Protein AF-0000000067163750 (afdb_homodimer)

pLDDT: mean 75.4, std 29.54, range [18.38, 98.62]

Radius of gyration: 27.45 Å; Cα contacts (8 Å, |Δi|>4): 1007; chains: 2; bounding box: 54×79×73 Å

Foldseek 3Di:
DPQPDAAEAEPVNVCVVDVALLVCQVVVVLVVVLVLVPVNSQKDKDFWDWADPPVQQKIKIKTWMAGPVQRWTKIKIKMAGDDDDDDPDDRMWMKMWTANNVPGHTHYIYGCPVVLLSPLLSVVQNVCVVQFDPPFAEEEEEDQDSNSLNNVRVCVVVDHHNAYEYEYPDQVSRVVSCVPDDDHYHYDPALLVRAAPHQEYEYDDQDLDDRDDLVSHDPRHQYHYDPPHLNPPPCVVVVSNPRPPPDPDPDVDDPPPPDDPPPPCPDPPPDDPDDDDDPPDSDRDRDRPHRSDNDDD/DPQPDAAEAEPVNVCVVDVALLVCQVVVVLVVVLVLVPVNSQKDKDFWDWADPPVQAKIKIKTWMAGPVQRWTKIKIKMAGDDDDDDPDDRMWMKMWTANNVPGHTHYIYGCPVVLLSPLLSVVQNVCVVQFDPPFAEEEEEDQDSNSLNNVRVCVVVDHHNAYEYEYPDQVSRVVSCVPDDDHYHYDPALLVRAAPHQEYEYDDQDLDDRDDLVSHDPRHQYHYDPPHLNPPPCVVVVSNPRPPPDPDPDVPPPPPSDPPPPPCPDPPPDDPDDDDPPPDSDRDRDRPHRSDNDDD

InterPro domains:
  IPR003462 Ornithine cyclodeaminase/mu-crystallin [PF02423] (8-226)
  IPR003462 Ornithine cyclodeaminase/mu-crystallin [PTHR13812] (7-224)
  IPR023401 Ornithine cyclodeaminase, N-terminal [G3DSA:3.30.1780.10] (4-138)
  IPR036291 NAD(P)-binding domain superfamily [SSF51735] (5-225)

Nearest PDB structures (foldseek):
  2i99-assembly1_B  TM=9.722E-01  e=4.973E-34  Homo sapiens
  4bv9-assembly1_A  TM=9.900E-01  e=2.190E-33  Mus musculus
  4bva-assembly1_A  TM=9.581E-01  e=8.012E-33  Mus musculus
  4bv8-assembly1_A-2  TM=9.559E-01  e=1.091E-32  Mus musculus
  6t3e-assembly1_A  TM=9.147E-01  e=3.578E-22  Thermococcus litoralis DSM 5473

Structure (mmCIF, N/CA/C/O backbone):
data_AF-0000000067163750-model_v1
#
loop_
_entity.id
_entity.type
_entity.pdbx_description
1 polymer 'Ketimine reductase mu-crystallin'
#
loop_
_atom_site.group_PDB
_atom_site.id
_atom_site.type_symbol
_atom_site.label_atom_id
_atom_site.label_alt_id
_atom_site.label_comp_id
_atom_site.label_asym_id
_atom_site.label_entity_id
_atom_site.label_seq_id
_atom_site.pdbx_PDB_ins_code
_atom_site.Cartn_x
_atom_site.Cartn_y
_atom_site.Cartn_z
_atom_site.occupancy
_atom_site.B_iso_or_equiv
_atom_site.auth_seq_id
_atom_site.auth_comp_id
_atom_site.auth_asym_id
_atom_site.auth_atom_id
_atom_site.pdbx_PDB_model_num
ATOM 1 N N . MET A 1 1 ? 15.859 -19.281 6.066 1 36.25 1 MET A N 1
ATOM 2 C CA . MET A 1 1 ? 16.312 -18.219 6.965 1 36.25 1 MET A CA 1
ATOM 3 C C . MET A 1 1 ? 15.133 -17.422 7.5 1 36.25 1 MET A C 1
ATOM 5 O O . MET A 1 1 ? 14.281 -16.969 6.73 1 36.25 1 MET A O 1
ATOM 9 N N . SER A 1 2 ? 14.727 -17.734 8.57 1 46.72 2 SER A N 1
ATOM 10 C CA . SER A 1 2 ? 13.594 -17.25 9.352 1 46.72 2 SER A CA 1
ATOM 11 C C . SER A 1 2 ? 13.602 -15.727 9.438 1 46.72 2 SER A C 1
ATOM 13 O O . SER A 1 2 ? 14.547 -15.133 9.961 1 46.72 2 SER A O 1
ATOM 15 N N . SER A 1 3 ? 13.219 -15.016 8.43 1 61.12 3 SER A N 1
ATOM 16 C CA . SER A 1 3 ? 13.273 -13.555 8.477 1 61.12 3 SER A CA 1
ATOM 17 C C . SER A 1 3 ? 12.688 -13.023 9.781 1 61.12 3 SER A C 1
ATOM 19 O O . SER A 1 3 ? 11.688 -13.547 10.273 1 61.12 3 SER A O 1
ATOM 21 N N . GLU A 1 4 ? 13.594 -12.625 10.719 1 76.31 4 GLU A N 1
ATOM 22 C CA . GLU A 1 4 ? 13.211 -11.938 11.953 1 76.31 4 GLU A CA 1
ATOM 23 C C . GLU A 1 4 ? 11.945 -11.117 11.75 1 76.31 4 GLU A C 1
ATOM 25 O O . GLU A 1 4 ? 11.758 -10.492 10.703 1 76.31 4 GLU A O 1
ATOM 30 N N . PRO A 1 5 ? 11.023 -11.406 12.672 1 87.94 5 PRO A N 1
ATOM 31 C CA . PRO A 1 5 ? 9.805 -10.609 12.586 1 87.94 5 PRO A CA 1
ATOM 32 C C . PRO A 1 5 ? 10.078 -9.109 12.594 1 87.94 5 PRO A C 1
ATOM 34 O O . PRO A 1 5 ? 11.078 -8.664 13.164 1 87.94 5 PRO A O 1
ATOM 37 N N . PRO A 1 6 ? 9.312 -8.406 11.953 1 93.56 6 PRO A N 1
ATOM 38 C CA . PRO A 1 6 ? 9.5 -6.953 11.961 1 93.56 6 PRO A CA 1
ATOM 39 C C . PRO A 1 6 ? 9.289 -6.34 13.344 1 93.56 6 PRO A C 1
ATOM 41 O O . PRO A 1 6 ? 8.531 -6.883 14.156 1 93.56 6 PRO A O 1
ATOM 44 N N . VAL A 1 7 ? 9.945 -5.293 13.609 1 95.12 7 VAL A N 1
ATOM 45 C CA . VAL A 1 7 ? 9.742 -4.547 14.852 1 95.12 7 VAL A CA 1
ATOM 46 C C . VAL A 1 7 ? 8.469 -3.713 14.742 1 95.12 7 VAL A C 1
ATOM 48 O O . VAL A 1 7 ? 8.188 -3.125 13.695 1 95.12 7 VAL A O 1
ATOM 51 N N . PHE A 1 8 ? 7.715 -3.705 15.82 1 94.94 8 PHE A N 1
ATOM 52 C CA . PHE A 1 8 ? 6.547 -2.836 15.891 1 94.94 8 PHE A CA 1
ATOM 53 C C . PHE A 1 8 ? 6.816 -1.638 16.797 1 94.94 8 PHE A C 1
ATOM 55 O O . PHE A 1 8 ? 7.25 -1.798 17.938 1 94.94 8 PHE A O 1
ATOM 62 N N . ILE A 1 9 ? 6.645 -0.465 16.266 1 96.38 9 ILE A N 1
ATOM 63 C CA . ILE A 1 9 ? 6.797 0.764 17.047 1 96.38 9 ILE A CA 1
ATOM 64 C C . ILE A 1 9 ? 5.434 1.414 17.25 1 96.38 9 ILE A C 1
ATOM 66 O O . ILE A 1 9 ? 4.812 1.894 16.297 1 96.38 9 ILE A O 1
ATOM 70 N N . SER A 1 10 ? 5.012 1.489 18.438 1 95.62 10 SER A N 1
ATOM 71 C CA . SER A 1 10 ? 3.672 1.959 18.781 1 95.62 10 SER A CA 1
ATOM 72 C C . SER A 1 10 ? 3.578 3.479 18.688 1 95.62 10 SER A C 1
ATOM 74 O O . SER A 1 10 ? 4.598 4.16 18.562 1 95.62 10 SER A O 1
ATOM 76 N N . ALA A 1 11 ? 2.355 3.986 18.766 1 93.94 11 ALA A N 1
ATOM 77 C CA . ALA A 1 11 ? 2.127 5.43 18.766 1 93.94 11 ALA A CA 1
ATOM 78 C C . ALA A 1 11 ? 2.824 6.105 19.938 1 93.94 11 ALA A C 1
ATOM 80 O O . ALA A 1 11 ? 3.412 7.18 19.781 1 93.94 11 ALA A O 1
ATOM 81 N N . ALA A 1 12 ? 2.736 5.488 21.094 1 95.19 12 ALA A N 1
ATOM 82 C CA . ALA A 1 12 ? 3.361 6.039 22.297 1 95.19 12 ALA A CA 1
ATOM 83 C C . ALA A 1 12 ? 4.879 6.121 22.141 1 95.19 12 ALA A C 1
ATOM 85 O O . ALA A 1 12 ? 5.5 7.105 22.531 1 95.19 12 ALA A O 1
ATOM 86 N N . GLU A 1 13 ? 5.43 5.074 21.562 1 96 13 GLU A N 1
ATOM 87 C CA . GLU A 1 13 ? 6.871 5.07 21.344 1 96 13 GLU A CA 1
ATOM 88 C C . GLU A 1 13 ? 7.27 6.141 20.328 1 96 13 GLU A C 1
ATOM 90 O O . GLU A 1 13 ? 8.281 6.82 20.5 1 96 13 GLU A O 1
ATOM 95 N N . VAL A 1 14 ? 6.473 6.297 19.281 1 96.25 14 VAL A N 1
ATOM 96 C CA . VAL A 1 14 ? 6.75 7.328 18.297 1 96.25 14 VAL A CA 1
ATOM 97 C C . VAL A 1 14 ? 6.711 8.703 18.953 1 96.25 14 VAL A C 1
ATOM 99 O O . VAL A 1 14 ? 7.582 9.539 18.703 1 96.25 14 VAL A O 1
ATOM 102 N N . GLU A 1 15 ? 5.711 8.945 19.75 1 95.19 15 GLU A N 1
ATOM 103 C CA . GLU A 1 15 ? 5.566 10.219 20.453 1 95.19 15 GLU A CA 1
ATOM 104 C C . GLU A 1 15 ? 6.781 10.508 21.328 1 95.19 15 GLU A C 1
ATOM 106 O O . GLU A 1 15 ? 7.234 11.648 21.406 1 95.19 15 GLU A O 1
ATOM 111 N N . ARG A 1 16 ? 7.301 9.484 21.953 1 96.5 16 ARG A N 1
ATOM 112 C CA . ARG A 1 16 ? 8.477 9.633 22.812 1 96.5 16 ARG A CA 1
ATOM 113 C C . ARG A 1 16 ? 9.711 9.961 21.984 1 96.5 16 ARG A C 1
ATOM 115 O O . ARG A 1 16 ? 10.508 10.82 22.359 1 96.5 16 ARG A O 1
ATOM 122 N N . LEU A 1 17 ? 9.789 9.344 20.828 1 95.62 17 LEU A N 1
ATOM 123 C CA . LEU A 1 17 ? 10.969 9.492 19.984 1 95.62 17 LEU A CA 1
ATOM 124 C C . LEU A 1 17 ? 10.891 10.766 19.156 1 95.62 17 LEU A C 1
ATOM 126 O O . LEU A 1 17 ? 11.914 11.266 18.672 1 95.62 17 LEU A O 1
ATOM 130 N N . LEU A 1 18 ? 9.672 11.258 18.922 1 96.38 18 LEU A N 1
ATOM 131 C CA . LEU A 1 18 ? 9.422 12.469 18.141 1 96.38 18 LEU A CA 1
ATOM 132 C C . LEU A 1 18 ? 8.609 13.469 18.953 1 96.38 18 LEU A C 1
ATOM 134 O O . LEU A 1 18 ? 7.465 13.766 18.609 1 96.38 18 LEU A O 1
ATOM 138 N N . PRO A 1 19 ? 9.25 14.102 19.891 1 94.5 19 PRO A N 1
ATOM 139 C CA . PRO A 1 19 ? 8.508 14.961 20.812 1 94.5 19 PRO A CA 1
ATOM 140 C C . PRO A 1 19 ? 8.047 16.266 20.172 1 94.5 19 PRO A C 1
ATOM 142 O O . PRO A 1 19 ? 7.082 16.875 20.625 1 94.5 19 PRO A O 1
ATOM 145 N N . ARG A 1 20 ? 8.797 16.703 19.094 1 96.12 20 ARG A N 1
ATOM 146 C CA . ARG A 1 20 ? 8.43 17.938 18.406 1 96.12 20 ARG A CA 1
ATOM 147 C C . ARG A 1 20 ? 8.484 17.781 16.891 1 96.12 20 ARG A C 1
ATOM 149 O O . ARG A 1 20 ? 9.406 17.141 16.375 1 96.12 20 ARG A O 1
ATOM 156 N N . ALA A 1 21 ? 7.527 18.406 16.219 1 96.5 21 ALA A N 1
ATOM 157 C CA . ALA A 1 21 ? 7.449 18.328 14.758 1 96.5 21 ALA A CA 1
ATOM 158 C C . ALA A 1 21 ? 8.648 19.016 14.102 1 96.5 21 ALA A C 1
ATOM 160 O O . ALA A 1 21 ? 9.07 18.625 13.016 1 96.5 21 ALA A O 1
ATOM 161 N N . SER A 1 22 ? 9.211 20 14.758 1 97.19 22 SER A N 1
ATOM 162 C CA . SER A 1 22 ? 10.297 20.797 14.188 1 97.19 22 SER A CA 1
ATOM 163 C C . SER A 1 22 ? 11.539 19.938 13.969 1 97.19 22 SER A C 1
ATOM 165 O O . SER A 1 22 ? 12.414 20.312 13.18 1 97.19 22 SER A O 1
ATOM 167 N N . LEU A 1 23 ? 11.656 18.812 14.703 1 96.81 23 LEU A N 1
ATOM 168 C CA . LEU A 1 23 ? 12.789 17.906 14.531 1 96.81 23 LEU A CA 1
ATOM 169 C C . LEU A 1 23 ? 12.789 17.297 13.133 1 96.81 23 LEU A C 1
ATOM 171 O O . LEU A 1 23 ? 13.812 16.797 12.672 1 96.81 23 LEU A O 1
ATOM 175 N N . LEU A 1 24 ? 11.664 17.406 12.461 1 96.75 24 LEU A N 1
ATOM 176 C CA . LEU A 1 24 ? 11.523 16.797 11.141 1 96.75 24 LEU A CA 1
ATOM 177 C C . LEU A 1 24 ? 11.961 17.75 10.039 1 96.75 24 LEU A C 1
ATOM 179 O O . LEU A 1 24 ? 12.133 17.344 8.891 1 96.75 24 LEU A O 1
ATOM 183 N N . LEU A 1 25 ? 12.148 19.047 10.289 1 96.69 25 LEU A N 1
ATOM 184 C CA . LEU A 1 25 ? 12.273 20.094 9.281 1 96.69 25 LEU A CA 1
ATOM 185 C C . LEU A 1 25 ? 13.469 19.844 8.375 1 96.69 25 LEU A C 1
ATOM 187 O O . LEU A 1 25 ? 13.336 19.828 7.152 1 96.69 25 LEU A O 1
ATOM 191 N N . PRO A 1 26 ? 14.695 19.562 8.93 1 96.56 26 PRO A N 1
ATOM 192 C CA . PRO A 1 26 ? 15.828 19.375 8.023 1 96.56 26 PRO A CA 1
ATOM 193 C C . PRO A 1 26 ? 15.633 18.203 7.07 1 96.56 26 PRO A C 1
ATOM 195 O O . PRO A 1 26 ? 15.922 18.312 5.879 1 96.56 26 PRO A O 1
ATOM 198 N N . GLY A 1 27 ? 15.156 17.094 7.609 1 95.94 27 GLY A N 1
ATOM 199 C CA . GLY A 1 27 ? 14.906 15.938 6.773 1 95.94 27 GLY A CA 1
ATOM 200 C C . GLY A 1 27 ? 13.836 16.188 5.723 1 95.94 27 GLY A C 1
ATOM 201 O O . GLY A 1 27 ? 13.984 15.773 4.57 1 95.94 27 GLY A O 1
ATOM 202 N N . LEU A 1 28 ? 12.805 16.828 6.102 1 95.25 28 LEU A N 1
ATOM 203 C CA . LEU A 1 28 ? 11.703 17.109 5.188 1 95.25 28 LEU A CA 1
ATOM 204 C C . LEU A 1 28 ? 12.109 18.109 4.121 1 95.25 28 LEU A C 1
ATOM 206 O O . LEU A 1 28 ? 11.695 18 2.965 1 95.25 28 LEU A O 1
ATOM 210 N N . GLU A 1 29 ? 12.867 19.141 4.48 1 95.06 29 GLU A N 1
ATOM 211 C CA . GLU A 1 29 ? 13.375 20.094 3.496 1 95.06 29 GLU A CA 1
ATOM 212 C C . GLU A 1 29 ? 14.227 19.391 2.441 1 95.06 29 GLU A C 1
ATOM 214 O O . GLU A 1 29 ? 14.078 19.656 1.245 1 95.06 29 GLU A O 1
ATOM 219 N N . ALA A 1 30 ? 15.07 18.531 2.893 1 95.94 30 ALA A N 1
ATOM 220 C CA . ALA A 1 30 ? 15.891 17.766 1.963 1 95.94 30 ALA A CA 1
ATOM 221 C C . ALA A 1 30 ? 15.031 16.875 1.062 1 95.94 30 ALA A C 1
ATOM 223 O O . ALA A 1 30 ? 15.266 16.797 -0.147 1 95.94 30 ALA A O 1
ATOM 224 N N . ALA A 1 31 ? 14.07 16.234 1.665 1 93.62 31 ALA A N 1
ATOM 225 C CA . ALA A 1 31 ? 13.18 15.367 0.906 1 93.62 31 ALA A CA 1
ATOM 226 C C . ALA A 1 31 ? 12.422 16.156 -0.16 1 93.62 31 ALA A C 1
ATOM 228 O O . ALA A 1 31 ? 12.273 15.688 -1.293 1 93.62 31 ALA A O 1
ATOM 229 N N . LEU A 1 32 ? 11.93 17.312 0.216 1 91.31 32 LEU A N 1
ATOM 230 C CA . LEU A 1 32 ? 11.203 18.156 -0.728 1 91.31 32 LEU A CA 1
ATOM 231 C C . LEU A 1 32 ? 12.117 18.594 -1.868 1 91.31 32 LEU A C 1
ATOM 233 O O . LEU A 1 32 ? 11.688 18.641 -3.023 1 91.31 32 LEU A O 1
ATOM 237 N N . CYS A 1 33 ? 13.344 18.891 -1.587 1 94.38 33 CYS A N 1
ATOM 238 C CA . CYS A 1 33 ? 14.32 19.266 -2.609 1 94.38 33 CYS A CA 1
ATOM 239 C C . CYS A 1 33 ? 14.562 18.094 -3.57 1 94.38 33 CYS A C 1
ATOM 241 O O . CYS A 1 33 ? 14.531 18.281 -4.789 1 94.38 33 CYS A O 1
ATOM 243 N N . ASN A 1 34 ? 14.75 16.969 -3.008 1 94.12 34 ASN A N 1
ATOM 244 C CA . ASN A 1 34 ? 14.984 15.781 -3.83 1 94.12 34 ASN A CA 1
ATOM 245 C C . ASN A 1 34 ? 13.789 15.477 -4.723 1 94.12 34 ASN A C 1
ATOM 247 O O . ASN A 1 34 ? 13.953 15.148 -5.902 1 94.12 34 ASN A O 1
ATOM 251 N N . PHE A 1 35 ? 12.688 15.617 -4.207 1 91.38 35 PHE A N 1
ATOM 252 C CA . PHE A 1 35 ? 11.469 15.367 -4.977 1 91.38 35 PHE A CA 1
ATOM 253 C C . PHE A 1 35 ? 11.336 16.375 -6.113 1 91.38 35 PHE A C 1
ATOM 255 O O . PHE A 1 35 ? 11.008 16 -7.242 1 91.38 35 PHE A O 1
ATOM 262 N N . SER A 1 36 ? 11.602 17.562 -5.832 1 89.62 36 SER A N 1
ATOM 263 C CA . SER A 1 36 ? 11.453 18.641 -6.797 1 89.62 36 SER A CA 1
ATOM 264 C C . SER A 1 36 ? 12.477 18.531 -7.918 1 89.62 36 SER A C 1
ATOM 266 O O . SER A 1 36 ? 12.297 19.109 -8.992 1 89.62 36 SER A O 1
ATOM 268 N N . ALA A 1 37 ? 13.523 17.828 -7.691 1 93.19 37 ALA A N 1
ATOM 269 C CA . ALA A 1 37 ? 14.594 17.672 -8.672 1 93.19 37 ALA A CA 1
ATOM 270 C C . ALA A 1 37 ? 14.227 16.625 -9.727 1 93.19 37 ALA A C 1
ATOM 272 O O . ALA A 1 37 ? 15.008 16.359 -10.633 1 93.19 37 ALA A O 1
ATOM 273 N N . GLY A 1 38 ? 13.039 16 -9.602 1 88.25 38 GLY A N 1
ATOM 274 C CA . GLY A 1 38 ? 12.586 15.016 -10.57 1 88.25 38 GLY A CA 1
ATOM 275 C C . GLY A 1 38 ? 13.406 13.742 -10.539 1 88.25 38 GLY A C 1
ATOM 276 O O . GLY A 1 38 ? 13.695 13.203 -9.469 1 88.25 38 GLY A O 1
ATOM 277 N N . ALA A 1 39 ? 13.672 13.258 -11.688 1 86.5 39 ALA A N 1
ATOM 278 C CA . ALA A 1 39 ? 14.383 11.984 -11.805 1 86.5 39 ALA A CA 1
ATOM 279 C C . ALA A 1 39 ? 15.758 12.062 -11.133 1 86.5 39 ALA A C 1
ATOM 281 O O . ALA A 1 39 ? 16.203 11.094 -10.523 1 86.5 39 ALA A O 1
ATOM 282 N N . ALA A 1 40 ? 16.375 13.211 -11.172 1 91.75 40 ALA A N 1
ATOM 283 C CA . ALA A 1 40 ? 17.719 13.391 -10.617 1 91.75 40 ALA A CA 1
ATOM 284 C C . ALA A 1 40 ? 17.688 13.32 -9.094 1 91.75 40 ALA A C 1
ATOM 286 O O . ALA A 1 40 ? 18.703 13.039 -8.461 1 91.75 40 ALA A O 1
ATOM 287 N N . GLY A 1 41 ? 16.562 13.5 -8.523 1 93.62 41 GLY A N 1
ATOM 288 C CA . GLY A 1 41 ? 16.453 13.508 -7.074 1 93.62 41 GLY A CA 1
ATOM 289 C C . GLY A 1 41 ? 16.391 12.117 -6.473 1 93.62 41 GLY A C 1
ATOM 290 O O . GLY A 1 41 ? 16.594 11.953 -5.266 1 93.62 41 GLY A O 1
ATOM 291 N N . GLY A 1 42 ? 16.031 11.094 -7.391 1 94.69 42 GLY A N 1
ATOM 292 C CA . GLY A 1 42 ? 16.078 9.703 -6.953 1 94.69 42 GLY A CA 1
ATOM 293 C C . GLY A 1 42 ? 14.875 9.312 -6.113 1 94.69 42 GLY A C 1
ATOM 294 O O . GLY A 1 42 ? 14.953 8.383 -5.305 1 94.69 42 GLY A O 1
ATOM 295 N N . VAL A 1 43 ? 13.836 10.102 -6.207 1 95.19 43 VAL A N 1
ATOM 296 C CA . VAL A 1 43 ? 12.625 9.781 -5.457 1 95.19 43 VAL A CA 1
ATOM 297 C C . VAL A 1 43 ? 11.609 9.117 -6.375 1 95.19 43 VAL A C 1
ATOM 299 O O . VAL A 1 43 ? 11.297 9.641 -7.449 1 95.19 43 VAL A O 1
ATOM 302 N N . GLU A 1 44 ? 11.203 7.914 -6.059 1 95.31 44 GLU A N 1
ATOM 303 C CA . GLU A 1 44 ? 10.102 7.227 -6.711 1 95.31 44 GLU A CA 1
ATOM 304 C C . GLU A 1 44 ? 8.844 7.254 -5.844 1 95.31 44 GLU A C 1
ATOM 306 O O . GLU A 1 44 ? 8.805 6.641 -4.773 1 95.31 44 GLU A O 1
ATOM 311 N N . GLN A 1 45 ? 7.848 7.941 -6.234 1 94.12 45 GLN A N 1
ATOM 312 C CA . GLN A 1 45 ? 6.625 8.109 -5.461 1 94.12 45 GLN A CA 1
ATOM 313 C C . GLN A 1 45 ? 5.41 8.25 -6.371 1 94.12 45 GLN A C 1
ATOM 315 O O . GLN A 1 45 ? 5.039 9.359 -6.758 1 94.12 45 GLN A O 1
ATOM 320 N N . PRO A 1 46 ? 4.797 7.156 -6.695 1 91.19 46 PRO A N 1
ATOM 321 C CA . PRO A 1 46 ? 3.572 7.25 -7.492 1 91.19 46 PRO A CA 1
ATOM 322 C C . PRO A 1 46 ? 2.439 7.961 -6.754 1 91.19 46 PRO A C 1
ATOM 324 O O . PRO A 1 46 ? 2.535 8.195 -5.547 1 91.19 46 PRO A O 1
ATOM 327 N N . LEU A 1 47 ? 1.427 8.328 -7.562 1 86.62 47 LEU A N 1
ATOM 328 C CA . LEU A 1 47 ? 0.234 8.883 -6.938 1 86.62 47 LEU A CA 1
ATOM 329 C C . LEU A 1 47 ? -0.377 7.898 -5.949 1 86.62 47 LEU A C 1
ATOM 331 O O . LEU A 1 47 ? -0.299 6.684 -6.152 1 86.62 47 LEU A O 1
ATOM 335 N N . ARG A 1 48 ? -0.987 8.438 -5.023 1 90.12 48 ARG A N 1
ATOM 336 C CA . ARG A 1 48 ? -1.626 7.605 -4.012 1 90.12 48 ARG A CA 1
ATOM 337 C C . ARG A 1 48 ? -2.76 6.781 -4.613 1 90.12 48 ARG A C 1
ATOM 339 O O . ARG A 1 48 ? -3.465 7.246 -5.508 1 90.12 48 ARG A O 1
ATOM 346 N N . ALA A 1 49 ? -2.896 5.57 -4.148 1 91.56 49 ALA A N 1
ATOM 347 C CA . ALA A 1 49 ? -4.094 4.777 -4.426 1 91.56 49 ALA A CA 1
ATOM 348 C C . ALA A 1 49 ? -5.16 5.004 -3.355 1 91.56 49 ALA A C 1
ATOM 350 O O . ALA A 1 49 ? -4.844 5.137 -2.172 1 91.56 49 ALA A O 1
ATOM 351 N N . VAL A 1 50 ? -6.453 5.09 -3.787 1 92.69 50 VAL A N 1
ATOM 352 C CA . VAL A 1 50 ? -7.559 5.281 -2.855 1 92.69 50 VAL A CA 1
ATOM 353 C C . VAL A 1 50 ? -8.555 4.133 -2.996 1 92.69 50 VAL A C 1
ATOM 355 O O . VAL A 1 50 ? -8.984 3.803 -4.105 1 92.69 50 VAL A O 1
ATOM 358 N N . VAL A 1 51 ? -8.859 3.559 -1.87 1 96.31 51 VAL A N 1
ATOM 359 C CA . VAL A 1 51 ? -9.844 2.484 -1.826 1 96.31 51 VAL A CA 1
ATOM 360 C C . VAL A 1 51 ? -11.047 2.916 -0.981 1 96.31 51 VAL A C 1
ATOM 362 O O . VAL A 1 51 ? -10.977 2.918 0.25 1 96.31 51 VAL A O 1
ATOM 365 N N . PRO A 1 52 ? -12.133 3.24 -1.6 1 94.31 52 PRO A N 1
ATOM 366 C CA . PRO A 1 52 ? -13.328 3.576 -0.817 1 94.31 52 PRO A CA 1
ATOM 367 C C . PRO A 1 52 ? -13.867 2.389 -0.026 1 94.31 52 PRO A C 1
ATOM 369 O O . PRO A 1 52 ? -13.828 1.253 -0.507 1 94.31 52 PRO A O 1
ATOM 372 N N . VAL A 1 53 ? -14.203 2.627 1.148 1 95.19 53 VAL A N 1
ATOM 373 C CA . VAL A 1 53 ? -14.945 1.686 1.981 1 95.19 53 VAL A CA 1
ATOM 374 C C . VAL A 1 53 ? -16.375 2.189 2.189 1 95.19 53 VAL A C 1
ATOM 376 O O . VAL A 1 53 ? -16.75 2.576 3.301 1 95.19 53 VAL A O 1
ATOM 379 N N . ARG A 1 54 ? -17.156 2.062 1.21 1 91.62 54 ARG A N 1
ATOM 380 C CA . ARG A 1 54 ? -18.422 2.764 1.079 1 91.62 54 ARG A CA 1
ATOM 381 C C . ARG A 1 54 ? -19.391 2.361 2.191 1 91.62 54 ARG A C 1
ATOM 383 O O . ARG A 1 54 ? -20.031 3.217 2.803 1 91.62 54 ARG A O 1
ATOM 390 N N . PRO A 1 55 ? -19.516 1.066 2.52 1 92.38 55 PRO A N 1
ATOM 391 C CA . PRO A 1 55 ? -20.484 0.69 3.551 1 92.38 55 PRO A CA 1
ATOM 392 C C . PRO A 1 55 ? -20.188 1.352 4.898 1 92.38 55 PRO A C 1
ATOM 394 O O . PRO A 1 55 ? -21.094 1.493 5.723 1 92.38 55 PRO A O 1
ATOM 397 N N . HIS A 1 56 ? -18.969 1.798 5.121 1 92 56 HIS A N 1
ATOM 398 C CA . HIS A 1 56 ? -18.625 2.355 6.422 1 92 56 HIS A CA 1
ATOM 399 C C . HIS A 1 56 ? -18.297 3.842 6.316 1 92 56 HIS A C 1
ATOM 401 O O . HIS A 1 56 ? -17.859 4.461 7.293 1 92 56 HIS A O 1
ATOM 407 N N . GLY A 1 57 ? -18.391 4.41 5.105 1 88.25 57 GLY A N 1
ATOM 408 C CA . GLY A 1 57 ? -18.188 5.84 4.906 1 88.25 57 GLY A CA 1
ATOM 409 C C . GLY A 1 57 ? -16.75 6.277 5.066 1 88.25 57 GLY A C 1
ATOM 410 O O . GLY A 1 57 ? -16.484 7.348 5.613 1 88.25 57 GLY A O 1
ATOM 411 N N . GLY A 1 58 ? -15.859 5.434 4.66 1 90.06 58 GLY A N 1
ATOM 412 C CA . GLY A 1 58 ? -14.445 5.75 4.777 1 90.06 58 GLY A CA 1
ATOM 413 C C . GLY A 1 58 ? -13.641 5.379 3.541 1 90.06 58 GLY A C 1
ATOM 414 O O . GLY A 1 58 ? -14.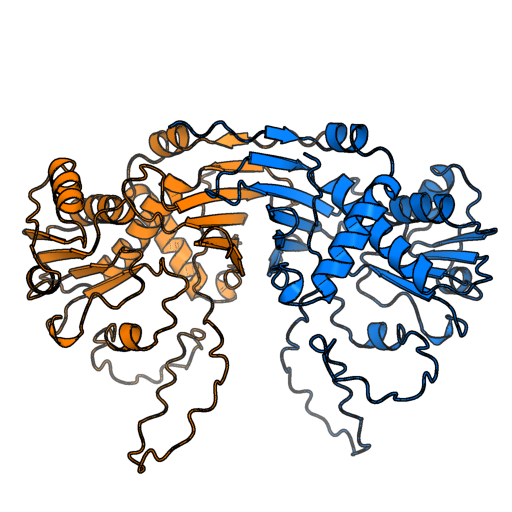219 5.047 2.502 1 90.06 58 GLY A O 1
ATOM 415 N N . PHE A 1 59 ? -12.375 5.559 3.662 1 92.19 59 PHE A N 1
ATOM 416 C CA . PHE A 1 59 ? -11.508 5.113 2.582 1 92.19 59 PHE A CA 1
ATOM 417 C C . PHE A 1 59 ? -10.102 4.832 3.105 1 92.19 59 PHE A C 1
ATOM 419 O O . PHE A 1 59 ? -9.75 5.25 4.211 1 92.19 59 PHE A O 1
ATOM 426 N N . LEU A 1 60 ? -9.367 4.078 2.354 1 96.06 60 LEU A N 1
ATOM 427 C CA . LEU A 1 60 ? -7.957 3.773 2.582 1 96.06 60 LEU A CA 1
ATOM 428 C C . LEU A 1 60 ? -7.078 4.449 1.536 1 96.06 60 LEU A C 1
ATOM 430 O O . LEU A 1 60 ? -7.336 4.34 0.335 1 96.06 60 LEU A O 1
ATOM 434 N N . GLY A 1 61 ? -6.129 5.273 1.987 1 94.75 61 GLY A N 1
ATOM 435 C CA . GLY A 1 61 ? -5.078 5.793 1.125 1 94.75 61 GLY A CA 1
ATOM 436 C C . GLY A 1 61 ? -3.771 5.035 1.253 1 94.75 61 GLY A C 1
ATOM 437 O O . GLY A 1 61 ? -3.363 4.672 2.359 1 94.75 61 GLY A O 1
ATOM 438 N N . VAL A 1 62 ? -3.164 4.707 0.127 1 96.94 62 VAL A N 1
ATOM 439 C CA . VAL A 1 62 ? -1.905 3.967 0.104 1 96.94 62 VAL A CA 1
ATOM 440 C C . VAL A 1 62 ? -0.842 4.777 -0.632 1 96.94 62 VAL A C 1
ATOM 442 O O . VAL A 1 62 ? -1.044 5.184 -1.78 1 96.94 62 VAL A O 1
ATOM 445 N N . MET A 1 63 ? 0.26 5 0.036 1 96.06 63 MET A N 1
ATOM 446 C CA . MET A 1 63 ? 1.292 5.898 -0.475 1 96.06 63 MET A CA 1
ATOM 447 C C . MET A 1 63 ? 2.674 5.266 -0.351 1 96.06 63 MET A C 1
ATOM 449 O O . MET A 1 63 ? 3.375 5.48 0.639 1 96.06 63 MET A O 1
ATOM 453 N N . PRO A 1 64 ? 3.115 4.508 -1.354 1 97.75 64 PRO A N 1
ATOM 454 C CA . PRO A 1 64 ? 4.477 3.963 -1.361 1 97.75 64 PRO A CA 1
ATOM 455 C C . PRO A 1 64 ? 5.508 4.965 -1.872 1 97.75 64 PRO A C 1
ATOM 457 O O . PRO A 1 64 ? 5.16 5.895 -2.604 1 97.75 64 PRO A O 1
ATOM 460 N N . ALA A 1 65 ? 6.797 4.77 -1.436 1 97.25 65 ALA A N 1
ATOM 461 C CA . ALA A 1 65 ? 7.871 5.633 -1.914 1 97.25 65 ALA A CA 1
ATOM 462 C C . ALA A 1 65 ? 9.234 4.977 -1.71 1 97.25 65 ALA A C 1
ATOM 464 O O . ALA A 1 65 ? 9.414 4.172 -0.794 1 97.25 65 ALA A O 1
ATOM 465 N N . TYR A 1 66 ? 10.148 5.312 -2.572 1 98.12 66 TYR A N 1
ATOM 466 C CA . TYR A 1 66 ? 11.562 4.984 -2.434 1 98.12 66 TYR A CA 1
ATOM 467 C C . TYR A 1 66 ? 12.43 6.227 -2.6 1 98.12 66 TYR A C 1
ATOM 469 O O . TYR A 1 66 ? 12.234 7.004 -3.535 1 98.12 66 TYR A O 1
ATOM 477 N N . SER A 1 67 ? 13.281 6.473 -1.641 1 97.19 67 SER A N 1
ATOM 478 C CA . SER A 1 67 ? 14.281 7.535 -1.712 1 97.19 67 SER A CA 1
ATOM 479 C C . SER A 1 67 ? 15.68 6.965 -1.887 1 97.19 67 SER A C 1
ATOM 481 O O . SER A 1 67 ? 16.203 6.293 -0.993 1 97.19 67 SER A O 1
ATOM 483 N N . ALA A 1 68 ? 16.297 7.297 -2.941 1 96.75 68 ALA A N 1
ATOM 484 C CA . ALA A 1 68 ? 17.656 6.805 -3.207 1 96.75 68 ALA A CA 1
ATOM 485 C C . ALA A 1 68 ? 18.672 7.449 -2.268 1 96.75 68 ALA A C 1
ATOM 487 O O . ALA A 1 68 ? 19.594 6.789 -1.801 1 96.75 68 ALA A O 1
ATOM 488 N N . ALA A 1 69 ? 18.516 8.742 -2.004 1 95.5 69 ALA A N 1
ATOM 489 C CA . ALA A 1 69 ? 19.438 9.461 -1.13 1 95.5 69 ALA A CA 1
ATOM 490 C C . ALA A 1 69 ? 19.469 8.844 0.265 1 95.5 69 ALA A C 1
ATOM 492 O O . ALA A 1 69 ? 20.516 8.766 0.898 1 95.5 69 ALA A O 1
ATOM 493 N N . ASP A 1 70 ? 18.344 8.328 0.688 1 94.88 70 ASP A N 1
ATOM 494 C CA . ASP A 1 70 ? 18.234 7.754 2.025 1 94.88 70 ASP A CA 1
ATOM 495 C C . ASP A 1 70 ? 18.281 6.227 1.976 1 94.88 70 ASP A C 1
ATOM 497 O O . ASP A 1 70 ? 18.359 5.57 3.014 1 94.88 70 ASP A O 1
ATOM 501 N N . ASP A 1 71 ? 18.156 5.684 0.758 1 96.88 71 ASP A N 1
ATOM 502 C CA . ASP A 1 71 ? 18 4.25 0.528 1 96.88 71 ASP A CA 1
ATOM 503 C C . ASP A 1 71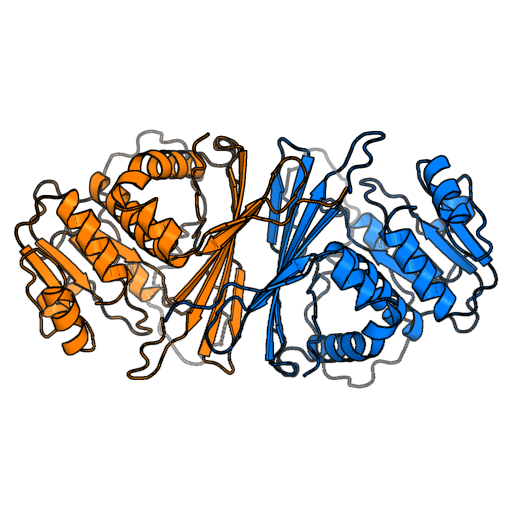 ? 16.906 3.666 1.419 1 96.88 71 ASP A C 1
ATOM 505 O O . ASP A 1 71 ? 17.141 2.693 2.141 1 96.88 71 ASP A O 1
ATOM 509 N N . ALA A 1 72 ? 15.789 4.32 1.326 1 96.75 72 ALA A N 1
ATOM 510 C CA . ALA A 1 72 ? 14.648 3.957 2.16 1 96.75 72 ALA A CA 1
ATOM 511 C C . ALA A 1 72 ? 13.438 3.596 1.305 1 96.75 72 ALA A C 1
ATOM 513 O O . ALA A 1 72 ? 13.062 4.344 0.397 1 96.75 72 ALA A O 1
ATOM 514 N N . LEU A 1 73 ? 12.898 2.428 1.527 1 97.94 73 LEU A N 1
ATOM 515 C CA . LEU A 1 73 ? 11.68 1.931 0.896 1 97.94 73 LEU A CA 1
ATOM 516 C C . LEU A 1 73 ? 10.547 1.822 1.911 1 97.94 73 LEU A C 1
ATOM 518 O O . LEU A 1 73 ? 10.664 1.102 2.904 1 97.94 73 LEU A O 1
ATOM 522 N N . THR A 1 74 ? 9.469 2.615 1.668 1 98 74 THR A N 1
ATOM 523 C CA . THR A 1 74 ? 8.414 2.713 2.666 1 98 74 THR A CA 1
ATOM 524 C C . THR A 1 74 ? 7.039 2.73 1.998 1 98 74 THR A C 1
ATOM 526 O O . THR A 1 74 ? 6.934 2.957 0.791 1 98 74 THR A O 1
ATOM 529 N N . THR A 1 75 ? 6.047 2.406 2.709 1 98.38 75 THR A N 1
ATOM 530 C CA . THR A 1 75 ? 4.648 2.58 2.336 1 98.38 75 THR A CA 1
ATOM 531 C C . THR A 1 75 ? 3.828 3.08 3.523 1 98.38 75 THR A C 1
ATOM 533 O O . THR A 1 75 ? 3.887 2.502 4.609 1 98.38 75 THR A O 1
ATOM 536 N N . LYS A 1 76 ? 3.172 4.129 3.318 1 97.31 76 LYS A N 1
ATOM 537 C CA . LYS A 1 76 ? 2.229 4.605 4.324 1 97.31 76 LYS A CA 1
ATOM 538 C C . LYS A 1 76 ? 0.791 4.281 3.928 1 97.31 76 LYS A C 1
ATOM 540 O O . LYS A 1 76 ? 0.393 4.504 2.783 1 97.31 76 LYS A O 1
ATOM 545 N N . LEU A 1 77 ? 0.091 3.729 4.836 1 97.56 77 LEU A N 1
ATOM 546 C CA . LEU A 1 77 ? -1.335 3.459 4.68 1 97.56 77 LEU A CA 1
ATOM 547 C C . LEU A 1 77 ? -2.152 4.258 5.688 1 97.56 77 LEU A C 1
ATOM 549 O O . LEU A 1 77 ? -1.871 4.223 6.887 1 97.56 77 LEU A O 1
ATOM 553 N N . VAL A 1 78 ? -3.145 5.016 5.168 1 93.81 78 VAL A N 1
ATOM 554 C CA . VAL A 1 78 ? -3.941 5.859 6.051 1 93.81 78 VAL A CA 1
ATOM 555 C C . VAL A 1 78 ? -5.426 5.645 5.773 1 93.81 78 VAL A C 1
ATOM 557 O O . VAL A 1 78 ? -5.844 5.555 4.617 1 93.81 78 VAL A O 1
ATOM 560 N N . THR A 1 79 ? -6.133 5.457 6.801 1 92.31 79 THR A N 1
ATOM 561 C CA . THR A 1 79 ? -7.586 5.352 6.684 1 92.31 79 THR A CA 1
ATOM 562 C C . THR A 1 79 ? -8.266 6.605 7.234 1 92.31 79 THR A C 1
ATOM 564 O O . THR A 1 79 ? -7.797 7.191 8.211 1 92.31 79 THR A O 1
ATOM 567 N N . PHE A 1 80 ? -9.336 6.969 6.582 1 87.06 80 PHE A N 1
ATOM 568 C CA . PHE A 1 80 ? -10.156 8.109 6.98 1 87.06 80 PHE A CA 1
ATOM 569 C C . PHE A 1 80 ? -11.617 7.703 7.121 1 87.06 80 PHE A C 1
ATOM 571 O O . PHE A 1 80 ? -12.172 7.055 6.234 1 87.06 80 PHE A O 1
ATOM 578 N N . TYR A 1 81 ? -12.125 7.949 8.258 1 84.12 81 TYR A N 1
ATOM 579 C CA . TYR A 1 81 ? -13.547 7.727 8.492 1 84.12 81 TYR A CA 1
ATOM 580 C C . TYR A 1 81 ? -14.227 8.992 8.992 1 84.12 81 TYR A C 1
ATOM 582 O O . TYR A 1 81 ? -13.68 9.695 9.852 1 84.12 81 TYR A O 1
ATOM 590 N N . GLU A 1 82 ? -15.32 9.344 8.312 1 71.62 82 GLU A N 1
ATOM 591 C CA . GLU A 1 82 ? -16.109 10.484 8.766 1 71.62 82 GLU A CA 1
ATOM 592 C C . GLU A 1 82 ? -16.969 10.117 9.977 1 71.62 82 GLU A C 1
ATOM 594 O O . GLU A 1 82 ? -17.719 9.141 9.938 1 71.62 82 GLU A O 1
ATOM 599 N N . HIS A 1 83 ? -16.5 10.219 11.062 1 61.41 83 HIS A N 1
ATOM 600 C CA . HIS A 1 83 ? -17.359 9.906 12.195 1 61.41 83 HIS A CA 1
ATOM 601 C C . HIS A 1 83 ? -18.406 11 12.414 1 61.41 83 HIS A C 1
ATOM 603 O O . HIS A 1 83 ? -18.078 12.188 12.367 1 61.41 83 HIS A O 1
ATOM 609 N N . ARG A 1 84 ? -19.688 10.469 12.07 1 51.72 84 ARG A N 1
ATOM 610 C CA . ARG A 1 84 ? -20.844 11.281 12.406 1 51.72 84 ARG A CA 1
ATOM 611 C C . ARG A 1 84 ? -21.125 11.25 13.906 1 51.72 84 ARG A C 1
ATOM 613 O O . ARG A 1 84 ? -21.125 10.18 14.523 1 51.72 84 ARG A O 1
ATOM 620 N N . GLY A 1 85 ? -20.844 12.273 14.602 1 52.91 85 GLY A N 1
ATOM 621 C CA . GLY A 1 85 ? -21.203 12.484 15.992 1 52.91 85 GLY A CA 1
ATOM 622 C C . GLY A 1 85 ? -20 12.5 16.922 1 52.91 85 GLY A C 1
ATOM 623 O O . GLY A 1 85 ? -18.891 12.836 16.516 1 52.91 85 GLY A O 1
ATOM 624 N N . ASP A 1 86 ? -20.281 12.148 18.266 1 50.47 86 ASP A N 1
ATOM 625 C CA . ASP A 1 86 ? -19.406 12.312 19.422 1 50.47 86 ASP A CA 1
ATOM 626 C C . ASP A 1 86 ? -18.406 11.156 19.516 1 50.47 86 ASP A C 1
ATOM 628 O O . ASP A 1 86 ? -17.891 10.875 20.609 1 50.47 86 ASP A O 1
ATOM 632 N N . SER A 1 87 ? -18.266 10.461 18.391 1 54.62 87 SER A N 1
ATOM 633 C CA . SER A 1 87 ? -17.391 9.312 18.625 1 54.62 87 SER A CA 1
ATOM 634 C C . SER A 1 87 ? -15.945 9.75 18.812 1 54.62 87 SER A C 1
ATOM 636 O O . SER A 1 87 ? -15.469 10.641 18.109 1 54.62 87 SER A O 1
ATOM 638 N N . ALA A 1 88 ? -15.461 9.422 19.969 1 56.06 88 ALA A N 1
ATOM 639 C CA . ALA A 1 88 ? -14.078 9.656 20.359 1 56.06 88 ALA A CA 1
ATOM 640 C C . ALA A 1 88 ? -13.109 8.898 19.469 1 56.06 88 ALA A C 1
ATOM 642 O O . ALA A 1 88 ? -11.891 9.062 19.578 1 56.06 88 ALA A O 1
ATOM 643 N N . ALA A 1 89 ? -13.688 8.258 18.484 1 62.78 89 ALA A N 1
ATOM 644 C CA . ALA A 1 89 ? -12.766 7.473 17.672 1 62.78 89 ALA A CA 1
ATOM 645 C C . ALA A 1 89 ? -12.031 8.359 16.672 1 62.78 89 ALA A C 1
ATOM 647 O O . ALA A 1 89 ? -12.609 9.297 16.109 1 62.78 89 ALA A O 1
ATOM 648 N N . PRO A 1 90 ? -10.758 8.055 16.641 1 69.75 90 PRO A N 1
ATOM 649 C CA . PRO A 1 90 ? -9.992 8.883 15.711 1 69.75 90 PRO A CA 1
ATOM 650 C C . PRO A 1 90 ? -10.484 8.773 14.273 1 69.75 90 PRO A C 1
ATOM 652 O O . PRO A 1 90 ? -10.906 7.691 13.844 1 69.75 90 PRO A O 1
ATOM 655 N N . SER A 1 91 ? -10.547 9.875 13.664 1 75.5 91 SER A N 1
ATOM 656 C CA . SER A 1 91 ? -11.016 9.945 12.289 1 75.5 91 SER A CA 1
ATOM 657 C C . SER A 1 91 ? -9.984 9.367 11.32 1 75.5 91 SER A C 1
ATOM 659 O O . SER A 1 91 ? -10.328 8.969 10.211 1 75.5 91 SER A O 1
ATOM 661 N N . HIS A 1 92 ? -8.773 9.367 11.742 1 83.94 92 HIS A N 1
ATOM 662 C CA . HIS A 1 92 ? -7.754 8.852 10.836 1 83.94 92 HIS A CA 1
ATOM 663 C C . HIS A 1 92 ? -6.77 7.949 11.57 1 83.94 92 HIS A C 1
ATOM 665 O O . HIS A 1 92 ? -6.484 8.164 12.75 1 83.94 92 HIS A O 1
ATOM 671 N N . ARG A 1 93 ? -6.348 6.922 10.977 1 90.19 93 ARG A N 1
ATOM 672 C CA . ARG A 1 93 ? -5.297 6.012 11.414 1 90.19 93 ARG A CA 1
ATOM 673 C C . ARG A 1 93 ? -4.273 5.777 10.312 1 90.19 93 ARG A C 1
ATOM 675 O O . ARG A 1 93 ? -4.629 5.738 9.133 1 90.19 93 ARG A O 1
ATOM 682 N N . ALA A 1 94 ? -3.09 5.707 10.773 1 94.81 94 ALA A N 1
ATOM 683 C CA . ALA A 1 94 ? -2.043 5.512 9.773 1 94.81 94 ALA A CA 1
ATOM 684 C C . ALA A 1 94 ? -1.08 4.406 10.195 1 94.81 94 ALA A C 1
ATOM 686 O O . ALA A 1 94 ? -0.845 4.199 11.391 1 94.81 94 ALA A O 1
ATOM 687 N N . THR A 1 95 ? -0.593 3.719 9.234 1 97 95 THR A N 1
ATOM 688 C CA . THR A 1 95 ? 0.451 2.711 9.375 1 97 95 THR A CA 1
ATOM 689 C C . THR A 1 95 ? 1.587 2.967 8.391 1 97 95 THR A C 1
ATOM 691 O O . THR A 1 95 ? 1.344 3.268 7.219 1 97 95 THR A O 1
ATOM 694 N N . VAL A 1 96 ? 2.803 2.883 8.898 1 97.81 96 VAL A N 1
ATOM 695 C CA . VAL A 1 96 ? 3.967 3.045 8.031 1 97.81 96 VAL A CA 1
ATOM 696 C C . VAL A 1 96 ? 4.789 1.758 8.031 1 97.81 96 VAL A C 1
ATOM 698 O O . VAL A 1 96 ? 5.129 1.227 9.086 1 97.81 96 VAL A O 1
ATOM 701 N N . LEU A 1 97 ? 5.047 1.287 6.852 1 98.19 97 LEU A N 1
ATOM 702 C CA . LEU A 1 97 ? 5.906 0.121 6.68 1 98.19 97 LEU A CA 1
ATOM 703 C C . LEU A 1 97 ? 7.289 0.533 6.191 1 98.19 97 LEU A C 1
ATOM 705 O O . LEU A 1 97 ? 7.414 1.367 5.293 1 98.19 97 LEU A O 1
ATOM 709 N N . LEU A 1 98 ? 8.273 -0.053 6.867 1 98.12 98 LEU A N 1
ATOM 710 C CA . LEU A 1 98 ? 9.648 0.136 6.43 1 98.12 98 LEU A CA 1
ATOM 711 C C . LEU A 1 98 ? 10.242 -1.175 5.926 1 98.12 98 LEU A C 1
ATOM 713 O O . LEU A 1 98 ? 10.25 -2.176 6.645 1 98.12 98 LEU A O 1
ATOM 717 N N . PHE A 1 99 ? 10.797 -1.118 4.711 1 97.12 99 PHE A N 1
ATOM 718 C CA . PHE A 1 99 ? 11.398 -2.295 4.098 1 97.12 99 PHE A CA 1
ATOM 719 C C . PHE A 1 99 ? 12.906 -2.117 3.94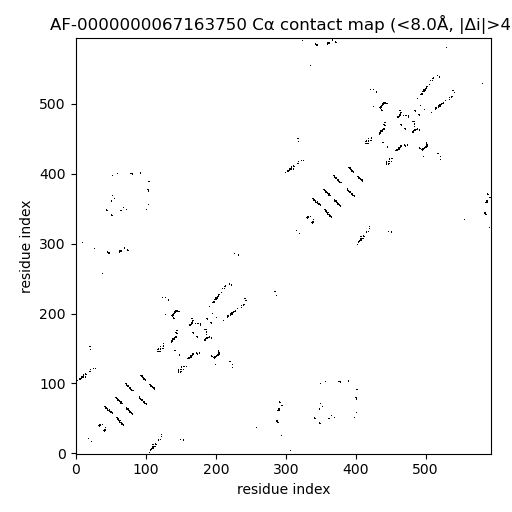9 1 97.12 99 PHE A C 1
ATOM 721 O O . PHE A 1 99 ? 13.398 -0.993 3.834 1 97.12 99 PHE A O 1
ATOM 728 N N . ASP A 1 100 ? 13.578 -3.258 4.004 1 95.25 100 ASP A N 1
ATOM 729 C CA . ASP A 1 100 ? 14.945 -3.27 3.486 1 95.25 100 ASP A CA 1
ATOM 730 C C . ASP A 1 100 ? 14.953 -3.219 1.96 1 95.25 100 ASP A C 1
ATOM 732 O O . ASP A 1 100 ? 14.508 -4.16 1.3 1 95.25 100 ASP A O 1
ATOM 736 N N . PRO A 1 101 ? 15.422 -2.102 1.384 1 95.06 101 PRO A N 1
ATOM 737 C CA . PRO A 1 101 ? 15.312 -1.959 -0.069 1 95.06 101 PRO A CA 1
ATOM 738 C C . PRO A 1 101 ? 16.188 -2.951 -0.829 1 95.06 101 PRO A C 1
ATOM 740 O O . PRO A 1 101 ? 16.016 -3.133 -2.037 1 95.06 101 PRO A O 1
ATOM 743 N N . ARG A 1 102 ? 17.141 -3.631 -0.217 1 91.81 102 ARG A N 1
ATOM 744 C CA . ARG A 1 102 ? 18.094 -4.523 -0.872 1 91.81 102 ARG A CA 1
ATOM 745 C C . ARG A 1 102 ? 17.484 -5.902 -1.104 1 91.81 102 ARG A C 1
ATOM 747 O O . ARG A 1 102 ? 17.844 -6.59 -2.059 1 91.81 102 ARG A O 1
ATOM 754 N N . CYS A 1 103 ? 16.5 -6.191 -0.224 1 89.94 103 CYS A N 1
ATOM 755 C CA . CYS A 1 103 ? 16 -7.555 -0.341 1 89.94 103 CYS A CA 1
ATOM 756 C C . CYS A 1 103 ? 14.484 -7.59 -0.178 1 89.94 103 CYS A C 1
ATOM 758 O O . CYS A 1 103 ? 13.867 -8.641 -0.344 1 89.94 103 CYS A O 1
ATOM 760 N N . GLY A 1 104 ? 13.953 -6.516 0.243 1 91.81 104 GLY A N 1
ATOM 761 C CA . GLY A 1 104 ? 12.5 -6.426 0.292 1 91.81 104 GLY A CA 1
ATOM 762 C C . GLY A 1 104 ? 11.922 -6.898 1.61 1 91.81 104 GLY A C 1
ATOM 763 O O . GLY A 1 104 ? 10.695 -6.938 1.775 1 91.81 104 GLY A O 1
ATOM 764 N N . SER A 1 105 ? 12.742 -7.207 2.58 1 92.06 105 SER A N 1
ATOM 765 C CA . SER A 1 105 ? 12.242 -7.672 3.869 1 92.06 105 SER A CA 1
ATOM 766 C C . SER A 1 105 ? 11.562 -6.543 4.641 1 92.06 105 SER A C 1
ATOM 768 O O . SER A 1 105 ? 12.031 -5.402 4.613 1 92.06 105 SER A O 1
ATOM 770 N N . LEU A 1 106 ? 10.461 -6.883 5.324 1 95.81 106 LEU A N 1
ATOM 771 C CA . LEU A 1 106 ? 9.797 -5.934 6.203 1 95.81 106 LEU A CA 1
ATOM 772 C C . LEU A 1 106 ? 10.57 -5.758 7.504 1 95.81 106 LEU A C 1
ATOM 774 O O . LEU A 1 106 ? 10.68 -6.695 8.297 1 95.81 106 LEU A O 1
ATOM 778 N N . ARG A 1 107 ? 11.039 -4.578 7.746 1 96.25 107 ARG A N 1
ATOM 779 C CA . ARG A 1 107 ? 11.898 -4.348 8.906 1 96.25 107 ARG A CA 1
ATOM 780 C C . ARG A 1 107 ? 11.086 -3.852 10.094 1 96.25 107 ARG A C 1
ATOM 782 O O . ARG A 1 107 ? 11.367 -4.223 11.242 1 96.25 107 ARG A O 1
ATOM 789 N N . ALA A 1 108 ? 10.094 -3.01 9.758 1 97.06 108 ALA A N 1
ATOM 790 C CA . ALA A 1 108 ? 9.359 -2.389 10.859 1 97.06 108 ALA A CA 1
ATOM 791 C C . ALA A 1 108 ? 7.957 -1.987 10.422 1 97.06 108 ALA A C 1
ATOM 793 O O . ALA A 1 108 ? 7.723 -1.702 9.242 1 97.06 108 ALA A O 1
ATOM 794 N N . VAL A 1 109 ? 7.078 -2.057 11.344 1 97.38 109 VAL A N 1
ATOM 795 C CA . VAL A 1 109 ? 5.73 -1.504 11.258 1 97.38 109 VAL A CA 1
ATOM 796 C C . VAL A 1 109 ? 5.551 -0.417 12.32 1 97.38 109 VAL A C 1
ATOM 798 O O . VAL A 1 109 ? 5.68 -0.682 13.516 1 97.38 109 VAL A O 1
ATOM 801 N N . LEU A 1 110 ? 5.262 0.782 11.875 1 96.88 110 LEU A N 1
ATOM 802 C CA . LEU A 1 110 ? 5.098 1.898 12.797 1 96.88 110 LEU A CA 1
ATOM 803 C C . LEU A 1 110 ? 3.656 2.395 12.805 1 96.88 110 LEU A C 1
ATOM 805 O O . LEU A 1 110 ? 3.027 2.494 11.75 1 96.88 110 LEU A O 1
ATOM 809 N N . ASP A 1 111 ? 3.236 2.65 13.977 1 95.88 111 ASP A N 1
ATOM 810 C CA . ASP A 1 111 ? 2.037 3.48 14 1 95.88 111 ASP A CA 1
ATOM 811 C C . ASP A 1 111 ? 2.316 4.863 13.414 1 95.88 111 ASP A C 1
ATOM 813 O O . ASP A 1 111 ? 3.201 5.578 13.891 1 95.88 111 ASP A O 1
ATOM 817 N N . GLY A 1 112 ? 1.583 5.219 12.398 1 95.38 112 GLY A N 1
ATOM 818 C CA . GLY A 1 112 ? 1.902 6.414 11.633 1 95.38 112 GLY A CA 1
ATOM 819 C C . GLY A 1 112 ? 1.067 7.617 12.031 1 95.38 112 GLY A C 1
ATOM 820 O O . GLY A 1 112 ? 1.168 8.68 11.406 1 95.38 112 GLY A O 1
ATOM 821 N N . THR A 1 113 ? 0.242 7.5 13.031 1 92.12 113 THR A N 1
ATOM 822 C CA . THR A 1 113 ? -0.707 8.562 13.352 1 92.12 113 THR A CA 1
ATOM 823 C C . THR A 1 113 ? 0.024 9.828 13.781 1 92.12 113 THR A C 1
ATOM 825 O O . THR A 1 113 ? -0.225 10.914 13.242 1 92.12 113 THR A O 1
ATOM 828 N N . VAL A 1 114 ? 0.95 9.68 14.727 1 94.12 114 VAL A N 1
ATOM 829 C CA . VAL A 1 114 ? 1.723 10.82 15.211 1 94.12 114 VAL A CA 1
ATOM 830 C C . VAL A 1 114 ? 2.637 11.344 14.109 1 94.12 114 VAL A C 1
ATOM 832 O O . VAL A 1 114 ? 2.744 12.555 13.898 1 94.12 114 VAL A O 1
ATOM 835 N N . ILE A 1 115 ? 3.229 10.43 13.383 1 95.31 115 ILE A N 1
ATOM 836 C CA . ILE A 1 115 ? 4.113 10.781 12.281 1 95.31 115 ILE A CA 1
ATOM 837 C C . ILE A 1 115 ? 3.354 11.617 11.258 1 95.31 115 ILE A C 1
ATOM 839 O O . ILE A 1 115 ? 3.85 12.648 10.797 1 95.31 115 ILE A O 1
ATOM 843 N N . THR A 1 116 ? 2.188 11.164 10.945 1 92.31 116 THR A N 1
ATOM 844 C CA . THR A 1 116 ? 1.374 11.836 9.938 1 92.31 116 THR A CA 1
ATOM 845 C C . THR A 1 116 ? 1 13.242 10.391 1 92.31 116 THR A C 1
ATOM 847 O O . THR A 1 116 ? 1.123 14.203 9.625 1 92.31 116 THR A O 1
ATOM 850 N N . ALA A 1 117 ? 0.575 13.352 11.602 1 92.38 117 ALA A N 1
ATOM 851 C CA . ALA A 1 117 ? 0.174 14.656 12.133 1 92.38 117 ALA A CA 1
ATOM 852 C C . ALA A 1 117 ? 1.341 15.633 12.117 1 92.38 117 ALA A C 1
ATOM 854 O O . ALA A 1 117 ? 1.216 16.75 11.602 1 92.38 117 ALA A O 1
ATOM 855 N N . LYS A 1 118 ? 2.463 15.242 12.602 1 96 118 LYS A N 1
ATOM 856 C CA . LYS A 1 118 ? 3.617 16.125 12.75 1 96 118 LYS A CA 1
ATOM 857 C C . LYS A 1 118 ? 4.258 16.422 11.398 1 96 118 LYS A C 1
ATOM 859 O O . LYS A 1 118 ? 4.648 17.562 11.133 1 96 118 LYS A O 1
ATOM 864 N N . ARG A 1 119 ? 4.316 15.406 10.562 1 94.75 119 ARG A N 1
ATOM 865 C CA . ARG A 1 119 ? 4.918 15.609 9.25 1 94.75 119 ARG A CA 1
ATOM 866 C C . ARG A 1 119 ? 4.078 16.562 8.406 1 94.75 119 ARG A C 1
ATOM 868 O O . ARG A 1 119 ? 4.621 17.406 7.691 1 94.75 119 ARG A O 1
ATOM 875 N N . THR A 1 120 ? 2.77 16.375 8.445 1 91.94 120 THR A N 1
ATOM 876 C CA . THR A 1 120 ? 1.873 17.234 7.684 1 91.94 120 THR A CA 1
ATOM 877 C C . THR A 1 120 ? 2.029 18.688 8.102 1 91.94 120 THR A C 1
ATOM 879 O O . THR A 1 120 ? 2.186 19.578 7.258 1 91.94 120 THR A O 1
ATOM 882 N N . ALA A 1 121 ? 2.064 18.922 9.336 1 95.06 121 ALA A N 1
ATOM 883 C CA . ALA A 1 121 ? 2.225 20.266 9.859 1 95.06 121 ALA A CA 1
ATOM 884 C C . ALA A 1 121 ? 3.602 20.828 9.516 1 95.06 121 ALA A C 1
ATOM 886 O O . ALA A 1 121 ? 3.734 22.016 9.172 1 95.06 121 ALA A O 1
ATOM 887 N N . ALA A 1 122 ? 4.586 20 9.609 1 96.62 122 ALA A N 1
ATOM 888 C CA . ALA A 1 122 ? 5.957 20.422 9.328 1 96.62 122 ALA A CA 1
ATOM 889 C C . ALA A 1 122 ? 6.113 20.859 7.875 1 96.62 122 ALA A C 1
ATOM 891 O O . ALA A 1 122 ? 6.781 21.844 7.582 1 96.62 122 ALA A O 1
ATOM 892 N N . VAL A 1 123 ? 5.512 20.141 6.988 1 93.88 123 VAL A N 1
ATOM 893 C CA . VAL A 1 123 ? 5.594 20.484 5.574 1 93.88 123 VAL A CA 1
ATOM 894 C C . VAL A 1 123 ? 4.898 21.828 5.332 1 93.88 123 VAL A C 1
ATOM 896 O O . VAL A 1 123 ? 5.41 22.672 4.602 1 93.88 123 VAL A O 1
ATOM 899 N N . SER A 1 124 ? 3.768 22.016 5.949 1 93.25 124 SER A N 1
ATOM 900 C CA . SER A 1 124 ? 3.088 23.312 5.871 1 93.25 124 SER A CA 1
ATOM 901 C C . SER A 1 124 ? 3.969 24.438 6.41 1 93.25 124 SER A C 1
ATOM 903 O O . SER A 1 124 ? 3.998 25.531 5.848 1 93.25 124 SER A O 1
ATOM 905 N N . ALA A 1 125 ? 4.652 24.156 7.449 1 96.12 125 ALA A N 1
ATOM 906 C CA . ALA A 1 125 ? 5.523 25.156 8.062 1 96.12 125 ALA A CA 1
ATOM 907 C C . ALA A 1 125 ? 6.676 25.516 7.129 1 96.12 125 ALA A C 1
ATOM 909 O O . ALA A 1 125 ? 7.062 26.688 7.035 1 96.12 125 ALA A O 1
ATOM 910 N N . ILE A 1 126 ? 7.211 24.516 6.477 1 94 126 ILE A N 1
ATOM 911 C CA . ILE A 1 126 ? 8.281 24.766 5.516 1 94 126 ILE A CA 1
ATOM 912 C C . ILE A 1 126 ? 7.773 25.672 4.406 1 94 126 ILE A C 1
ATOM 914 O O . ILE A 1 126 ? 8.438 26.656 4.051 1 94 126 ILE A O 1
ATOM 918 N N . ALA A 1 127 ? 6.594 25.359 3.871 1 92.19 127 ALA A N 1
ATOM 919 C CA . ALA A 1 127 ? 6 26.203 2.838 1 92.19 127 ALA A CA 1
ATOM 920 C C . ALA A 1 127 ? 5.762 27.625 3.359 1 92.19 127 ALA A C 1
ATOM 922 O O . ALA A 1 127 ? 6.031 28.594 2.66 1 92.19 127 ALA A O 1
ATOM 923 N N . THR A 1 128 ? 5.305 27.75 4.52 1 93.31 128 THR A N 1
ATOM 924 C CA . THR A 1 128 ? 5 29.031 5.125 1 93.31 128 THR A CA 1
ATOM 925 C C . THR A 1 128 ? 6.273 29.859 5.324 1 93.31 128 THR A C 1
ATOM 927 O O . THR A 1 128 ? 6.297 31.062 5.043 1 93.31 128 THR A O 1
ATOM 930 N N . LYS A 1 129 ? 7.285 29.203 5.781 1 94.19 129 LYS A N 1
ATOM 931 C CA . LYS A 1 129 ? 8.57 29.859 5.98 1 94.19 129 LYS A CA 1
ATOM 932 C C . LYS A 1 129 ? 9.055 30.531 4.695 1 94.19 129 LYS A C 1
ATOM 934 O O . LYS A 1 129 ? 9.625 31.609 4.727 1 94.19 129 LYS A O 1
ATOM 939 N N . LEU A 1 130 ? 8.766 29.922 3.607 1 90.06 130 LEU A N 1
ATOM 940 C CA . LEU A 1 130 ? 9.289 30.375 2.322 1 90.06 130 LEU A CA 1
ATOM 941 C C . LEU A 1 130 ? 8.344 31.391 1.685 1 90.06 130 LEU A C 1
ATOM 943 O O . LEU A 1 130 ? 8.781 32.25 0.92 1 90.06 130 LEU A O 1
ATOM 947 N N . LEU A 1 131 ? 6.996 31.297 2.092 1 89.88 131 LEU A N 1
ATOM 948 C CA . LEU A 1 131 ? 6.043 31.984 1.226 1 89.88 131 LEU A CA 1
ATOM 949 C C . LEU A 1 131 ? 5.242 33.031 2.014 1 89.88 131 LEU A C 1
ATOM 951 O O . LEU A 1 131 ? 4.598 33.875 1.425 1 89.88 131 LEU A O 1
ATOM 955 N N . MET A 1 132 ? 5.344 32.969 3.258 1 88.38 132 MET A N 1
ATOM 956 C CA . MET A 1 132 ? 4.504 33.906 4.023 1 88.38 132 MET A CA 1
ATOM 957 C C . MET A 1 132 ? 5.027 35.312 3.93 1 88.38 132 MET A C 1
ATOM 959 O O . MET A 1 132 ? 6.215 35.531 3.676 1 88.38 132 MET A O 1
ATOM 963 N N . PRO A 1 133 ? 4.055 36.25 4.137 1 89.25 133 PRO A N 1
ATOM 964 C CA . PRO A 1 133 ? 4.527 37.625 4.172 1 89.25 133 PRO A CA 1
ATOM 965 C C . PRO A 1 133 ? 5.48 37.906 5.332 1 89.25 133 PRO A C 1
ATOM 967 O O . PRO A 1 133 ? 5.371 37.25 6.387 1 89.25 133 PRO A O 1
ATOM 970 N N . ARG A 1 134 ? 6.445 38.781 5.16 1 86.88 134 ARG A N 1
ATOM 971 C CA . ARG A 1 134 ? 7.477 39.094 6.145 1 86.88 134 ARG A CA 1
ATOM 972 C C . ARG A 1 134 ? 6.855 39.594 7.441 1 86.88 134 ARG A C 1
ATOM 974 O O . ARG A 1 134 ? 7.371 39.312 8.531 1 86.88 134 ARG A O 1
ATOM 981 N N . SER A 1 135 ? 5.703 40.25 7.32 1 89.25 135 SER A N 1
ATOM 982 C CA . SER A 1 135 ? 5.109 40.844 8.5 1 89.25 135 SER A CA 1
ATOM 983 C C . SER A 1 135 ? 3.893 40.094 8.984 1 89.25 135 SER A C 1
ATOM 985 O O . SER A 1 135 ? 2.947 40.656 9.516 1 89.25 135 SER A O 1
ATOM 987 N N . ALA A 1 136 ? 4.008 38.781 8.844 1 93.25 136 ALA A N 1
ATOM 988 C CA . ALA A 1 136 ? 2.842 38 9.242 1 93.25 136 ALA A CA 1
ATOM 989 C C . ALA A 1 136 ? 2.672 38 10.758 1 93.25 136 ALA A C 1
ATOM 991 O O . ALA A 1 136 ? 3.604 37.688 11.492 1 93.25 136 ALA A O 1
ATOM 992 N N . GLU A 1 137 ? 1.458 38.375 11.227 1 96.5 137 GLU A N 1
ATOM 993 C CA . GLU A 1 137 ? 1.196 38.5 12.656 1 96.5 137 GLU A CA 1
ATOM 994 C C . GLU A 1 137 ? 0.027 37.625 13.086 1 96.5 137 GLU A C 1
ATOM 996 O O . GLU A 1 137 ? -0.057 37.188 14.242 1 96.5 137 GLU A O 1
ATOM 1001 N N . VAL A 1 138 ? -0.84 37.375 12.156 1 97.94 138 VAL A N 1
ATOM 1002 C CA . VAL A 1 138 ? -2.086 36.688 12.516 1 97.94 138 VAL A CA 1
ATOM 1003 C C . VAL A 1 138 ? -2.156 35.344 11.828 1 97.94 138 VAL A C 1
ATOM 1005 O O . VAL A 1 138 ? -2.098 35.25 10.594 1 97.94 138 VAL A O 1
ATOM 1008 N N . LEU A 1 139 ? -2.271 34.281 12.648 1 98.12 139 LEU A N 1
ATOM 1009 C CA . LEU A 1 139 ? -2.48 32.906 12.188 1 98.12 139 LEU A CA 1
ATOM 1010 C C . LEU A 1 139 ? -3.934 32.469 12.375 1 98.12 139 LEU A C 1
ATOM 1012 O O . LEU A 1 139 ? -4.496 32.656 13.461 1 98.12 139 LEU A O 1
ATOM 1016 N N . CYS A 1 140 ? -4.488 32 11.305 1 97.94 140 CYS A N 1
ATOM 1017 C CA . CYS A 1 140 ? -5.836 31.438 11.352 1 97.94 140 CYS A CA 1
ATOM 1018 C C . CYS A 1 140 ? -5.816 29.938 11.086 1 97.94 140 CYS A C 1
ATOM 1020 O O . CYS A 1 140 ? -5.211 29.484 10.109 1 97.94 140 CYS A O 1
ATOM 1022 N N . ILE A 1 141 ? -6.449 29.156 11.961 1 96.88 141 ILE A N 1
ATOM 1023 C CA . ILE A 1 141 ? -6.582 27.719 11.766 1 96.88 141 ILE A CA 1
ATOM 1024 C C . ILE A 1 141 ? -8.062 27.344 11.695 1 96.88 141 ILE A C 1
ATOM 1026 O O . ILE A 1 141 ? -8.805 27.562 12.656 1 96.88 141 ILE A O 1
ATOM 1030 N N . LEU A 1 142 ? -8.438 26.859 10.523 1 94.62 142 LEU A N 1
ATOM 1031 C CA . LEU A 1 142 ? -9.789 26.328 10.344 1 94.62 142 LEU A CA 1
ATOM 1032 C C . LEU A 1 142 ? -9.812 24.828 10.578 1 94.62 142 LEU A C 1
ATOM 1034 O O . LEU A 1 142 ? -9.422 24.047 9.695 1 94.62 142 LEU A O 1
ATOM 1038 N N . GLY A 1 143 ? -10.297 24.422 11.742 1 92.38 143 GLY A N 1
ATOM 1039 C CA . GLY A 1 143 ? -10.281 23.062 12.234 1 92.38 143 GLY A CA 1
ATOM 1040 C C . GLY A 1 143 ? -9.852 22.953 13.688 1 92.38 143 GLY A C 1
ATOM 1041 O O . GLY A 1 143 ? -9.195 23.859 14.211 1 92.38 143 GLY A O 1
ATOM 1042 N N . ALA A 1 144 ? -10.203 21.812 14.297 1 92.12 144 ALA A N 1
ATOM 1043 C CA . ALA A 1 144 ? -9.875 21.672 15.711 1 92.12 144 ALA A CA 1
ATOM 1044 C C . ALA A 1 144 ? -9.445 20.25 16.031 1 92.12 144 ALA A C 1
ATOM 1046 O O . ALA A 1 144 ? -9.438 19.844 17.203 1 92.12 144 ALA A O 1
ATOM 1047 N N . GLY A 1 145 ? -9.086 19.516 15.055 1 88.06 145 GLY A N 1
ATOM 1048 C CA . GLY A 1 145 ? -8.672 18.141 15.258 1 88.06 145 GLY A CA 1
ATOM 1049 C C . GLY A 1 145 ? -7.176 17.984 15.469 1 88.06 145 GLY A C 1
ATOM 1050 O O . GLY A 1 145 ? -6.5 18.938 15.867 1 88.06 145 GLY A O 1
ATOM 1051 N N . VAL A 1 146 ? -6.715 16.812 15.211 1 89 146 VAL A N 1
ATOM 1052 C CA . VAL A 1 146 ? -5.32 16.438 15.438 1 89 146 VAL A CA 1
ATOM 1053 C C . VAL A 1 146 ? -4.406 17.312 14.586 1 89 146 VAL A C 1
ATOM 1055 O O . VAL A 1 146 ? -3.385 17.812 15.07 1 89 146 VAL A O 1
ATOM 1058 N N . GLN A 1 147 ? -4.82 17.516 13.383 1 90.88 147 GLN A N 1
ATOM 1059 C CA . GLN A 1 147 ? -3.996 18.328 12.492 1 90.88 147 GLN A CA 1
ATOM 1060 C C . GLN A 1 147 ? -3.98 19.781 12.938 1 90.88 147 GLN A C 1
ATOM 1062 O O . GLN A 1 147 ? -2.961 20.469 12.812 1 90.88 147 GLN A O 1
ATOM 1067 N N . ALA A 1 148 ? -5.059 20.266 13.43 1 93.38 148 ALA A N 1
ATOM 1068 C CA . ALA A 1 148 ? -5.094 21.641 13.945 1 93.38 148 ALA A CA 1
ATOM 1069 C C . ALA A 1 148 ? -4.102 21.812 15.086 1 93.38 148 ALA A C 1
ATOM 1071 O O . ALA A 1 148 ? -3.346 22.797 15.117 1 93.38 148 ALA A O 1
ATOM 1072 N N . ARG A 1 149 ? -4.109 20.891 15.961 1 94.62 149 ARG A N 1
ATOM 1073 C CA . ARG A 1 149 ? -3.197 20.938 17.094 1 94.62 149 ARG A CA 1
ATOM 1074 C C . ARG A 1 149 ? -1.744 20.891 16.641 1 94.62 149 ARG A C 1
ATOM 1076 O O . ARG A 1 149 ? -0.922 21.703 17.078 1 94.62 149 ARG A O 1
ATOM 1083 N N . SER A 1 150 ? -1.43 19.969 15.75 1 94.88 150 SER A N 1
ATOM 1084 C CA . SER A 1 150 ? -0.064 19.828 15.258 1 94.88 150 SER A CA 1
ATOM 1085 C C . SER A 1 150 ? 0.41 21.078 14.539 1 94.88 150 SER A C 1
ATOM 1087 O O . SER A 1 150 ? 1.554 21.516 14.719 1 94.88 150 SER A O 1
ATOM 1089 N N . HIS A 1 151 ? -0.461 21.688 13.781 1 95.88 151 HIS A N 1
ATOM 1090 C CA . HIS A 1 151 ? -0.121 22.922 13.102 1 95.88 151 HIS A CA 1
ATOM 1091 C C . HIS A 1 151 ? 0.074 24.062 14.094 1 95.88 151 HIS A C 1
ATOM 1093 O O . HIS A 1 151 ? 1.029 24.844 13.984 1 95.88 151 HIS A O 1
ATOM 1099 N N . TYR A 1 152 ? -0.849 24.141 15.07 1 97.19 152 TYR A N 1
ATOM 1100 C CA . TYR A 1 152 ? -0.69 25.172 16.094 1 97.19 152 TYR A CA 1
ATOM 1101 C C . TYR A 1 152 ? 0.682 25.078 16.75 1 97.19 152 TYR A C 1
ATOM 1103 O O . TYR A 1 152 ? 1.393 26.078 16.875 1 97.19 152 TYR A O 1
ATOM 1111 N N . GLU A 1 153 ? 1.071 23.906 17.094 1 97.19 153 GLU A N 1
ATOM 1112 C CA . GLU A 1 153 ? 2.295 23.688 17.859 1 97.19 153 GLU A CA 1
ATOM 1113 C C . GLU A 1 153 ? 3.529 24.078 17.062 1 97.19 153 GLU A C 1
ATOM 1115 O O . GLU A 1 153 ? 4.367 24.844 17.531 1 97.19 153 GLU A O 1
ATOM 1120 N N . ILE A 1 154 ? 3.598 23.656 15.844 1 97.5 154 ILE A N 1
ATOM 1121 C CA . ILE A 1 154 ? 4.824 23.938 15.102 1 97.5 154 ILE A CA 1
ATOM 1122 C C . ILE A 1 154 ? 4.812 25.375 14.609 1 97.5 154 ILE A C 1
ATOM 1124 O O . ILE A 1 154 ? 5.859 26.031 14.547 1 97.5 154 ILE A O 1
ATOM 1128 N N . PHE A 1 155 ? 3.676 25.906 14.258 1 97.31 155 PHE A N 1
ATOM 1129 C CA . PHE A 1 155 ? 3.615 27.266 13.75 1 97.31 155 PHE A CA 1
ATOM 1130 C C . PHE A 1 155 ? 3.957 28.281 14.844 1 97.31 155 PHE A C 1
ATOM 1132 O O . PHE A 1 155 ? 4.664 29.25 14.602 1 97.31 155 PHE A O 1
ATOM 1139 N N . THR A 1 156 ? 3.48 28.031 16.047 1 96.81 156 THR A N 1
ATOM 1140 C CA . THR A 1 156 ? 3.77 28.953 17.125 1 96.81 156 THR A CA 1
ATOM 1141 C C . THR A 1 156 ? 5.191 28.766 17.641 1 96.81 156 THR A C 1
ATOM 1143 O O . THR A 1 156 ? 5.754 29.656 18.281 1 96.81 156 THR A O 1
ATOM 1146 N N . GLU A 1 157 ? 5.727 27.625 17.406 1 96.25 157 GLU A N 1
ATOM 1147 C CA . GLU A 1 157 ? 7.129 27.391 17.734 1 96.25 157 GLU A CA 1
ATOM 1148 C C . GLU A 1 157 ? 8.055 28.156 16.781 1 96.25 157 GLU A C 1
ATOM 1150 O O . GLU A 1 157 ? 9.047 28.734 17.219 1 96.25 157 GLU A O 1
ATOM 1155 N N . LEU A 1 158 ? 7.699 28.203 15.555 1 96.31 158 LEU A N 1
ATOM 1156 C CA . LEU A 1 158 ? 8.641 28.656 14.539 1 96.31 158 LEU A CA 1
ATOM 1157 C C . LEU A 1 158 ? 8.422 30.141 14.227 1 96.31 158 LEU A C 1
ATOM 1159 O O . LEU A 1 158 ? 9.336 30.828 13.773 1 96.31 158 LEU A O 1
ATOM 1163 N N . PHE A 1 159 ? 7.145 30.594 14.375 1 96 159 PHE A N 1
ATOM 1164 C CA . PHE A 1 159 ? 6.812 31.938 13.906 1 96 159 PHE A CA 1
ATOM 1165 C C . PHE A 1 159 ? 6.258 32.781 15.047 1 96 159 PHE A C 1
ATOM 1167 O O . PHE A 1 159 ? 5.504 32.281 15.891 1 96 159 PHE A O 1
ATOM 1174 N N . PRO A 1 160 ? 6.562 34.031 15.008 1 94.19 160 PRO A N 1
ATOM 1175 C CA . PRO A 1 160 ? 6.141 34.906 16.094 1 94.19 160 PRO A CA 1
ATOM 1176 C C . PRO A 1 160 ? 4.766 35.531 15.844 1 94.19 160 PRO A C 1
ATOM 1178 O O . PRO A 1 160 ? 4.633 36.75 15.828 1 94.19 160 PRO A O 1
ATOM 1181 N N . PHE A 1 161 ? 3.766 34.75 15.781 1 96.56 161 PHE A N 1
ATOM 1182 C CA . PHE A 1 161 ? 2.418 35.281 15.625 1 96.56 161 PHE A CA 1
ATOM 1183 C C . PHE A 1 161 ? 1.965 36 16.906 1 96.56 161 PHE A C 1
ATOM 1185 O O . PHE A 1 161 ? 2.217 35.5 18 1 96.56 161 PHE A O 1
ATOM 1192 N N . THR A 1 162 ? 1.334 37.094 16.766 1 96.69 162 THR A N 1
ATOM 1193 C CA . THR A 1 162 ? 0.814 37.812 17.906 1 96.69 162 THR A CA 1
ATOM 1194 C C . THR A 1 162 ? -0.624 37.406 18.203 1 96.69 162 THR A C 1
ATOM 1196 O O . THR A 1 162 ? -1.125 37.656 19.312 1 96.69 162 THR A O 1
ATOM 1199 N N . GLU A 1 163 ? -1.237 36.844 17.172 1 97.94 163 GLU A N 1
ATOM 1200 C CA . GLU A 1 163 ? -2.615 36.375 17.328 1 97.94 163 GLU A CA 1
ATOM 1201 C C . GLU A 1 163 ? -2.848 35.062 16.594 1 97.94 163 GLU A C 1
ATOM 1203 O O . GLU A 1 163 ? -2.398 34.906 15.461 1 97.94 163 GLU A O 1
ATOM 1208 N N . VAL A 1 164 ? -3.525 34.188 17.281 1 98.38 164 VAL A N 1
ATOM 1209 C CA . VAL A 1 164 ? -3.959 32.938 16.688 1 98.38 164 VAL A CA 1
ATOM 1210 C C . VAL A 1 164 ? -5.477 32.812 16.797 1 98.38 164 VAL A C 1
ATOM 1212 O O . VAL A 1 164 ? -6.043 32.938 17.875 1 98.38 164 VAL A O 1
ATOM 1215 N N . ARG A 1 165 ? -6.098 32.594 15.641 1 98.62 165 ARG A N 1
ATOM 1216 C CA . ARG A 1 165 ? -7.547 32.406 15.562 1 98.62 165 ARG A CA 1
ATOM 1217 C C . ARG A 1 165 ? -7.898 30.969 15.188 1 98.62 165 ARG A C 1
ATOM 1219 O O . ARG A 1 165 ? -7.238 30.359 14.352 1 98.62 165 ARG A O 1
ATOM 1226 N N . LEU A 1 166 ? -8.883 30.5 15.867 1 97.94 166 LEU A N 1
ATOM 1227 C CA . LEU A 1 166 ? -9.32 29.125 15.648 1 97.94 166 LEU A CA 1
ATOM 1228 C C . LEU A 1 166 ? -10.82 29.062 15.383 1 97.94 166 LEU A C 1
ATOM 1230 O O . LEU A 1 166 ? -11.602 29.766 16.031 1 97.94 166 LEU A O 1
ATOM 1234 N N . TRP A 1 167 ? -11.148 28.25 14.398 1 96.62 167 TRP A N 1
ATOM 1235 C CA . TRP A 1 167 ? -12.562 27.984 14.133 1 96.62 167 TRP A CA 1
ATOM 1236 C C . TRP A 1 167 ? -12.789 26.516 13.812 1 96.62 167 TRP A C 1
ATOM 1238 O O . TRP A 1 167 ? -11.961 25.875 13.148 1 96.62 167 TRP A O 1
ATOM 1248 N N . SER A 1 168 ? -13.883 26.016 14.336 1 93.69 168 SER A N 1
ATOM 1249 C CA . SER A 1 168 ? -14.383 24.719 13.93 1 93.69 168 SER A CA 1
ATOM 1250 C C . SER A 1 168 ? -15.906 24.734 13.773 1 93.69 168 SER A C 1
ATOM 1252 O O . SER A 1 168 ? -16.578 25.594 14.328 1 93.69 168 SER A O 1
ATOM 1254 N N . ARG A 1 169 ? -16.375 23.828 12.977 1 88.69 169 ARG A N 1
ATOM 1255 C CA . ARG A 1 169 ? -17.828 23.719 12.805 1 88.69 169 ARG A CA 1
ATOM 1256 C C . ARG A 1 169 ? -18.531 23.562 14.148 1 88.69 169 ARG A C 1
ATOM 1258 O O . ARG A 1 169 ? -19.578 24.156 14.391 1 88.69 169 ARG A O 1
ATOM 1265 N N . THR A 1 170 ? -17.906 22.719 14.93 1 88.75 170 THR A N 1
ATOM 1266 C CA . THR A 1 170 ? -18.375 22.562 16.297 1 88.75 170 THR A CA 1
ATOM 1267 C C . THR A 1 170 ? -17.547 23.406 17.266 1 88.75 170 THR A C 1
ATOM 1269 O O . THR A 1 170 ? -16.375 23.109 17.531 1 88.75 170 THR A O 1
ATOM 1272 N N . GLU A 1 171 ? -18.188 24.344 17.812 1 93.19 171 GLU A N 1
ATOM 1273 C CA . GLU A 1 171 ? -17.5 25.312 18.656 1 93.19 171 GLU A CA 1
ATOM 1274 C C . GLU A 1 171 ? -16.812 24.641 19.844 1 93.19 171 GLU A C 1
ATOM 1276 O O . GLU A 1 171 ? -15.711 25.016 20.234 1 93.19 171 GLU A O 1
ATOM 1281 N N . GLN A 1 172 ? -17.469 23.672 20.391 1 93.38 172 GLN A N 1
ATOM 1282 C CA . GLN A 1 172 ? -16.938 22.969 21.562 1 93.38 172 GLN A CA 1
ATOM 1283 C C . GLN A 1 172 ? -15.57 22.344 21.266 1 93.38 172 GLN A C 1
ATOM 1285 O O . GLN A 1 172 ? -14.703 22.297 22.125 1 93.38 172 GLN A O 1
ATOM 1290 N N . HIS A 1 173 ? -15.406 21.938 20.062 1 91.56 173 HIS A N 1
ATOM 1291 C CA . HIS A 1 173 ? -14.125 21.359 19.672 1 91.56 173 HIS A CA 1
ATOM 1292 C C . HIS A 1 173 ? -13.031 22.406 19.641 1 91.56 173 HIS A C 1
ATOM 1294 O O . HIS A 1 173 ? -11.898 22.156 20.078 1 91.56 173 HIS A O 1
ATOM 1300 N N . ALA A 1 174 ? -13.391 23.547 19.109 1 95.12 174 ALA A N 1
ATOM 1301 C CA . ALA A 1 174 ? -12.438 24.641 19.062 1 95.12 174 ALA A CA 1
ATOM 1302 C C . ALA A 1 174 ? -12.039 25.094 20.469 1 95.12 174 ALA A C 1
ATOM 1304 O O . ALA A 1 174 ? -10.867 25.328 20.75 1 95.12 174 ALA A O 1
ATOM 1305 N N . LEU A 1 175 ? -12.992 25.141 21.359 1 96.31 175 LEU A N 1
ATOM 1306 C CA . LEU A 1 175 ? -12.742 25.547 22.734 1 96.31 175 LEU A CA 1
ATOM 1307 C C . LEU A 1 175 ? -11.852 24.531 23.453 1 96.31 175 LEU A C 1
ATOM 1309 O O . LEU A 1 175 ? -10.945 24.906 24.188 1 96.31 175 LEU A O 1
ATOM 1313 N N . ARG A 1 176 ? -12.133 23.344 23.188 1 95.06 176 ARG A N 1
ATOM 1314 C CA . ARG A 1 176 ? -11.328 22.281 23.797 1 95.06 176 ARG A CA 1
ATOM 1315 C C . ARG A 1 176 ? -9.875 22.391 23.344 1 95.06 176 ARG A C 1
ATOM 1317 O O . ARG A 1 176 ? -8.961 22.281 24.156 1 95.06 176 ARG A O 1
ATOM 1324 N N . LEU A 1 177 ? -9.703 22.562 22.047 1 95.19 177 LEU A N 1
ATOM 1325 C CA . LEU A 1 177 ? -8.344 22.703 21.531 1 95.19 177 LEU A CA 1
ATOM 1326 C C . LEU A 1 177 ? -7.68 23.953 22.109 1 95.19 177 LEU A C 1
ATOM 1328 O O . LEU A 1 177 ? -6.527 23.891 22.547 1 95.19 177 LEU A O 1
ATOM 1332 N N . ALA A 1 178 ? -8.367 25.016 22.141 1 96.94 178 ALA A N 1
ATOM 1333 C CA . ALA A 1 178 ? -7.824 26.266 22.656 1 96.94 178 ALA A CA 1
ATOM 1334 C C . ALA A 1 178 ? -7.375 26.109 24.109 1 96.94 178 ALA A C 1
ATOM 1336 O O . ALA A 1 178 ? -6.359 26.688 24.516 1 96.94 178 ALA A O 1
ATOM 1337 N N . SER A 1 179 ? -8.117 25.344 24.859 1 95.94 179 SER A N 1
ATOM 1338 C CA . SER A 1 179 ? -7.809 25.156 26.281 1 95.94 179 SER A CA 1
ATOM 1339 C C . SER A 1 179 ? -6.641 24.188 26.469 1 95.94 179 SER A C 1
ATOM 1341 O O . SER A 1 179 ? -6.008 24.172 27.531 1 95.94 179 SER A O 1
ATOM 1343 N N . SER A 1 180 ? -6.414 23.422 25.453 1 95.06 180 SER A N 1
ATOM 1344 C CA . SER A 1 180 ? -5.418 22.359 25.594 1 95.06 180 SER A CA 1
ATOM 1345 C C . SER A 1 180 ? -4.035 22.844 25.172 1 95.06 180 SER A C 1
ATOM 1347 O O . SER A 1 180 ? -3.031 22.188 25.422 1 95.06 180 SER A O 1
ATOM 1349 N N . VAL A 1 181 ? -4.012 23.953 24.547 1 93.94 181 VAL A N 1
ATOM 1350 C CA . VAL A 1 181 ? -2.721 24.438 24.062 1 93.94 181 VAL A CA 1
ATOM 1351 C C . VAL A 1 181 ? -2.211 25.547 24.984 1 93.94 181 VAL A C 1
ATOM 1353 O O . VAL A 1 181 ? -2.982 26.141 25.75 1 93.94 181 VAL A O 1
ATOM 1356 N N . GLY A 1 182 ? -0.958 25.812 25.062 1 87.25 182 GLY A N 1
ATOM 1357 C CA . GLY A 1 182 ? -0.329 26.703 26.031 1 87.25 182 GLY A CA 1
ATOM 1358 C C . GLY A 1 182 ? -0.464 28.172 25.672 1 87.25 182 GLY A C 1
ATOM 1359 O O . GLY A 1 182 ? -0.443 29.031 26.547 1 87.25 182 GLY A O 1
ATOM 1360 N N . GLY A 1 183 ? -0.67 28.547 24.453 1 89.81 183 GLY A N 1
ATOM 1361 C CA . GLY A 1 183 ? -0.713 29.938 24.047 1 89.81 183 GLY A CA 1
ATOM 1362 C C . GLY A 1 183 ? -2.125 30.469 23.875 1 89.81 183 GLY A C 1
ATOM 1363 O O . GLY A 1 183 ? -3.09 29.703 23.922 1 89.81 183 GLY A O 1
ATOM 1364 N N . ALA A 1 184 ? -2.232 31.812 23.828 1 91.25 184 ALA A N 1
ATOM 1365 C CA . ALA A 1 184 ? -3.527 32.469 23.641 1 91.25 184 ALA A CA 1
ATOM 1366 C C . ALA A 1 184 ? -4.105 32.156 22.266 1 91.25 184 ALA A C 1
ATOM 1368 O O . ALA A 1 184 ? -3.4 32.219 21.266 1 91.25 184 ALA A O 1
ATOM 1369 N N . VAL A 1 185 ? -5.324 31.672 22.281 1 97.5 185 VAL A N 1
ATOM 1370 C CA . VAL A 1 185 ? -6.055 31.375 21.062 1 97.5 185 VAL A CA 1
ATOM 1371 C C . VAL A 1 185 ? -7.438 32.031 21.109 1 97.5 185 VAL A C 1
ATOM 1373 O O . VAL A 1 185 ? -8.148 31.906 22.109 1 97.5 185 VAL A O 1
ATOM 1376 N N . ARG A 1 186 ? -7.785 32.75 20.156 1 98 186 ARG A N 1
ATOM 1377 C CA . ARG A 1 186 ? -9.133 33.312 20.031 1 98 186 ARG A CA 1
ATOM 1378 C C . ARG A 1 186 ? -10.039 32.375 19.234 1 98 186 ARG A C 1
ATOM 1380 O O . ARG A 1 186 ? -9.812 32.156 18.047 1 98 186 ARG A O 1
ATOM 1387 N N . VAL A 1 187 ? -11.023 31.891 19.875 1 98.31 187 VAL A N 1
ATOM 1388 C CA . VAL A 1 187 ? -12.008 31.062 19.188 1 98.31 187 VAL A CA 1
ATOM 1389 C C . VAL A 1 187 ? -13.047 31.938 18.5 1 98.31 187 VAL A C 1
ATOM 1391 O O . VAL A 1 187 ? -13.664 32.812 19.141 1 98.31 187 VAL A O 1
ATOM 1394 N N . CYS A 1 188 ? -13.219 31.734 17.219 1 97.94 188 CYS A N 1
ATOM 1395 C CA . CYS A 1 188 ? -14.141 32.562 16.453 1 97.94 188 CYS A CA 1
ATOM 1396 C C . CYS A 1 188 ? -15.461 31.828 16.219 1 97.94 188 CYS A C 1
ATOM 1398 O O . CYS A 1 188 ? -15.477 30.609 16.078 1 97.94 188 CYS A O 1
ATOM 1400 N N . GLY A 1 189 ? -16.469 32.562 16.094 1 96.25 189 GLY A N 1
ATOM 1401 C CA . GLY A 1 189 ? -17.797 31.984 15.898 1 96.25 189 GLY A CA 1
ATOM 1402 C C . GLY A 1 189 ? -18.062 31.547 14.469 1 96.25 189 GLY A C 1
ATOM 1403 O O . GLY A 1 189 ? -18.891 30.672 14.227 1 96.25 189 GLY A O 1
ATOM 1404 N N . THR A 1 190 ? -17.438 32.25 13.539 1 96.12 190 THR A N 1
ATOM 1405 C CA . THR A 1 190 ? -17.578 31.891 12.141 1 96.12 190 THR A CA 1
ATOM 1406 C C . THR A 1 190 ? -16.219 31.75 11.469 1 96.12 190 THR A C 1
ATOM 1408 O O . THR A 1 190 ? -15.234 32.312 11.938 1 96.12 190 THR A O 1
ATOM 1411 N N . ALA A 1 191 ? -16.25 31 10.391 1 94.94 191 ALA A N 1
ATOM 1412 C CA . ALA A 1 191 ? -15.023 30.875 9.609 1 94.94 191 ALA A CA 1
ATOM 1413 C C . ALA A 1 191 ? -14.578 32.219 9.055 1 94.94 191 ALA A C 1
ATOM 1415 O O . ALA A 1 191 ? -13.391 32.531 9.062 1 94.94 191 ALA A O 1
ATOM 1416 N N . ARG A 1 192 ? -15.523 32.969 8.617 1 95.5 192 ARG A N 1
ATOM 1417 C CA . ARG A 1 192 ? -15.227 34.281 8.062 1 95.5 192 ARG A CA 1
ATOM 1418 C C . ARG A 1 192 ? -14.531 35.156 9.094 1 95.5 192 ARG A C 1
ATOM 1420 O O . ARG A 1 192 ? -13.523 35.812 8.781 1 95.5 192 ARG A O 1
ATOM 1427 N N . GLU A 1 193 ? -15.062 35.219 10.266 1 97.75 193 GLU A N 1
ATOM 1428 C CA . GLU A 1 193 ? -14.484 36 11.344 1 97.75 193 GLU A CA 1
ATOM 1429 C C . GLU A 1 193 ? -13.023 35.625 11.586 1 97.75 193 GLU A C 1
ATOM 1431 O O . GLU A 1 193 ? -12.18 36.469 11.82 1 97.75 193 GLU A O 1
ATOM 1436 N N . ALA A 1 194 ? -12.727 34.375 11.508 1 98 194 ALA A N 1
ATOM 1437 C CA . ALA A 1 194 ? -11.383 33.875 11.758 1 98 194 ALA A CA 1
ATOM 1438 C C . ALA A 1 194 ? -10.438 34.25 10.617 1 98 194 ALA A C 1
ATOM 1440 O O . ALA A 1 194 ? -9.258 34.531 10.852 1 98 194 ALA A O 1
ATOM 1441 N N . VAL A 1 195 ? -10.906 34.312 9.406 1 96.88 195 VAL A N 1
ATOM 1442 C CA . VAL A 1 195 ? -10.086 34.375 8.203 1 96.88 195 VAL A CA 1
ATOM 1443 C C . VAL A 1 195 ? -9.789 35.844 7.883 1 96.88 195 VAL A C 1
ATOM 1445 O O . VAL A 1 195 ? -8.672 36.188 7.488 1 96.88 195 VAL A O 1
ATOM 1448 N N . VAL A 1 196 ? -10.766 36.688 8.062 1 97.56 196 VAL A N 1
ATOM 1449 C CA . VAL A 1 196 ? -10.641 38.094 7.637 1 97.56 196 VAL A CA 1
ATOM 1450 C C . VAL A 1 196 ? -9.469 38.75 8.352 1 97.56 196 VAL A C 1
ATOM 1452 O O . VAL A 1 196 ? -9.414 38.75 9.586 1 97.56 196 VAL A O 1
ATOM 1455 N N . GLY A 1 197 ? -8.531 39.219 7.551 1 96.69 197 GLY A N 1
ATOM 1456 C CA . GLY A 1 197 ? -7.391 39.938 8.094 1 96.69 197 GLY A CA 1
ATOM 1457 C C . GLY A 1 197 ? -6.238 39.031 8.484 1 96.69 197 GLY A C 1
ATOM 1458 O O . GLY A 1 197 ? -5.176 39.5 8.891 1 96.69 197 GLY A O 1
ATOM 1459 N N . ALA A 1 198 ? -6.391 37.75 8.43 1 97.5 198 ALA A N 1
ATOM 1460 C CA . ALA A 1 198 ? -5.328 36.812 8.781 1 97.5 198 ALA A CA 1
ATOM 1461 C C . ALA A 1 198 ? -4.207 36.844 7.746 1 97.5 198 ALA A C 1
ATOM 1463 O O . ALA A 1 198 ? -4.461 37.031 6.555 1 97.5 198 ALA A O 1
ATOM 1464 N N . ASP A 1 199 ? -2.951 36.656 8.172 1 97.06 199 ASP A N 1
ATOM 1465 C CA . ASP A 1 199 ? -1.786 36.656 7.293 1 97.06 199 ASP A CA 1
ATOM 1466 C C . ASP A 1 199 ? -1.505 35.25 6.781 1 97.06 199 ASP A C 1
ATOM 1468 O O . ASP A 1 199 ? -1.045 35.062 5.652 1 97.06 199 ASP A O 1
ATOM 1472 N N . VAL A 1 200 ? -1.687 34.281 7.637 1 96.56 200 VAL A N 1
ATOM 1473 C CA . VAL A 1 200 ? -1.497 32.844 7.328 1 96.56 200 VAL A CA 1
ATOM 1474 C C . VAL A 1 200 ? -2.75 32.062 7.711 1 96.56 200 VAL A C 1
ATOM 1476 O O . VAL A 1 200 ? -3.256 32.219 8.828 1 96.56 200 VAL A O 1
ATOM 1479 N N . ILE A 1 201 ? -3.268 31.312 6.746 1 95 201 ILE A N 1
ATOM 1480 C CA . ILE A 1 201 ? -4.488 30.547 6.941 1 95 201 ILE A CA 1
ATOM 1481 C C . ILE A 1 201 ? -4.199 29.047 6.734 1 95 201 ILE A C 1
ATOM 1483 O O . ILE A 1 201 ? -3.625 28.672 5.715 1 95 201 ILE A O 1
ATOM 1487 N N . VAL A 1 202 ? -4.574 28.25 7.738 1 94.5 202 VAL A N 1
ATOM 1488 C CA . VAL A 1 202 ? -4.438 26.797 7.656 1 94.5 202 VAL A CA 1
ATOM 1489 C C . VAL A 1 202 ? -5.82 26.156 7.664 1 94.5 202 VAL A C 1
ATOM 1491 O O . VAL A 1 202 ? -6.629 26.406 8.555 1 94.5 202 VAL A O 1
ATOM 1494 N N . THR A 1 203 ? -6.07 25.344 6.652 1 91.06 203 THR A N 1
ATOM 1495 C CA . THR A 1 203 ? -7.324 24.609 6.617 1 91.06 203 THR A CA 1
ATOM 1496 C C . THR A 1 203 ? -7.074 23.109 6.852 1 91.06 203 THR A C 1
ATOM 1498 O O . THR A 1 203 ? -6.453 22.453 6.02 1 91.06 203 THR A O 1
ATOM 1501 N N . VAL A 1 204 ? -7.539 22.578 7.941 1 87.94 204 VAL A N 1
ATOM 1502 C CA . VAL A 1 204 ? -7.32 21.188 8.305 1 87.94 204 VAL A CA 1
ATOM 1503 C C . VAL A 1 204 ? -8.633 20.547 8.758 1 87.94 204 VAL A C 1
ATOM 1505 O O . VAL A 1 204 ? -8.766 20.141 9.914 1 87.94 204 VAL A O 1
ATOM 1508 N N . THR A 1 205 ? -9.586 20.484 7.973 1 76.12 205 THR A N 1
ATOM 1509 C CA . THR A 1 205 ? -10.906 19.938 8.25 1 76.12 205 THR A CA 1
ATOM 1510 C C . THR A 1 205 ? -11.242 18.797 7.277 1 76.12 205 THR A C 1
ATOM 1512 O O . THR A 1 205 ? -10.641 18.703 6.203 1 76.12 205 THR A O 1
ATOM 1515 N N . MET A 1 206 ? -12.156 17.969 7.73 1 68.88 206 MET A N 1
ATOM 1516 C CA . MET A 1 206 ? -12.688 16.922 6.859 1 68.88 206 MET A CA 1
ATOM 1517 C C . MET A 1 206 ? -13.938 17.391 6.137 1 68.88 206 MET A C 1
ATOM 1519 O O . MET A 1 206 ? -14.688 16.578 5.59 1 68.88 206 MET A O 1
ATOM 1523 N N . ALA A 1 207 ? -14.148 18.688 6.172 1 66.81 207 ALA A N 1
ATOM 1524 C CA . ALA A 1 207 ? -15.367 19.219 5.574 1 66.81 207 ALA A CA 1
ATOM 1525 C C . ALA A 1 207 ? -15.461 18.859 4.098 1 66.81 207 ALA A C 1
ATOM 1527 O O . ALA A 1 207 ? -14.461 18.891 3.381 1 66.81 207 ALA A O 1
ATOM 1528 N N . THR A 1 208 ? -16.594 18.484 3.686 1 66.31 208 THR A N 1
ATOM 1529 C CA . THR A 1 208 ? -16.844 18.125 2.291 1 66.31 208 THR A CA 1
ATOM 1530 C C . THR A 1 208 ? -17.422 19.312 1.528 1 66.31 208 THR A C 1
ATOM 1532 O O . THR A 1 208 ? -17.562 19.266 0.305 1 66.31 208 THR A O 1
ATOM 1535 N N . THR A 1 209 ? -17.75 20.297 2.23 1 71.25 209 THR A N 1
ATOM 1536 C CA . THR A 1 209 ? -18.219 21.547 1.637 1 71.25 209 THR A CA 1
ATOM 1537 C C . THR A 1 209 ? -17.203 22.656 1.85 1 71.25 209 THR A C 1
ATOM 1539 O O . THR A 1 209 ? -16.453 22.641 2.826 1 71.25 209 THR A O 1
ATOM 1542 N N . PRO A 1 210 ? -17.234 23.609 0.963 1 77.81 210 PRO A N 1
ATOM 1543 C CA . PRO A 1 210 ? -16.266 24.688 1.112 1 77.81 210 PRO A CA 1
ATOM 1544 C C . PRO A 1 210 ? -16.422 25.453 2.422 1 77.81 210 PRO A C 1
ATOM 1546 O O . PRO A 1 210 ? -17.562 25.766 2.824 1 77.81 210 PRO A O 1
ATOM 1549 N N . ILE A 1 211 ? -15.312 25.734 3.021 1 80.75 211 ILE A N 1
ATOM 1550 C CA . ILE A 1 211 ? -15.375 26.438 4.297 1 80.75 211 ILE A CA 1
ATOM 1551 C C . ILE A 1 211 ? -14.586 27.75 4.195 1 80.75 211 ILE A C 1
ATOM 1553 O O . ILE A 1 211 ? -14.633 28.578 5.105 1 80.75 211 ILE A O 1
ATOM 1557 N N . LEU A 1 212 ? -13.836 27.891 3.211 1 86 212 LEU A N 1
ATOM 1558 C CA . LEU A 1 212 ? -13.023 29.078 2.969 1 86 212 LEU A CA 1
ATOM 1559 C C . LEU A 1 212 ? -13.359 29.703 1.616 1 86 212 LEU A C 1
ATOM 1561 O O . LEU A 1 212 ? -13.383 29.016 0.598 1 86 212 LEU A O 1
ATOM 1565 N N . PHE A 1 213 ? -13.633 31 1.613 1 85.88 213 PHE A N 1
ATOM 1566 C CA . PHE A 1 213 ? -13.961 31.719 0.386 1 85.88 213 PHE A CA 1
ATOM 1567 C C . PHE A 1 213 ? -12.906 32.75 0.07 1 85.88 213 PHE A C 1
ATOM 1569 O O . PHE A 1 213 ? -12.414 33.438 0.971 1 85.88 213 PHE A O 1
ATOM 1576 N N . GLY A 1 214 ? -12.609 32.844 -1.157 1 86.31 214 GLY A N 1
ATOM 1577 C CA . GLY A 1 214 ? -11.57 33.719 -1.632 1 86.31 214 GLY A CA 1
ATOM 1578 C C . GLY A 1 214 ? -11.797 35.188 -1.224 1 86.31 214 GLY A C 1
ATOM 1579 O O . GLY A 1 214 ? -10.844 35.875 -0.9 1 86.31 214 GLY A O 1
ATOM 1580 N N . GLU A 1 215 ? -13.031 35.531 -1.16 1 89.44 215 GLU A N 1
ATOM 1581 C CA . GLU A 1 215 ? -13.375 36.906 -0.864 1 89.44 215 GLU A CA 1
ATOM 1582 C C . GLU A 1 215 ? -13.016 37.281 0.575 1 89.44 215 GLU A C 1
ATOM 1584 O O . GLU A 1 215 ? -12.922 38.469 0.92 1 89.44 215 GLU A O 1
ATOM 1589 N N . TRP A 1 216 ? -12.852 36.281 1.453 1 93.25 216 TRP A N 1
ATOM 1590 C CA . TRP A 1 216 ? -12.523 36.531 2.85 1 93.25 216 TRP A CA 1
ATOM 1591 C C . TRP A 1 216 ? -11.023 36.75 3.018 1 93.25 216 TRP A C 1
ATOM 1593 O O . TRP A 1 216 ? -10.578 37.281 4.043 1 93.25 216 TRP A O 1
ATOM 1603 N N . VAL A 1 217 ? -10.211 36.281 2.041 1 92.12 217 VAL A N 1
ATOM 1604 C CA . VAL A 1 217 ? -8.766 36.219 2.172 1 92.12 217 VAL A CA 1
ATOM 1605 C C . VAL A 1 217 ? -8.141 37.531 1.704 1 92.12 217 VAL A C 1
ATOM 1607 O O . VAL A 1 217 ? -8.336 37.938 0.558 1 92.12 217 VAL A O 1
ATOM 1610 N N . LYS A 1 218 ? -7.402 38.219 2.506 1 92.62 218 LYS A N 1
ATOM 1611 C CA . LYS A 1 218 ? -6.789 39.469 2.092 1 92.62 218 LYS A CA 1
ATOM 1612 C C . LYS A 1 218 ? -5.656 39.219 1.099 1 92.62 218 LYS A C 1
ATOM 1614 O O . LYS A 1 218 ? -5.004 38.188 1.134 1 92.62 218 LYS A O 1
ATOM 1619 N N . PRO A 1 219 ? -5.441 40.188 0.29 1 90.19 219 PRO A N 1
ATOM 1620 C CA . PRO A 1 219 ? -4.316 40.062 -0.642 1 90.19 219 PRO A CA 1
ATOM 1621 C C . PRO A 1 219 ? -2.982 39.844 0.069 1 90.19 219 PRO A C 1
ATOM 1623 O O . PRO A 1 219 ? -2.703 40.531 1.071 1 90.19 219 PRO A O 1
ATOM 1626 N N . GLY A 1 220 ? -2.211 38.844 -0.42 1 89.19 220 GLY A N 1
ATOM 1627 C CA . GLY A 1 220 ? -0.885 38.594 0.119 1 89.19 220 GLY A CA 1
ATOM 1628 C C . GLY A 1 220 ? -0.876 37.562 1.215 1 89.19 220 GLY A C 1
ATOM 1629 O O . GLY A 1 220 ? 0.19 37.125 1.658 1 89.19 220 GLY A O 1
ATOM 1630 N N . ALA A 1 221 ? -2.055 37.188 1.688 1 92.88 221 ALA A N 1
ATOM 1631 C CA . ALA A 1 221 ? -2.125 36.125 2.703 1 92.88 221 ALA A CA 1
ATOM 1632 C C . ALA A 1 221 ? -1.623 34.812 2.15 1 92.88 221 ALA A C 1
ATOM 1634 O O . ALA A 1 221 ? -1.7 34.562 0.945 1 92.88 221 ALA A O 1
ATOM 1635 N N . HIS A 1 222 ? -1.043 34.031 3.043 1 94.44 222 HIS A N 1
ATOM 1636 C CA . HIS A 1 222 ? -0.597 32.688 2.691 1 94.44 222 HIS A CA 1
ATOM 1637 C C . HIS A 1 222 ? -1.566 31.625 3.211 1 94.44 222 HIS A C 1
ATOM 1639 O O . HIS A 1 222 ? -1.918 31.625 4.395 1 94.44 222 HIS A O 1
ATOM 1645 N N . VAL A 1 223 ? -1.947 30.688 2.219 1 92.75 223 VAL A N 1
ATOM 1646 C CA . VAL A 1 223 ? -2.932 29.688 2.602 1 92.75 223 VAL A CA 1
ATOM 1647 C C . VAL A 1 223 ? -2.316 28.297 2.492 1 92.75 223 VAL A C 1
ATOM 1649 O O . VAL A 1 223 ? -1.763 27.922 1.452 1 92.75 223 VAL A O 1
ATOM 1652 N N . ASN A 1 224 ? -2.371 27.547 3.646 1 91.5 224 ASN A N 1
ATOM 1653 C CA . ASN A 1 224 ? -2.043 26.125 3.668 1 91.5 224 ASN A CA 1
ATOM 1654 C C . ASN A 1 224 ? -3.301 25.266 3.656 1 91.5 224 ASN A C 1
ATOM 1656 O O . ASN A 1 224 ? -4.117 25.328 4.578 1 91.5 224 ASN A O 1
ATOM 1660 N N . GLY A 1 225 ? -3.393 24.453 2.553 1 84.31 225 GLY A N 1
ATOM 1661 C CA . GLY A 1 225 ? -4.5 23.516 2.488 1 84.31 225 GLY A CA 1
ATOM 1662 C C . GLY A 1 225 ? -4.074 22.062 2.666 1 84.31 225 GLY A C 1
ATOM 1663 O O . GLY A 1 225 ? -3.104 21.625 2.047 1 84.31 225 GLY A O 1
ATOM 1664 N N . THR A 1 226 ? -4.555 21.438 3.697 1 67.81 226 THR A N 1
ATOM 1665 C CA . THR A 1 226 ? -4.273 20.016 3.869 1 67.81 226 THR A CA 1
ATOM 1666 C C . THR A 1 226 ? -5.422 19.172 3.33 1 67.81 226 THR A C 1
ATOM 1668 O O . THR A 1 226 ? -6.582 19.406 3.662 1 67.81 226 THR A O 1
ATOM 1671 N N . PRO A 1 227 ? -5.211 18.469 2.148 1 51.31 227 PRO A N 1
ATOM 1672 C CA . PRO A 1 227 ? -6.27 17.719 1.469 1 51.31 227 PRO A CA 1
ATOM 1673 C C . PRO A 1 227 ? -6.797 16.562 2.307 1 51.31 227 PRO A C 1
ATOM 1675 O O . PRO A 1 227 ? -6.055 15.617 2.607 1 51.31 227 PRO A O 1
ATOM 1678 N N . CYS A 1 228 ? -7.172 16.594 3.381 1 47.31 228 CYS A N 1
ATOM 1679 C CA . CYS A 1 228 ? -7.668 15.312 3.859 1 47.31 228 CYS A CA 1
ATOM 1680 C C . CYS A 1 228 ? -8.727 14.75 2.914 1 47.31 228 CYS A C 1
ATOM 1682 O O . CYS A 1 228 ? -8.984 13.547 2.914 1 47.31 228 CYS A O 1
ATOM 1684 N N . SER A 1 229 ? -9.812 15.508 2.408 1 38.62 229 SER A N 1
ATOM 1685 C CA . SER A 1 229 ? -11.062 14.93 1.939 1 38.62 229 SER A CA 1
ATOM 1686 C C . SER A 1 229 ? -10.945 14.438 0.502 1 38.62 229 SER A C 1
ATOM 1688 O O . SER A 1 229 ? -10.492 15.172 -0.377 1 38.62 229 SER A O 1
ATOM 1690 N N . ALA A 1 230 ? -10.867 13.172 0.337 1 40.19 230 ALA A N 1
ATOM 1691 C CA . ALA A 1 230 ? -11.07 12.508 -0.947 1 40.19 230 ALA A CA 1
ATOM 1692 C C . ALA A 1 230 ? -11.953 13.344 -1.863 1 40.19 230 ALA A C 1
ATOM 1694 O O . ALA A 1 230 ? -11.875 13.234 -3.088 1 40.19 230 ALA A O 1
ATOM 1695 N N . ARG A 1 231 ? -12.938 14 -1.324 1 35.38 231 ARG A N 1
ATOM 1696 C CA . ARG A 1 231 ? -13.984 14.656 -2.098 1 35.38 231 ARG A CA 1
ATOM 1697 C C . ARG A 1 231 ? -13.531 16.031 -2.58 1 35.38 231 ARG A C 1
ATOM 1699 O O . ARG A 1 231 ? -14.32 16.781 -3.154 1 35.38 231 ARG A O 1
ATOM 1706 N N . LEU A 1 232 ? -12.508 16.422 -2.213 1 35.12 232 LEU A N 1
ATOM 1707 C CA . LEU A 1 232 ? -12.242 17.766 -2.713 1 35.12 232 LEU A CA 1
ATOM 1708 C C . LEU A 1 232 ? -11.984 17.75 -4.215 1 35.12 232 LEU A C 1
ATOM 1710 O O . LEU A 1 232 ? -10.867 18 -4.66 1 35.12 232 LEU A O 1
ATOM 1714 N N . ARG A 1 233 ? -12.602 16.953 -4.859 1 34.44 233 ARG A N 1
ATOM 1715 C CA . ARG A 1 233 ? -12.648 17.125 -6.305 1 34.44 233 ARG A CA 1
ATOM 1716 C C . ARG A 1 233 ? -13.164 18.516 -6.684 1 34.44 233 ARG A C 1
ATOM 1718 O O . ARG A 1 233 ? -13.391 18.797 -7.859 1 34.44 233 ARG A O 1
ATOM 1725 N N . ALA A 1 234 ? -13.742 19.312 -5.801 1 30.45 234 ALA A N 1
ATOM 1726 C CA . ALA A 1 234 ? -14.266 20.531 -6.398 1 30.45 234 ALA A CA 1
ATOM 1727 C C . ALA A 1 234 ? -13.141 21.5 -6.746 1 30.45 234 ALA A C 1
ATOM 1729 O O . ALA A 1 234 ? -12.383 21.922 -5.867 1 30.45 234 ALA A O 1
ATOM 1730 N N . PRO A 1 235 ? -12.703 21.547 -7.977 1 33.5 235 PRO A N 1
ATOM 1731 C CA . PRO A 1 235 ? -11.812 22.609 -8.461 1 33.5 235 PRO A CA 1
ATOM 1732 C C . PRO A 1 235 ? -12.078 23.953 -7.793 1 33.5 235 PRO A C 1
ATOM 1734 O O . PRO A 1 235 ? -11.211 24.844 -7.809 1 33.5 235 PRO A O 1
ATOM 1737 N N . SER A 1 236 ? -13.297 24.188 -7.406 1 31.75 236 SER A N 1
ATOM 1738 C CA . SER A 1 236 ? -13.641 25.562 -7.012 1 31.75 236 SER A CA 1
ATOM 1739 C C . SER A 1 236 ? -12.805 26.016 -5.832 1 31.75 236 SER A C 1
ATOM 1741 O O . SER A 1 236 ? -12.523 27.219 -5.695 1 31.75 236 SER A O 1
ATOM 1743 N N . LEU A 1 237 ? -12.609 25.109 -4.949 1 33.81 237 LEU A N 1
ATOM 1744 C CA . LEU A 1 237 ? -11.875 25.656 -3.816 1 33.81 237 LEU A CA 1
ATOM 1745 C C . LEU A 1 237 ? -10.406 25.859 -4.16 1 33.81 237 LEU A C 1
ATOM 1747 O O . LEU A 1 237 ? -9.727 26.703 -3.562 1 33.81 237 LEU A O 1
ATOM 1751 N N . TRP A 1 238 ? -9.938 25.078 -5.074 1 33.94 238 TRP A N 1
ATOM 1752 C CA . TRP A 1 238 ? -8.562 25.312 -5.516 1 33.94 238 TRP A CA 1
ATOM 1753 C C . TRP A 1 238 ? -8.461 26.656 -6.246 1 33.94 238 TRP A C 1
ATOM 1755 O O . TRP A 1 238 ? -7.359 27.188 -6.422 1 33.94 238 TRP A O 1
ATOM 1765 N N . GLY A 1 239 ? -9.492 27.125 -6.891 1 30.27 239 GLY A N 1
ATOM 1766 C CA . GLY A 1 239 ? -9.391 28.438 -7.484 1 30.27 239 GLY A CA 1
ATOM 1767 C C . GLY A 1 239 ? -8.883 29.5 -6.516 1 30.27 239 GLY A C 1
ATOM 1768 O O . GLY A 1 239 ? -8.148 30.406 -6.91 1 30.27 239 GLY A O 1
ATOM 1769 N N . ALA A 1 240 ? -9.398 29.516 -5.297 1 30.16 240 ALA A N 1
ATOM 1770 C CA . ALA A 1 240 ? -8.977 30.625 -4.449 1 30.16 240 ALA A CA 1
ATOM 1771 C C . ALA A 1 240 ? -7.559 30.406 -3.924 1 30.16 240 ALA A C 1
ATOM 1773 O O . ALA A 1 240 ? -6.953 31.312 -3.354 1 30.16 240 ALA A O 1
ATOM 1774 N N . ILE A 1 241 ? -7.113 29.234 -3.932 1 31.34 241 ILE A N 1
ATOM 1775 C CA . ILE A 1 241 ? -5.746 29.188 -3.424 1 31.34 241 ILE A CA 1
ATOM 1776 C C . ILE A 1 241 ? -4.777 29.656 -4.508 1 31.34 241 ILE A C 1
ATOM 1778 O O . ILE A 1 241 ? -4.277 28.859 -5.293 1 31.34 241 ILE A O 1
ATOM 1782 N N . ALA A 1 242 ? -5.168 30.438 -5.586 1 29.44 242 ALA A N 1
ATOM 1783 C CA . ALA A 1 242 ? -4.176 31.172 -6.363 1 29.44 242 ALA A CA 1
ATOM 1784 C C . ALA A 1 242 ? -3.223 31.938 -5.449 1 29.44 242 ALA A C 1
ATOM 1786 O O . ALA A 1 242 ? -3.629 32.875 -4.766 1 29.44 242 ALA A O 1
ATOM 1787 N N . CYS A 1 243 ? -2.203 31.344 -4.922 1 28.48 243 CYS A N 1
ATOM 1788 C CA . CYS A 1 243 ? -1.118 32.188 -4.422 1 28.48 243 CYS A CA 1
ATOM 1789 C C . CYS A 1 243 ? -0.808 33.312 -5.391 1 28.48 243 CYS A C 1
ATOM 1791 O O . CYS A 1 243 ? -0.876 33.125 -6.609 1 28.48 243 CYS A O 1
ATOM 1793 N N . SER A 1 244 ? -0.805 34.5 -5.031 1 26.94 244 SER A N 1
ATOM 1794 C CA . SER A 1 244 ? -0.178 35.719 -5.555 1 26.94 244 SER A CA 1
ATOM 1795 C C . SER A 1 244 ? 1.266 35.438 -5.973 1 26.94 244 SER A C 1
ATOM 1797 O O . SER A 1 244 ? 2.162 35.375 -5.125 1 26.94 244 SER A O 1
ATOM 1799 N N . LEU A 1 245 ? 1.729 34.531 -6.91 1 29.75 245 LEU A N 1
ATOM 1800 C CA . LEU A 1 245 ? 2.982 34.688 -7.641 1 29.75 245 LEU A CA 1
ATOM 1801 C C . LEU A 1 245 ? 3.082 36.094 -8.25 1 29.75 245 LEU A C 1
ATOM 1803 O O . LEU A 1 245 ? 2.254 36.469 -9.086 1 29.75 245 LEU A O 1
ATOM 1807 N N . GLY A 1 246 ? 3.59 37.094 -7.613 1 25.03 246 GLY A N 1
ATOM 1808 C CA . GLY A 1 246 ? 4.082 38.312 -8.273 1 25.03 246 GLY A CA 1
ATOM 1809 C C . GLY A 1 246 ? 4.844 38 -9.547 1 25.03 246 GLY A C 1
ATOM 1810 O O . GLY A 1 246 ? 5.258 36.875 -9.789 1 25.03 246 GLY A O 1
ATOM 1811 N N . SER A 1 247 ? 5.125 39.125 -10.555 1 25.27 247 SER A N 1
ATOM 1812 C CA . SER A 1 247 ? 5.746 39.406 -11.852 1 25.27 247 SER A CA 1
ATOM 1813 C C . SER A 1 247 ? 7.219 39 -11.852 1 25.27 247 SER A C 1
ATOM 1815 O O . SER A 1 247 ? 8.094 39.844 -11.664 1 25.27 247 SER A O 1
ATOM 1817 N N . VAL A 1 248 ? 7.969 38.094 -11.297 1 26.45 248 VAL A N 1
ATOM 1818 C CA . VAL A 1 248 ? 9.359 37.969 -11.742 1 26.45 248 VAL A CA 1
ATOM 1819 C C . VAL A 1 248 ? 9.398 37.781 -13.258 1 26.45 248 VAL A C 1
ATOM 1821 O O . VAL A 1 248 ? 8.539 37.094 -13.82 1 26.45 248 VAL A O 1
ATOM 1824 N N . GLN A 1 249 ? 10 38.688 -14.023 1 22.86 249 GLN A N 1
ATOM 1825 C CA . GLN A 1 249 ? 10.414 38.719 -15.422 1 22.86 249 GLN A CA 1
ATOM 1826 C C . GLN A 1 249 ? 10.906 37.344 -15.867 1 22.86 249 GLN A C 1
ATOM 1828 O O . GLN A 1 249 ? 11.445 36.562 -15.055 1 22.86 249 GLN A O 1
ATOM 1833 N N . PRO A 1 250 ? 10.523 36.844 -17.141 1 25.58 250 PRO A N 1
ATOM 1834 C CA . PRO A 1 250 ? 10.82 35.656 -17.938 1 25.58 250 PRO A CA 1
ATOM 1835 C C . PRO A 1 250 ? 12.312 35.406 -18.078 1 25.58 250 PRO A C 1
ATOM 1837 O O . PRO A 1 250 ? 12.992 36.062 -18.859 1 25.58 250 PRO A O 1
ATOM 1840 N N . LEU A 1 251 ? 13.234 35.594 -17.125 1 23.88 251 LEU A N 1
ATOM 1841 C CA . LEU A 1 251 ? 14.531 35.25 -17.703 1 23.88 251 LEU A CA 1
ATOM 1842 C C . LEU A 1 251 ? 14.461 33.938 -18.484 1 23.88 251 LEU A C 1
ATOM 1844 O O . LEU A 1 251 ? 13.594 33.125 -18.219 1 23.88 251 LEU A O 1
ATOM 1848 N N . ALA A 1 252 ? 15.25 33.656 -19.609 1 22.66 252 ALA A N 1
ATOM 1849 C CA . ALA A 1 252 ? 15.375 32.531 -20.562 1 22.66 252 ALA A CA 1
ATOM 1850 C C . ALA A 1 252 ? 15.297 31.188 -19.859 1 22.66 252 ALA A C 1
ATOM 1852 O O . ALA A 1 252 ? 16.312 30.641 -19.453 1 22.66 252 ALA A O 1
ATOM 1853 N N . ALA A 1 253 ? 14.547 31.125 -18.844 1 22.02 253 ALA A N 1
ATOM 1854 C CA . ALA A 1 253 ? 14.578 30.047 -17.859 1 22.02 253 ALA A CA 1
ATOM 1855 C C . ALA A 1 253 ? 14.078 28.734 -18.453 1 22.02 253 ALA A C 1
ATOM 1857 O O . ALA A 1 253 ? 13.039 28.719 -19.125 1 22.02 253 ALA A O 1
ATOM 1858 N N . ARG A 1 254 ? 14.938 27.844 -18.797 1 21.39 254 ARG A N 1
ATOM 1859 C CA . ARG A 1 254 ? 14.734 26.531 -19.406 1 21.39 254 ARG A CA 1
ATOM 1860 C C . ARG A 1 254 ? 13.609 25.781 -18.719 1 21.39 254 ARG A C 1
ATOM 1862 O O . ARG A 1 254 ? 13.539 25.734 -17.5 1 21.39 254 ARG A O 1
ATOM 1869 N N . PRO A 1 255 ? 12.438 25.406 -19.391 1 23.42 255 PRO A N 1
ATOM 1870 C CA . PRO A 1 255 ? 11.141 24.797 -19.062 1 23.42 255 PRO A CA 1
ATOM 1871 C C . PRO A 1 255 ? 11.281 23.547 -18.203 1 23.42 255 PRO A C 1
ATOM 1873 O O . PRO A 1 255 ? 10.336 22.75 -18.094 1 23.42 255 PRO A O 1
ATOM 1876 N N . ALA A 1 256 ? 12.344 23.422 -17.484 1 21.39 256 ALA A N 1
ATOM 1877 C CA . ALA A 1 256 ? 12.281 22.125 -16.828 1 21.39 256 ALA A CA 1
ATOM 1878 C C . ALA A 1 256 ? 11.016 21.984 -15.984 1 21.39 256 ALA A C 1
ATOM 1880 O O . ALA A 1 256 ? 10.914 22.594 -14.906 1 21.39 256 ALA A O 1
ATOM 1881 N N . PHE A 1 257 ? 9.836 22.125 -16.703 1 22.5 257 PHE A N 1
ATOM 1882 C CA . PHE A 1 257 ? 8.461 22.062 -16.234 1 22.5 257 PHE A CA 1
ATOM 1883 C C . PHE A 1 257 ? 8.234 20.812 -15.398 1 22.5 257 PHE A C 1
ATOM 1885 O O . PHE A 1 257 ? 8.555 19.703 -15.828 1 22.5 257 PHE A O 1
ATOM 1892 N N . LEU A 1 258 ? 8.57 20.859 -14.273 1 22.86 258 LEU A N 1
ATOM 1893 C CA . LEU A 1 258 ? 8.086 19.812 -13.391 1 22.86 258 LEU A CA 1
ATOM 1894 C C . LEU A 1 258 ? 6.629 19.484 -13.68 1 22.86 258 LEU A C 1
ATOM 1896 O O . LEU A 1 258 ? 5.832 20.375 -13.961 1 22.86 258 LEU A O 1
ATOM 1900 N N . PRO A 1 259 ? 6.207 18.422 -14.18 1 22.69 259 PRO A N 1
ATOM 1901 C CA . PRO A 1 259 ? 4.832 18.078 -14.555 1 22.69 259 PRO A CA 1
ATOM 1902 C C . PRO A 1 259 ? 3.793 18.766 -13.672 1 22.69 259 PRO A C 1
ATOM 1904 O O . PRO A 1 259 ? 4.078 19.094 -12.516 1 22.69 259 PRO A O 1
ATOM 1907 N N . ALA A 1 260 ? 2.658 19.375 -14.391 1 21.41 260 ALA A N 1
ATOM 1908 C CA . ALA A 1 260 ? 1.495 20.266 -14.383 1 21.41 260 ALA A CA 1
ATOM 1909 C C . ALA A 1 260 ? 0.504 19.844 -13.297 1 21.41 260 ALA A C 1
ATOM 1911 O O . ALA A 1 260 ? 0.215 18.656 -13.125 1 21.41 260 ALA A O 1
ATOM 1912 N N . ALA A 1 261 ? 0.491 20.531 -12.25 1 23.95 261 ALA A N 1
ATOM 1913 C CA . ALA A 1 261 ? -0.697 20.859 -11.469 1 23.95 261 ALA A CA 1
ATOM 1914 C C . ALA A 1 261 ? -1.853 21.266 -12.375 1 23.95 261 ALA A C 1
ATOM 1916 O O . ALA A 1 261 ? -1.814 22.328 -13.008 1 23.95 261 ALA A O 1
ATOM 1917 N N . CYS A 1 262 ? -2.328 20.375 -13.383 1 22.75 262 CYS A N 1
ATOM 1918 C CA . CYS A 1 262 ? -3.213 20.688 -14.5 1 22.75 262 CYS A CA 1
ATOM 1919 C C . CYS A 1 262 ? -4.367 21.578 -14.055 1 22.75 262 CYS A C 1
ATOM 1921 O O . CYS A 1 262 ? -5.121 21.203 -13.148 1 22.75 262 CYS A O 1
ATOM 1923 N N . THR A 1 263 ? -4.086 22.844 -14.203 1 22.06 263 THR A N 1
ATOM 1924 C CA . THR A 1 263 ? -4.973 24 -14.305 1 22.06 263 THR A CA 1
ATOM 1925 C C . THR A 1 263 ? -5.871 23.875 -15.531 1 22.06 263 THR A C 1
ATOM 1927 O O . THR A 1 263 ? -5.398 23.984 -16.672 1 22.06 263 THR A O 1
ATOM 1930 N N . ASP A 1 264 ? -6.832 22.875 -15.805 1 22.8 264 ASP A N 1
ATOM 1931 C CA . ASP A 1 264 ? -7.773 22.906 -16.922 1 22.8 264 ASP A CA 1
ATOM 1932 C C . ASP A 1 264 ? -8.648 24.172 -16.844 1 22.8 264 ASP A C 1
ATOM 1934 O O . ASP A 1 264 ? -9.406 24.344 -15.891 1 22.8 264 ASP A O 1
ATOM 1938 N N . THR A 1 265 ? -8.102 25.281 -17.234 1 21.02 265 THR A N 1
ATOM 1939 C CA . THR A 1 265 ? -8.891 26.5 -17.422 1 21.02 265 THR A CA 1
ATOM 1940 C C . THR A 1 265 ? -9.695 26.422 -18.719 1 21.02 265 THR A C 1
ATOM 1942 O O . THR A 1 265 ? -9.172 26.703 -19.797 1 21.02 265 THR A O 1
ATOM 1945 N N . ARG A 1 266 ? -10.414 25.344 -19.172 1 23.91 266 ARG A N 1
ATOM 1946 C CA . ARG A 1 266 ? -11.25 25.641 -20.328 1 23.91 266 ARG A CA 1
ATOM 1947 C C . ARG A 1 266 ? -12.211 26.797 -20.031 1 23.91 266 ARG A C 1
ATOM 1949 O O . ARG A 1 266 ? -12.938 26.75 -19.031 1 23.91 266 ARG A O 1
ATOM 1956 N N . CYS A 1 267 ? -11.781 27.984 -20.391 1 18.38 267 CYS A N 1
ATOM 1957 C CA . CYS A 1 267 ? -12.484 29.266 -20.406 1 18.38 267 CYS A CA 1
ATOM 1958 C C . CYS A 1 267 ? -13.867 29.125 -21.031 1 18.38 267 CYS A C 1
ATOM 1960 O O . CYS A 1 267 ? -14.047 28.391 -22 1 18.38 267 CYS A O 1
ATOM 1962 N N . ALA A 1 268 ? -14.875 29.453 -20.219 1 21.34 268 ALA A N 1
ATOM 1963 C CA . ALA A 1 268 ? -16.297 29.641 -20.453 1 21.34 268 ALA A CA 1
ATOM 1964 C C . ALA A 1 268 ? -16.562 30.531 -21.672 1 21.34 268 ALA A C 1
ATOM 1966 O O . ALA A 1 268 ? -16.281 31.734 -21.625 1 21.34 268 ALA A O 1
ATOM 1967 N N . HIS A 1 269 ? -16.141 30 -22.844 1 19.88 269 HIS A N 1
ATOM 1968 C CA . HIS A 1 269 ? -16.828 30.844 -23.812 1 19.88 269 HIS A CA 1
ATOM 1969 C C . HIS A 1 269 ? -18.344 30.859 -23.562 1 19.88 269 HIS A C 1
ATOM 1971 O O . HIS A 1 269 ? -18.891 29.922 -22.984 1 19.88 269 HIS A O 1
ATOM 1977 N N . GLY A 1 270 ? -18.984 31.953 -23.562 1 19.44 270 GLY A N 1
ATOM 1978 C CA . GLY A 1 270 ? -20.312 32.531 -23.328 1 19.44 270 GLY A CA 1
ATOM 1979 C C . GLY A 1 270 ? -21.406 31.766 -24.047 1 19.44 270 GLY A C 1
ATOM 1980 O O . GLY A 1 270 ? -22.547 32.219 -24.109 1 19.44 270 GLY A O 1
ATOM 1981 N N . GLY A 1 271 ? -21.094 30.594 -24.797 1 20.66 271 GLY A N 1
ATOM 1982 C CA . GLY A 1 271 ? -22.312 30.453 -25.562 1 20.66 271 GLY A CA 1
ATOM 1983 C C . GLY A 1 271 ? -23.516 30.047 -24.719 1 20.66 271 GLY A C 1
ATOM 1984 O O . GLY A 1 271 ? -23.344 29.641 -23.562 1 20.66 271 GLY A O 1
ATOM 1985 N N . SER A 1 272 ? -24.75 30.141 -25.125 1 20.11 272 SER A N 1
ATOM 1986 C CA . SER A 1 272 ? -26.109 29.891 -24.656 1 20.11 272 SER A CA 1
ATOM 1987 C C . SER A 1 272 ? -26.281 28.453 -24.188 1 20.11 272 SER A C 1
ATOM 1989 O O . SER A 1 272 ? -25.953 27.516 -24.906 1 20.11 272 SER A O 1
ATOM 1991 N N . TRP A 1 273 ? -26 28.094 -22.797 1 19.75 273 TRP A N 1
ATOM 1992 C CA . TRP A 1 273 ? -26.125 26.875 -22.016 1 19.75 273 TRP A CA 1
ATOM 1993 C C . TRP A 1 273 ? -27.469 26.203 -22.25 1 19.75 273 TRP A C 1
ATOM 1995 O O . TRP A 1 273 ? -28.516 26.688 -21.797 1 19.75 273 TRP A O 1
ATOM 2005 N N . SER A 1 274 ? -27.781 25.781 -23.438 1 19.58 274 SER A N 1
ATOM 2006 C CA . SER A 1 274 ? -28.984 24.969 -23.391 1 19.58 274 SER A CA 1
ATOM 2007 C C . SER A 1 274 ? -28.828 23.781 -22.453 1 19.58 274 SER A C 1
ATOM 2009 O O . SER A 1 274 ? -27.703 23.422 -22.094 1 19.58 274 SER A O 1
ATOM 2011 N N . ARG A 1 275 ? -29.719 22.641 -22.328 1 20.88 275 ARG A N 1
ATOM 2012 C CA . ARG A 1 275 ? -30.328 21.766 -21.328 1 20.88 275 ARG A CA 1
ATOM 2013 C C . ARG A 1 275 ? -29.344 20.688 -20.875 1 20.88 275 ARG A C 1
ATOM 2015 O O . ARG A 1 275 ? -29.234 20.406 -19.688 1 20.88 275 ARG A O 1
ATOM 2022 N N . ARG A 1 276 ? -28.844 19.594 -21.656 1 20.23 276 ARG A N 1
ATOM 2023 C CA . ARG A 1 276 ? -28.906 18.219 -21.172 1 20.23 276 ARG A CA 1
ATOM 2024 C C . ARG A 1 276 ? -27.594 17.812 -20.5 1 20.23 276 ARG A C 1
ATOM 2026 O O . ARG A 1 276 ? -26.531 17.891 -21.094 1 20.23 276 ARG A O 1
ATOM 2033 N N . PRO A 1 277 ? -27.406 17.828 -19.094 1 22.38 277 PRO A N 1
ATOM 2034 C CA . PRO A 1 277 ? -26.188 17.75 -18.281 1 22.38 277 PRO A CA 1
ATOM 2035 C C . PRO A 1 277 ? -25.484 16.406 -18.375 1 22.38 277 PRO A C 1
ATOM 2037 O O . PRO A 1 277 ? -26.078 15.367 -18.062 1 22.38 277 PRO A O 1
ATOM 2040 N N . SER A 1 278 ? -24.688 16.094 -19.484 1 18.72 278 SER A N 1
ATOM 2041 C CA . SER A 1 278 ? -24.078 14.773 -19.609 1 18.72 278 SER A CA 1
ATOM 2042 C C . SER A 1 278 ? -23.047 14.539 -18.5 1 18.72 278 SER A C 1
ATOM 2044 O O . SER A 1 278 ? -22.359 15.469 -18.094 1 18.72 278 SER A O 1
ATOM 2046 N N . SER A 1 279 ? -23.031 13.383 -17.656 1 19.61 279 SER A N 1
ATOM 2047 C CA . SER A 1 279 ? -22.453 12.766 -16.469 1 19.61 279 SER A CA 1
ATOM 2048 C C . SER A 1 279 ? -20.953 12.5 -16.656 1 19.61 279 SER A C 1
ATOM 2050 O O . SER A 1 279 ? -20.406 11.578 -16.047 1 19.61 279 SER A O 1
ATOM 2052 N N . ALA A 1 280 ? -20.156 13.367 -17.312 1 20.58 280 ALA A N 1
ATOM 2053 C CA . ALA A 1 280 ? -18.766 12.953 -17.547 1 20.58 280 ALA A CA 1
ATOM 2054 C C . ALA A 1 280 ? -18 12.812 -16.234 1 20.58 280 ALA A C 1
ATOM 2056 O O . ALA A 1 280 ? -18.109 13.656 -15.352 1 20.58 280 ALA A O 1
ATOM 2057 N N . SER A 1 281 ? -17.438 11.555 -15.898 1 19.69 281 SER A N 1
ATOM 2058 C CA . SER A 1 281 ? -16.703 10.953 -14.789 1 19.69 281 SER A CA 1
ATOM 2059 C C . SER A 1 281 ? -15.391 11.695 -14.539 1 19.69 281 SER A C 1
ATOM 2061 O O . SER A 1 281 ? -14.602 11.898 -15.461 1 19.69 281 SER A O 1
ATOM 2063 N N . PHE A 1 282 ? -15.352 12.719 -13.766 1 20.66 282 PHE A N 1
ATOM 2064 C CA . PHE A 1 282 ? -14.25 13.586 -13.359 1 20.66 282 PHE A CA 1
ATOM 2065 C C . PHE A 1 282 ? -13.125 12.766 -12.75 1 20.66 282 PHE A C 1
ATOM 2067 O O . PHE A 1 282 ? -13.328 12.047 -11.766 1 20.66 282 PHE A O 1
ATOM 2074 N N . ALA A 1 283 ? -12.078 12.391 -13.484 1 19.64 283 ALA A N 1
ATOM 2075 C CA . ALA A 1 283 ? -10.859 11.656 -13.141 1 19.64 283 ALA A CA 1
ATOM 2076 C C . ALA A 1 283 ? -10.062 12.383 -12.062 1 19.64 283 ALA A C 1
ATOM 2078 O O . ALA A 1 283 ? -9.805 13.586 -12.172 1 19.64 283 ALA A O 1
ATOM 2079 N N . ALA A 1 284 ? -9.984 11.914 -10.75 1 22 284 ALA A N 1
ATOM 2080 C CA . ALA A 1 284 ? -9.445 12.203 -9.43 1 22 284 ALA A CA 1
ATOM 2081 C C . ALA A 1 284 ? -7.938 12.445 -9.492 1 22 284 ALA A C 1
ATOM 2083 O O . ALA A 1 284 ? -7.207 11.695 -10.141 1 22 284 ALA A O 1
ATOM 2084 N N . SER A 1 285 ? -7.469 13.734 -9.32 1 21.91 285 SER A N 1
ATOM 2085 C CA . SER A 1 285 ? -6.07 14.156 -9.359 1 21.91 285 SER A CA 1
ATOM 2086 C C . SER A 1 285 ? -5.27 13.516 -8.227 1 21.91 285 SER A C 1
ATOM 2088 O O . SER A 1 285 ? -5.773 13.352 -7.117 1 21.91 285 SER A O 1
ATOM 2090 N N . PRO A 1 286 ? -4.031 12.867 -8.328 1 23.41 286 PRO A N 1
ATOM 2091 C CA . PRO A 1 286 ? -3.168 12.078 -7.449 1 23.41 286 PRO A CA 1
ATOM 2092 C C . PRO A 1 286 ? -2.434 12.938 -6.422 1 23.41 286 PRO A C 1
ATOM 2094 O O . PRO A 1 286 ? -1.813 13.945 -6.785 1 23.41 286 PRO A O 1
ATOM 2097 N N . PHE A 1 287 ? -2.998 13.352 -5.254 1 23.66 287 PHE A N 1
ATOM 2098 C CA . PHE A 1 287 ? -2.338 14.055 -4.16 1 23.66 287 PHE A CA 1
ATOM 2099 C C . PHE A 1 287 ? -1.137 13.266 -3.656 1 23.66 287 PHE A C 1
ATOM 2101 O O . PHE A 1 287 ? -1.175 12.031 -3.607 1 23.66 287 PHE A O 1
ATOM 2108 N N . LEU A 1 288 ? 0.087 13.836 -3.588 1 24.05 288 LEU A N 1
ATOM 2109 C CA . LEU A 1 288 ? 1.417 13.32 -3.273 1 24.05 288 LEU A CA 1
ATOM 2110 C C . LEU A 1 288 ? 1.595 13.156 -1.769 1 24.05 288 LEU A C 1
ATOM 2112 O O . LEU A 1 288 ? 1.646 14.141 -1.032 1 24.05 288 LEU A O 1
ATOM 2116 N N . SER A 1 289 ? 0.866 12.586 -0.976 1 24.33 289 SER A N 1
ATOM 2117 C CA . SER A 1 289 ? 1.233 12.422 0.426 1 24.33 289 SER A CA 1
ATOM 2118 C C . SER A 1 289 ? 2.344 11.383 0.588 1 24.33 289 SER A C 1
ATOM 2120 O O . SER A 1 289 ? 2.088 10.18 0.551 1 24.33 289 SER A O 1
ATOM 2122 N N . VAL A 1 290 ? 3.521 11.57 0.126 1 25.48 290 VAL A N 1
ATOM 2123 C CA . VAL A 1 290 ? 4.535 10.547 0.329 1 25.48 290 VAL A CA 1
ATOM 2124 C C . VAL A 1 290 ? 5.172 10.711 1.709 1 25.48 290 VAL A C 1
ATOM 2126 O O . VAL A 1 290 ? 5.539 11.82 2.1 1 25.48 290 VAL A O 1
ATOM 2129 N N . PRO A 1 291 ? 5.137 9.742 2.615 1 24.16 291 PRO A N 1
ATOM 2130 C CA . PRO A 1 291 ? 5.816 9.766 3.912 1 24.16 291 PRO A CA 1
ATOM 2131 C C . PRO A 1 291 ? 7.336 9.656 3.785 1 24.16 291 PRO A C 1
ATOM 2133 O O . PRO A 1 291 ? 7.84 8.805 3.049 1 24.16 291 PRO A O 1
ATOM 2136 N N . PHE A 1 292 ? 8.062 10.68 3.85 1 22.97 292 PHE A N 1
ATOM 2137 C CA . PHE A 1 292 ? 9.516 10.617 3.852 1 22.97 292 PHE A CA 1
ATOM 2138 C C . PHE A 1 292 ? 10.047 10.281 5.238 1 22.97 292 PHE A C 1
ATOM 2140 O O . PHE A 1 292 ? 9.672 10.922 6.227 1 22.97 292 PHE A O 1
ATOM 2147 N N . VAL A 1 293 ? 10.273 9.055 5.57 1 23.52 293 VAL A N 1
ATOM 2148 C CA . VAL A 1 293 ? 10.844 8.68 6.859 1 23.52 293 VAL A CA 1
ATOM 2149 C C . VAL A 1 293 ? 12.367 8.805 6.812 1 23.52 293 VAL A C 1
ATOM 2151 O O . VAL A 1 293 ? 13.016 8.258 5.918 1 23.52 293 VAL A O 1
ATOM 2154 N N . SER A 1 294 ? 12.867 9.75 7.402 1 21.48 294 SER A N 1
ATOM 2155 C CA . SER A 1 294 ? 14.312 9.891 7.566 1 21.48 294 SER A CA 1
ATOM 2156 C C . SER A 1 294 ? 14.852 8.914 8.609 1 21.48 294 SER A C 1
ATOM 2158 O O . SER A 1 294 ? 14.398 8.914 9.758 1 21.48 294 SER A O 1
ATOM 2160 N N . VAL A 1 295 ? 15.266 7.785 8.25 1 22.92 295 VAL A N 1
ATOM 2161 C CA . VAL A 1 295 ? 15.922 6.871 9.172 1 22.92 295 VAL A CA 1
ATOM 2162 C C . VAL A 1 295 ? 17.359 7.32 9.398 1 22.92 295 VAL A C 1
ATOM 2164 O O . VAL A 1 295 ? 18.125 7.496 8.445 1 22.92 295 VAL A O 1
ATOM 2167 N N . SER A 1 296 ? 17.562 8.055 10.398 1 20.69 296 SER A N 1
ATOM 2168 C CA . SER A 1 296 ? 18.953 8.305 10.789 1 20.69 296 SER A CA 1
ATOM 2169 C C . SER A 1 296 ? 19.703 6.996 10.992 1 20.69 296 SER A C 1
ATOM 2171 O O . SER A 1 296 ? 19.188 6.062 11.609 1 20.69 296 SER A O 1
ATOM 2173 N N . PRO A 1 297 ? 20.859 6.969 10.344 1 24.02 297 PRO A N 1
ATOM 2174 C CA . PRO A 1 297 ? 21.734 5.848 10.688 1 24.02 297 PRO A CA 1
ATOM 2175 C C . PRO A 1 297 ? 22.047 5.773 12.18 1 24.02 297 PRO A C 1
ATOM 2177 O O . PRO A 1 297 ? 22.031 6.797 12.867 1 24.02 297 PRO A O 1
ATOM 2180 N N . MET B 1 1 ? -7.281 5.297 23.828 1 36.31 1 MET B N 1
ATOM 2181 C CA . MET B 1 1 ? -7.547 3.865 23.719 1 36.31 1 MET B CA 1
ATOM 2182 C C . MET B 1 1 ? -6.43 3.154 22.969 1 36.31 1 MET B C 1
ATOM 2184 O O . MET B 1 1 ? -6.051 3.572 21.875 1 36.31 1 MET B O 1
ATOM 2188 N N . SER B 1 2 ? -5.586 2.629 23.641 1 46.88 2 SER B N 1
ATOM 2189 C CA . SER B 1 2 ? -4.352 1.939 23.266 1 46.88 2 SER B CA 1
ATOM 2190 C C . SER B 1 2 ? -4.609 0.881 22.203 1 46.88 2 SER B C 1
ATOM 2192 O O . SER B 1 2 ? -5.363 -0.066 22.422 1 46.88 2 SER B O 1
ATOM 2194 N N . SER B 1 3 ? -4.809 1.231 20.969 1 61.03 3 SER B N 1
ATOM 2195 C CA . SER B 1 3 ? -5.113 0.228 19.953 1 61.03 3 SER B CA 1
ATOM 2196 C C . SER B 1 3 ? -4.148 -0.95 20.031 1 61.03 3 SER B C 1
ATOM 2198 O O . SER B 1 3 ? -2.949 -0.764 20.25 1 61.03 3 SER B O 1
ATOM 2200 N N . GLU B 1 4 ? -4.633 -2.072 20.641 1 76.5 4 GLU B N 1
ATOM 2201 C CA . GLU B 1 4 ? -3.916 -3.346 20.656 1 76.5 4 GLU B CA 1
ATOM 2202 C C . GLU B 1 4 ? -3.047 -3.5 19.422 1 76.5 4 GLU B C 1
ATOM 2204 O O . GLU B 1 4 ? -3.453 -3.117 18.312 1 76.5 4 GLU B O 1
ATOM 2209 N N . PRO B 1 5 ? -1.793 -3.797 19.734 1 87.94 5 PRO B N 1
ATOM 2210 C CA . PRO B 1 5 ? -0.909 -4.027 18.594 1 87.94 5 PRO B CA 1
ATOM 2211 C C . PRO B 1 5 ? -1.45 -5.086 17.625 1 87.94 5 PRO B C 1
ATOM 2213 O O . PRO B 1 5 ? -2.182 -5.988 18.047 1 87.94 5 PRO B O 1
ATOM 2216 N N . PRO B 1 6 ? -1.189 -4.93 16.453 1 93.5 6 PRO B N 1
ATOM 2217 C CA . PRO B 1 6 ? -1.641 -5.938 15.492 1 93.5 6 PRO B CA 1
ATOM 2218 C C . PRO B 1 6 ? -0.988 -7.301 15.719 1 93.5 6 PRO B C 1
ATOM 2220 O O . PRO B 1 6 ? 0.128 -7.375 16.234 1 93.5 6 PRO B O 1
ATOM 2223 N N . VAL B 1 7 ? -1.66 -8.312 15.383 1 95.06 7 VAL B N 1
ATOM 2224 C CA . VAL B 1 7 ? -1.104 -9.664 15.43 1 95.06 7 VAL B CA 1
ATOM 2225 C C . VAL B 1 7 ? -0.186 -9.891 14.234 1 95.06 7 VAL B C 1
ATOM 2227 O O . VAL B 1 7 ? -0.497 -9.469 13.117 1 95.06 7 VAL B O 1
ATOM 2230 N N . PHE B 1 8 ? 0.929 -10.531 14.492 1 94.94 8 PHE B N 1
ATOM 2231 C CA . PHE B 1 8 ? 1.82 -10.93 13.406 1 94.94 8 PHE B CA 1
ATOM 2232 C C . PHE B 1 8 ? 1.724 -12.43 13.148 1 94.94 8 PHE B C 1
ATOM 2234 O O . PHE B 1 8 ? 1.854 -13.234 14.078 1 94.94 8 PHE B O 1
ATOM 2241 N N . ILE B 1 9 ? 1.431 -12.797 11.953 1 96.38 9 ILE B N 1
ATOM 2242 C CA . ILE B 1 9 ? 1.377 -14.195 11.555 1 96.38 9 ILE B CA 1
ATOM 2243 C C . ILE B 1 9 ? 2.545 -14.516 10.617 1 96.38 9 ILE B C 1
ATOM 2245 O O . ILE B 1 9 ? 2.594 -14.023 9.492 1 96.38 9 ILE B O 1
ATOM 2249 N N . SER B 1 10 ? 3.396 -15.336 11.039 1 95.56 10 SER B N 1
ATOM 2250 C CA . SER B 1 10 ? 4.633 -15.633 10.312 1 95.56 10 SER B CA 1
ATOM 2251 C C . SER B 1 10 ? 4.371 -16.547 9.133 1 95.56 10 SER B C 1
ATOM 2253 O O . SER B 1 10 ? 3.285 -17.125 9.008 1 95.56 10 SER B O 1
ATOM 2255 N N . ALA B 1 11 ? 5.395 -16.719 8.305 1 93.94 11 ALA B N 1
ATOM 2256 C CA . ALA B 1 11 ? 5.301 -17.609 7.156 1 93.94 11 ALA B CA 1
ATOM 2257 C C . ALA B 1 11 ? 5.047 -19.047 7.609 1 93.94 11 ALA B C 1
ATOM 2259 O O . ALA B 1 11 ? 4.25 -19.766 7 1 93.94 11 ALA B O 1
ATOM 2260 N N . ALA B 1 12 ? 5.734 -19.453 8.656 1 95.19 12 ALA B N 1
ATOM 2261 C CA . ALA B 1 12 ? 5.578 -20.812 9.18 1 95.19 12 ALA B CA 1
ATOM 2262 C C . ALA B 1 12 ? 4.152 -21.047 9.68 1 95.19 12 ALA B C 1
ATOM 2264 O O . ALA B 1 12 ? 3.578 -22.109 9.445 1 95.19 12 ALA B O 1
ATOM 2265 N N . GLU B 1 13 ? 3.631 -20.062 10.359 1 96 13 GLU B N 1
ATOM 2266 C CA . GLU B 1 13 ? 2.258 -20.172 10.836 1 96 13 GLU B CA 1
ATOM 2267 C C . GLU B 1 13 ? 1.268 -20.234 9.68 1 96 13 GLU B C 1
ATOM 2269 O O . GLU B 1 13 ? 0.308 -21 9.719 1 96 13 GLU B O 1
ATOM 2274 N N . VAL B 1 14 ? 1.5 -19.422 8.656 1 96.25 14 VAL B N 1
ATOM 2275 C CA . VAL B 1 14 ? 0.63 -19.438 7.484 1 96.25 14 VAL B CA 1
ATOM 2276 C C . VAL B 1 14 ? 0.67 -20.812 6.836 1 96.25 14 VAL B C 1
ATOM 2278 O O . VAL B 1 14 ? -0.37 -21.375 6.469 1 96.25 14 VAL B O 1
ATOM 2281 N N . GLU B 1 15 ? 1.852 -21.359 6.688 1 95.19 15 GLU B N 1
ATOM 2282 C CA . GLU B 1 15 ? 2.016 -22.688 6.086 1 95.19 15 GLU B CA 1
ATOM 2283 C C . GLU B 1 15 ? 1.256 -23.75 6.875 1 95.19 15 GLU B C 1
ATOM 2285 O O . GLU B 1 15 ? 0.664 -24.656 6.293 1 95.19 15 GLU B O 1
ATOM 2290 N N . ARG B 1 16 ? 1.265 -23.625 8.18 1 96.5 16 ARG B N 1
ATOM 2291 C CA . ARG B 1 16 ? 0.553 -24.578 9.039 1 96.5 16 ARG B CA 1
ATOM 2292 C C . ARG B 1 16 ? -0.957 -24.438 8.867 1 96.5 16 ARG B C 1
ATOM 2294 O O . ARG B 1 16 ? -1.673 -25.438 8.797 1 96.5 16 ARG B O 1
ATOM 2301 N N . LEU B 1 17 ? -1.385 -23.203 8.711 1 95.62 17 LEU B N 1
ATOM 2302 C CA . LEU B 1 17 ? -2.814 -22.922 8.641 1 95.62 17 LEU B CA 1
ATOM 2303 C C . LEU B 1 17 ? -3.344 -23.156 7.23 1 95.62 17 LEU B C 1
ATOM 2305 O O . LEU B 1 17 ? -4.547 -23.328 7.039 1 95.62 17 LEU B O 1
ATOM 2309 N N . LEU B 1 18 ? -2.461 -23.078 6.238 1 96.38 18 LEU B N 1
ATOM 2310 C CA . LEU B 1 18 ? -2.803 -23.281 4.836 1 96.38 18 LEU B CA 1
ATOM 2311 C C . LEU B 1 18 ? -1.938 -24.375 4.215 1 96.38 18 LEU B C 1
ATOM 2313 O O . LEU B 1 18 ? -1.124 -24.094 3.33 1 96.38 18 LEU B O 1
ATOM 2317 N N . PRO B 1 19 ? -2.234 -25.578 4.543 1 94.44 19 PRO B N 1
ATOM 2318 C CA . PRO B 1 19 ? -1.355 -26.672 4.121 1 94.44 19 PRO B CA 1
ATOM 2319 C C . PRO B 1 19 ? -1.478 -26.984 2.631 1 94.44 19 PRO B C 1
ATOM 2321 O O . PRO B 1 19 ? -0.552 -27.547 2.035 1 94.44 19 PRO B O 1
ATOM 2324 N N . ARG B 1 20 ? -2.682 -26.641 2.033 1 96.06 20 ARG B N 1
ATOM 2325 C CA . ARG B 1 20 ? -2.885 -26.906 0.613 1 96.06 20 ARG B CA 1
ATOM 2326 C C . ARG B 1 20 ? -3.547 -25.719 -0.074 1 96.06 20 ARG B C 1
ATOM 2328 O O . ARG B 1 20 ? -4.453 -25.094 0.484 1 96.06 20 ARG B O 1
ATOM 2335 N N . ALA B 1 21 ? -3.105 -25.453 -1.307 1 96.44 21 ALA B N 1
ATOM 2336 C CA . ALA B 1 21 ? -3.635 -24.328 -2.076 1 96.44 21 ALA B CA 1
ATOM 2337 C C . ALA B 1 21 ? -5.105 -24.547 -2.422 1 96.44 21 ALA B C 1
ATOM 2339 O O . ALA B 1 21 ? -5.863 -23.578 -2.561 1 96.44 21 ALA B O 1
ATOM 2340 N N . SER B 1 22 ? -5.52 -25.781 -2.533 1 97.19 22 SER B N 1
ATOM 2341 C CA . SER B 1 22 ? -6.879 -26.109 -2.959 1 97.19 22 SER B CA 1
ATOM 2342 C C . SER B 1 22 ? -7.906 -25.641 -1.94 1 97.19 22 SER B C 1
ATOM 2344 O O . SER B 1 22 ? -9.086 -25.484 -2.268 1 97.19 22 SER B O 1
ATOM 2346 N N . LEU B 1 23 ? -7.477 -25.453 -0.675 1 96.75 23 LEU B N 1
ATOM 2347 C CA . LEU B 1 23 ? -8.367 -24.938 0.364 1 96.75 23 LEU B CA 1
ATOM 2348 C C . LEU B 1 23 ? -8.836 -23.531 0.032 1 96.75 23 LEU B C 1
ATOM 2350 O O . LEU B 1 23 ? -9.844 -23.062 0.577 1 96.75 23 LEU B O 1
ATOM 2354 N N . LEU B 1 24 ? -8.156 -22.891 -0.882 1 96.75 24 LEU B N 1
ATOM 2355 C CA . LEU B 1 24 ? -8.461 -21.5 -1.223 1 96.75 24 LEU B CA 1
ATOM 2356 C C . LEU B 1 24 ? -9.508 -21.438 -2.336 1 96.75 24 LEU B C 1
ATOM 2358 O O . LEU B 1 24 ? -10.062 -20.375 -2.602 1 96.75 24 LEU B O 1
ATOM 2362 N N . LEU 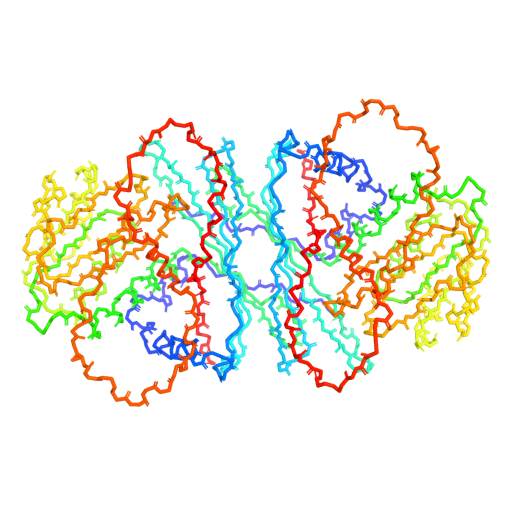B 1 25 ? -9.828 -22.5 -3.051 1 96.69 25 LEU B N 1
ATOM 2363 C CA . LEU B 1 25 ? -10.57 -22.5 -4.309 1 96.69 25 LEU B CA 1
ATOM 2364 C C . LEU B 1 25 ? -11.969 -21.922 -4.113 1 96.69 25 LEU B C 1
ATOM 2366 O O . LEU B 1 25 ? -12.367 -21 -4.836 1 96.69 25 LEU B O 1
ATOM 2370 N N . PRO B 1 26 ? -12.766 -22.375 -3.098 1 96.5 26 PRO B N 1
ATOM 2371 C CA . PRO B 1 26 ? -14.117 -21.828 -2.98 1 96.5 26 PRO B CA 1
ATOM 2372 C C . PRO B 1 26 ? -14.117 -20.312 -2.74 1 96.5 26 PRO B C 1
ATOM 2374 O O . PRO B 1 26 ? -14.898 -19.578 -3.355 1 96.5 26 PRO B O 1
ATOM 2377 N N . GLY B 1 27 ? -13.242 -19.875 -1.853 1 95.81 27 GLY B N 1
ATOM 2378 C CA . GLY B 1 27 ? -13.148 -18.453 -1.585 1 95.81 27 GLY B CA 1
ATOM 2379 C C . GLY B 1 27 ? -12.688 -17.656 -2.787 1 95.81 27 GLY B C 1
ATOM 2380 O O . GLY B 1 27 ? -13.227 -16.578 -3.062 1 95.81 27 GLY B O 1
ATOM 2381 N N . LEU B 1 28 ? -11.75 -18.141 -3.482 1 95.06 28 LEU B N 1
ATOM 2382 C CA . LEU B 1 28 ? -11.211 -17.453 -4.645 1 95.06 28 LEU B CA 1
ATOM 2383 C C . LEU B 1 28 ? -12.219 -17.438 -5.785 1 95.06 28 LEU B C 1
ATOM 2385 O O . LEU B 1 28 ? -12.32 -16.438 -6.516 1 95.06 28 LEU B O 1
ATOM 2389 N N . GLU B 1 29 ? -12.945 -18.516 -6.012 1 94.94 29 GLU B N 1
ATOM 2390 C CA . GLU B 1 29 ? -13.992 -18.531 -7.027 1 94.94 29 GLU B CA 1
ATOM 2391 C C . GLU B 1 29 ? -15.055 -17.484 -6.742 1 94.94 29 GLU B C 1
ATOM 2393 O O . GLU B 1 29 ? -15.477 -16.75 -7.648 1 94.94 29 GLU B O 1
ATOM 2398 N N . ALA B 1 30 ? -15.438 -17.391 -5.52 1 95.81 30 ALA B N 1
ATOM 2399 C CA . ALA B 1 30 ? -16.406 -16.375 -5.129 1 95.81 30 ALA B CA 1
ATOM 2400 C C . ALA B 1 30 ? -15.852 -14.977 -5.352 1 95.81 30 ALA B C 1
ATOM 2402 O O . ALA B 1 30 ? -16.547 -14.094 -5.855 1 95.81 30 ALA B O 1
ATOM 2403 N N . ALA B 1 31 ? -14.625 -14.805 -4.961 1 93.44 31 ALA B N 1
ATOM 2404 C CA . ALA B 1 31 ? -13.984 -13.508 -5.125 1 93.44 31 ALA B CA 1
ATOM 2405 C C . ALA B 1 31 ? -13.914 -13.109 -6.598 1 93.44 31 ALA B C 1
ATOM 2407 O O . ALA B 1 31 ? -14.172 -11.953 -6.945 1 93.44 31 ALA B O 1
ATOM 2408 N N . LEU B 1 32 ? -13.555 -14.039 -7.43 1 91 32 LEU B N 1
ATOM 2409 C CA . LEU B 1 32 ? -13.477 -13.773 -8.867 1 91 32 LEU B CA 1
ATOM 2410 C C . LEU B 1 32 ? -14.852 -13.43 -9.422 1 91 32 LEU B C 1
ATOM 2412 O O . LEU B 1 32 ? -14.977 -12.539 -10.273 1 91 32 LEU B O 1
ATOM 2416 N N . CYS B 1 33 ? -15.883 -14.07 -8.969 1 94.19 33 CYS B N 1
ATOM 2417 C CA . CYS B 1 33 ? -17.25 -13.766 -9.375 1 94.19 33 CYS B CA 1
ATOM 2418 C C . CYS B 1 33 ? -17.625 -12.352 -8.961 1 94.19 33 CYS B C 1
ATOM 2420 O O . CYS B 1 33 ? -18.156 -11.586 -9.773 1 94.19 33 CYS B O 1
ATOM 2422 N N . ASN B 1 34 ? -17.344 -12.039 -7.758 1 93.88 34 ASN B N 1
ATOM 2423 C CA . ASN B 1 34 ? -17.656 -10.711 -7.258 1 93.88 34 ASN B CA 1
ATOM 2424 C C . ASN B 1 34 ? -16.922 -9.625 -8.031 1 93.88 34 ASN B C 1
ATOM 2426 O O . ASN B 1 34 ? -17.5 -8.594 -8.375 1 93.88 34 ASN B O 1
ATOM 2430 N N . PHE B 1 35 ? -15.758 -9.867 -8.312 1 91 35 PHE B N 1
ATOM 2431 C CA . PHE B 1 35 ? -14.961 -8.906 -9.07 1 91 35 PHE B CA 1
ATOM 2432 C C . PHE B 1 35 ? -15.523 -8.727 -10.477 1 91 35 PHE B C 1
ATOM 2434 O O . PHE B 1 35 ? -15.633 -7.602 -10.961 1 91 35 PHE B O 1
ATOM 2441 N N . SER B 1 36 ? -15.867 -9.766 -11.055 1 89.19 36 SER B N 1
ATOM 2442 C CA . SER B 1 36 ? -16.359 -9.75 -12.43 1 89.19 36 SER B CA 1
ATOM 2443 C C . SER B 1 36 ? -17.719 -9.078 -12.531 1 89.19 36 SER B C 1
ATOM 2445 O O . SER B 1 36 ? -18.141 -8.656 -13.617 1 89.19 36 SER B O 1
ATOM 2447 N N . ALA B 1 37 ? -18.406 -8.969 -11.461 1 92.94 37 ALA B N 1
ATOM 2448 C CA . ALA B 1 37 ? -19.75 -8.375 -11.438 1 92.94 37 ALA B CA 1
ATOM 2449 C C . ALA B 1 37 ? -19.656 -6.852 -11.414 1 92.94 37 ALA B C 1
ATOM 2451 O O . ALA B 1 37 ? -20.688 -6.168 -11.383 1 92.94 37 ALA B O 1
ATOM 2452 N N . GLY B 1 38 ? -18.438 -6.281 -11.414 1 87.88 38 GLY B N 1
ATOM 2453 C CA . GLY B 1 38 ? -18.266 -4.84 -11.422 1 87.88 38 GLY B CA 1
ATOM 2454 C C . GLY B 1 38 ? -18.719 -4.176 -10.141 1 87.88 38 GLY B C 1
ATOM 2455 O O . GLY B 1 38 ? -18.406 -4.652 -9.047 1 87.88 38 GLY B O 1
ATOM 2456 N N . ALA B 1 39 ? -19.344 -3.086 -10.305 1 86.38 39 ALA B N 1
ATOM 2457 C CA . ALA B 1 39 ? -19.766 -2.301 -9.148 1 86.38 39 ALA B CA 1
ATOM 2458 C C . ALA B 1 39 ? -20.703 -3.105 -8.25 1 86.38 39 ALA B C 1
ATOM 2460 O O . ALA B 1 39 ? -20.656 -2.992 -7.023 1 86.38 39 ALA B O 1
ATOM 2461 N N . ALA B 1 40 ? -21.484 -3.971 -8.844 1 91.62 40 ALA B N 1
ATOM 2462 C CA . ALA B 1 40 ? -22.469 -4.754 -8.102 1 91.62 40 ALA B CA 1
ATOM 2463 C C . ALA B 1 40 ? -21.797 -5.805 -7.227 1 91.62 40 ALA B C 1
ATOM 2465 O O . ALA B 1 40 ? -22.375 -6.277 -6.246 1 91.62 40 ALA B O 1
ATOM 2466 N N . GLY B 1 41 ? -20.594 -6.102 -7.516 1 93.44 41 GLY B N 1
ATOM 2467 C CA . GLY B 1 41 ? -19.875 -7.133 -6.781 1 93.44 41 GLY B CA 1
ATOM 2468 C C . GLY B 1 41 ? -19.297 -6.645 -5.461 1 93.44 41 GLY B C 1
ATOM 2469 O O . GLY B 1 41 ? -18.938 -7.449 -4.605 1 93.44 41 GLY B O 1
ATOM 2470 N N . GLY B 1 42 ? -19.188 -5.227 -5.367 1 94.62 42 GLY B N 1
ATOM 2471 C CA . GLY B 1 42 ? -18.766 -4.641 -4.105 1 94.62 42 GLY B CA 1
ATOM 2472 C C . GLY B 1 42 ? -17.266 -4.746 -3.867 1 94.62 42 GLY B C 1
ATOM 2473 O O . GLY B 1 42 ? -16.812 -4.73 -2.721 1 94.62 42 GLY B O 1
ATOM 2474 N N . VAL B 1 43 ? -16.547 -4.996 -4.93 1 95.06 43 VAL B N 1
ATOM 2475 C CA . VAL B 1 43 ? -15.094 -5.086 -4.801 1 95.06 43 VAL B CA 1
ATOM 2476 C C . VAL B 1 43 ? -14.453 -3.779 -5.258 1 95.06 43 VAL B C 1
ATOM 2478 O O . VAL B 1 43 ? -14.734 -3.289 -6.352 1 95.06 43 VAL B O 1
ATOM 2481 N N . GLU B 1 44 ? -13.727 -3.121 -4.383 1 95.31 44 GLU B N 1
ATOM 2482 C CA . GLU B 1 44 ? -12.891 -1.971 -4.707 1 95.31 44 GLU B CA 1
ATOM 2483 C C . GLU B 1 44 ? -11.414 -2.363 -4.785 1 95.31 44 GLU B C 1
ATOM 2485 O O . GLU B 1 44 ? -10.812 -2.719 -3.771 1 95.31 44 GLU B O 1
ATOM 2490 N N . GLN B 1 45 ? -10.828 -2.35 -5.922 1 94 45 GLN B N 1
ATOM 2491 C CA . GLN B 1 45 ? -9.453 -2.779 -6.137 1 94 45 GLN B CA 1
ATOM 2492 C C . GLN B 1 45 ? -8.797 -1.975 -7.254 1 94 45 GLN B C 1
ATOM 2494 O O . GLN B 1 45 ? -8.859 -2.359 -8.422 1 94 45 GLN B O 1
ATOM 2499 N N . PRO B 1 46 ? -8.18 -0.893 -6.91 1 91.06 46 PRO B N 1
ATOM 2500 C CA . PRO B 1 46 ? -7.453 -0.138 -7.938 1 91.06 46 PRO B CA 1
ATOM 2501 C C . PRO B 1 46 ? -6.281 -0.919 -8.523 1 91.06 46 PRO B C 1
ATOM 2503 O O . PRO B 1 46 ? -5.902 -1.966 -7.996 1 91.06 46 PRO B O 1
ATOM 2506 N N . LEU B 1 47 ? -5.793 -0.381 -9.648 1 86.62 47 LEU B N 1
ATOM 2507 C CA . LEU B 1 47 ? -4.586 -0.967 -10.219 1 86.62 47 LEU B CA 1
ATOM 2508 C C . LEU B 1 47 ? -3.434 -0.909 -9.219 1 86.62 47 LEU B C 1
ATOM 2510 O O . LEU B 1 47 ? -3.35 0.022 -8.414 1 86.62 47 LEU B O 1
ATOM 2514 N N . ARG B 1 48 ? -2.609 -1.82 -9.359 1 89.94 48 ARG B N 1
ATOM 2515 C CA . ARG B 1 48 ? -1.451 -1.874 -8.477 1 89.94 48 ARG B CA 1
ATOM 2516 C C . ARG B 1 48 ? -0.54 -0.67 -8.688 1 89.94 48 ARG B C 1
ATOM 2518 O O . ARG B 1 48 ? -0.389 -0.193 -9.82 1 89.94 48 ARG B O 1
ATOM 2525 N N . ALA B 1 49 ? 0.019 -0.174 -7.629 1 91.44 49 ALA B N 1
ATOM 2526 C CA . ALA B 1 49 ? 1.117 0.784 -7.719 1 91.44 49 ALA B CA 1
ATOM 2527 C C . ALA B 1 49 ? 2.467 0.07 -7.754 1 91.44 49 ALA B C 1
ATOM 2529 O O . ALA B 1 49 ? 2.658 -0.941 -7.074 1 91.44 49 ALA B O 1
ATOM 2530 N N . VAL B 1 50 ? 3.41 0.582 -8.586 1 92.62 50 VAL B N 1
ATOM 2531 C CA . VAL B 1 50 ? 4.746 0.001 -8.688 1 92.62 50 VAL B CA 1
ATOM 2532 C C . VAL B 1 50 ? 5.793 1.06 -8.359 1 92.62 50 VAL B C 1
ATOM 2534 O O . VAL B 1 50 ? 5.766 2.164 -8.906 1 92.62 50 VAL B O 1
ATOM 2537 N N . VAL B 1 51 ? 6.66 0.688 -7.461 1 96.31 51 VAL B N 1
ATOM 2538 C CA . VAL B 1 51 ? 7.762 1.564 -7.078 1 96.31 51 VAL B CA 1
ATOM 2539 C C . VAL B 1 51 ? 9.094 0.906 -7.434 1 96.31 51 VAL B C 1
ATOM 2541 O O . VAL B 1 51 ? 9.555 0.004 -6.73 1 96.31 51 VAL B O 1
ATOM 2544 N N . PRO B 1 52 ? 9.719 1.347 -8.469 1 94.31 52 PRO B N 1
ATOM 2545 C CA . PRO B 1 52 ? 11.039 0.796 -8.789 1 94.31 52 PRO B CA 1
ATOM 2546 C C . PRO B 1 52 ? 12.086 1.12 -7.73 1 94.31 52 PRO B C 1
ATOM 2548 O O . PRO B 1 52 ? 12.07 2.211 -7.156 1 94.31 52 PRO B O 1
ATOM 2551 N N . VAL B 1 53 ? 12.844 0.183 -7.402 1 95.12 53 VAL B N 1
ATOM 2552 C CA . VAL B 1 53 ? 14.031 0.352 -6.582 1 95.12 53 VAL B CA 1
ATOM 2553 C C . VAL 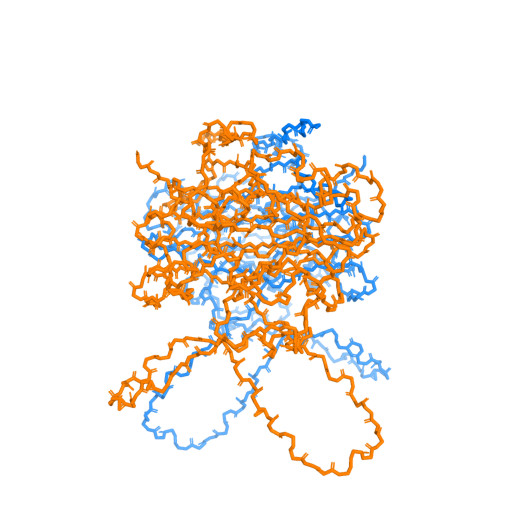B 1 53 ? 15.281 0.146 -7.434 1 95.12 53 VAL B C 1
ATOM 2555 O O . VAL B 1 53 ? 16 -0.843 -7.27 1 95.12 53 VAL B O 1
ATOM 2558 N N . ARG B 1 54 ? 15.586 1.104 -8.203 1 91.56 54 ARG B N 1
ATOM 2559 C CA . ARG B 1 54 ? 16.516 0.981 -9.328 1 91.56 54 ARG B CA 1
ATOM 2560 C C . ARG B 1 54 ? 17.922 0.636 -8.836 1 91.56 54 ARG B C 1
ATOM 2562 O O . ARG B 1 54 ? 18.578 -0.25 -9.383 1 91.56 54 ARG B O 1
ATOM 2569 N N . PRO B 1 55 ? 18.406 1.277 -7.766 1 92.38 55 PRO B N 1
ATOM 2570 C CA . PRO B 1 55 ? 19.781 0.974 -7.34 1 92.38 55 PRO B CA 1
ATOM 2571 C C . PRO B 1 55 ? 19.969 -0.493 -6.961 1 92.38 55 PRO B C 1
ATOM 2573 O O . PRO B 1 55 ? 21.094 -1.005 -6.996 1 92.38 55 PRO B O 1
ATOM 2576 N N . HIS B 1 56 ? 18.891 -1.191 -6.637 1 92 56 HIS B N 1
ATOM 2577 C CA . HIS B 1 56 ? 19.031 -2.568 -6.18 1 92 56 HIS B CA 1
ATOM 2578 C C . HIS B 1 56 ? 18.406 -3.545 -7.176 1 92 56 HIS B C 1
ATOM 2580 O O . HIS B 1 56 ? 18.328 -4.746 -6.906 1 92 56 HIS B O 1
ATOM 2586 N N . GLY B 1 57 ? 17.844 -3.035 -8.281 1 88.25 57 GLY B N 1
ATOM 2587 C CA . GLY B 1 57 ? 17.312 -3.881 -9.344 1 88.25 57 GLY B CA 1
ATOM 2588 C C . GLY B 1 57 ? 16.016 -4.574 -8.961 1 88.25 57 GLY B C 1
ATOM 2589 O O . GLY B 1 57 ? 15.805 -5.734 -9.32 1 88.25 57 GLY B O 1
ATOM 2590 N N . GLY B 1 58 ? 15.234 -3.893 -8.203 1 90 58 GLY B N 1
ATOM 2591 C CA . GLY B 1 58 ? 13.969 -4.465 -7.773 1 90 58 GLY B CA 1
ATOM 2592 C C . GLY B 1 58 ? 12.812 -3.484 -7.84 1 90 58 GLY B C 1
ATOM 2593 O O . GLY B 1 58 ? 12.945 -2.398 -8.414 1 90 58 GLY B O 1
ATOM 2594 N N . PHE B 1 59 ? 11.711 -3.936 -7.363 1 92.06 59 PHE B N 1
ATOM 2595 C CA . PHE B 1 59 ? 10.57 -3.035 -7.262 1 92.06 59 PHE B CA 1
ATOM 2596 C C . PHE B 1 59 ? 9.609 -3.504 -6.18 1 92.06 59 PHE B C 1
ATOM 2598 O O . PHE B 1 59 ? 9.672 -4.652 -5.734 1 92.06 59 PHE B O 1
ATOM 2605 N N . LEU B 1 60 ? 8.789 -2.611 -5.734 1 96.06 60 LEU B N 1
ATOM 2606 C CA . LEU B 1 60 ? 7.703 -2.852 -4.793 1 96.06 60 LEU B CA 1
ATOM 2607 C C . LEU B 1 60 ? 6.348 -2.723 -5.484 1 96.06 60 LEU B C 1
ATOM 2609 O O . LEU B 1 60 ? 6.094 -1.735 -6.176 1 96.06 60 LEU B O 1
ATOM 2613 N N . GLY B 1 61 ? 5.535 -3.779 -5.414 1 94.69 61 GLY B N 1
ATOM 2614 C CA . GLY B 1 61 ? 4.141 -3.711 -5.816 1 94.69 61 GLY B CA 1
ATOM 2615 C C . GLY B 1 61 ? 3.189 -3.553 -4.648 1 94.69 61 GLY B C 1
ATOM 2616 O O . GLY B 1 61 ? 3.369 -4.188 -3.604 1 94.69 61 GLY B O 1
ATOM 2617 N N . VAL B 1 62 ? 2.242 -2.643 -4.773 1 96.94 62 VAL B N 1
ATOM 2618 C CA . VAL B 1 62 ? 1.265 -2.381 -3.725 1 96.94 62 VAL B CA 1
ATOM 2619 C C . VAL B 1 62 ? -0.147 -2.602 -4.262 1 96.94 62 VAL B C 1
ATOM 2621 O O . VAL B 1 62 ? -0.534 -2.002 -5.27 1 96.94 62 VAL B O 1
ATOM 2624 N N . MET B 1 63 ? -0.885 -3.441 -3.588 1 95.81 63 MET B N 1
ATOM 2625 C CA . MET B 1 63 ? -2.189 -3.875 -4.078 1 95.81 63 MET B CA 1
ATOM 2626 C C . MET B 1 63 ? -3.234 -3.814 -2.967 1 95.81 63 MET B C 1
ATOM 2628 O O . MET B 1 63 ? -3.479 -4.812 -2.285 1 95.81 63 MET B O 1
ATOM 2632 N N . PRO B 1 64 ? -3.896 -2.68 -2.787 1 97.69 64 PRO B N 1
ATOM 2633 C CA . PRO B 1 64 ? -4.992 -2.584 -1.819 1 97.69 64 PRO B CA 1
ATOM 2634 C C . PRO B 1 64 ? -6.32 -3.08 -2.383 1 97.69 64 PRO B C 1
ATOM 2636 O O . PRO B 1 64 ? -6.512 -3.1 -3.602 1 97.69 64 PRO B O 1
ATOM 2639 N N . ALA B 1 65 ? -7.246 -3.508 -1.448 1 97.19 65 ALA B N 1
ATOM 2640 C CA . ALA B 1 65 ? -8.57 -3.945 -1.878 1 97.19 65 ALA B CA 1
ATOM 2641 C C . ALA B 1 65 ? -9.562 -3.926 -0.714 1 97.19 65 ALA B C 1
ATOM 2643 O O . ALA B 1 65 ? -9.164 -4.094 0.443 1 97.19 65 ALA B O 1
ATOM 2644 N N . TYR B 1 66 ? -10.797 -3.709 -1.048 1 98.12 66 TYR B N 1
ATOM 2645 C CA . TYR B 1 66 ? -11.922 -3.875 -0.134 1 98.12 66 TYR B CA 1
ATOM 2646 C C . TYR B 1 66 ? -13 -4.75 -0.756 1 98.12 66 TYR B C 1
ATOM 2648 O O . TYR B 1 66 ? -13.383 -4.551 -1.912 1 98.12 66 TYR B O 1
ATOM 2656 N N . SER B 1 67 ? -13.398 -5.766 -0.044 1 97.12 67 SER B N 1
ATOM 2657 C CA . SER B 1 67 ? -14.516 -6.621 -0.428 1 97.12 67 SER B CA 1
ATOM 2658 C C . SER B 1 67 ? -15.719 -6.395 0.483 1 97.12 67 SER B C 1
ATOM 2660 O O . SER B 1 67 ? -15.664 -6.699 1.676 1 97.12 67 SER B O 1
ATOM 2662 N N . ALA B 1 68 ? -16.781 -5.98 -0.074 1 96.69 68 ALA B N 1
ATOM 2663 C CA . ALA B 1 68 ? -17.984 -5.73 0.707 1 96.69 68 ALA B CA 1
ATOM 2664 C C . ALA B 1 68 ? -18.609 -7.039 1.184 1 96.69 68 ALA B C 1
ATOM 2666 O O . ALA B 1 68 ? -19.109 -7.125 2.309 1 96.69 68 ALA B O 1
ATOM 2667 N N . ALA B 1 69 ? -18.625 -8.062 0.321 1 95.31 69 ALA B N 1
ATOM 2668 C CA . ALA B 1 69 ? -19.203 -9.352 0.672 1 95.31 69 ALA B CA 1
ATOM 2669 C C . ALA B 1 69 ? -18.516 -9.953 1.895 1 95.31 69 ALA B C 1
ATOM 2671 O O . ALA B 1 69 ? -19.172 -10.57 2.74 1 95.31 69 ALA B O 1
ATOM 2672 N N . ASP B 1 70 ? -17.234 -9.695 2.029 1 94.81 70 ASP B N 1
ATOM 2673 C CA . ASP B 1 70 ? -16.469 -10.258 3.129 1 94.81 70 ASP B CA 1
ATOM 2674 C C . ASP B 1 70 ? -16.219 -9.219 4.223 1 94.81 70 ASP B C 1
ATOM 2676 O O . ASP B 1 70 ? -15.727 -9.547 5.301 1 94.81 70 ASP B O 1
ATOM 2680 N N . ASP B 1 71 ? -16.531 -7.945 3.902 1 96.88 71 ASP B N 1
ATOM 2681 C CA . ASP B 1 71 ? -16.203 -6.797 4.742 1 96.88 71 ASP B CA 1
ATOM 2682 C C . ASP B 1 71 ? -14.75 -6.832 5.188 1 96.88 71 ASP B C 1
ATOM 2684 O O . ASP B 1 71 ? -14.453 -6.754 6.379 1 96.88 71 ASP B O 1
ATOM 2688 N N . ALA B 1 72 ? -13.93 -6.984 4.188 1 96.75 72 ALA B N 1
ATOM 2689 C CA . ALA B 1 72 ? -12.492 -7.121 4.422 1 96.75 72 ALA B CA 1
ATOM 2690 C C . ALA B 1 72 ? -11.711 -6.023 3.701 1 96.75 72 ALA B C 1
ATOM 2692 O O . ALA B 1 72 ? -11.914 -5.789 2.508 1 96.75 72 ALA B O 1
ATOM 2693 N N . LEU B 1 73 ? -10.914 -5.305 4.438 1 97.94 73 LEU B N 1
ATOM 2694 C CA . LEU B 1 73 ? -10.008 -4.281 3.936 1 97.94 73 LEU B CA 1
ATOM 2695 C C . LEU B 1 73 ? -8.555 -4.719 4.09 1 97.94 73 LEU B C 1
ATOM 2697 O O . LEU B 1 73 ? -8.102 -4.988 5.203 1 97.94 73 LEU B O 1
ATOM 2701 N N . THR B 1 74 ? -7.863 -4.848 2.93 1 97.94 74 THR B N 1
ATOM 2702 C CA . THR B 1 74 ? -6.52 -5.422 2.957 1 97.94 74 THR B CA 1
ATOM 2703 C C . THR B 1 74 ? -5.594 -4.68 1.997 1 97.94 74 THR B C 1
ATOM 2705 O O . THR B 1 74 ? -6.059 -3.936 1.131 1 97.94 74 THR B O 1
ATOM 2708 N N . THR B 1 75 ? -4.348 -4.789 2.199 1 98.38 75 THR B N 1
ATOM 2709 C CA . THR B 1 75 ? -3.305 -4.363 1.274 1 98.38 75 THR B CA 1
ATOM 2710 C C . THR B 1 75 ? -2.178 -5.391 1.219 1 98.38 75 THR B C 1
ATOM 2712 O O . THR B 1 75 ? -1.658 -5.805 2.256 1 98.38 75 THR B O 1
ATOM 2715 N N . LYS B 1 76 ? -1.886 -5.809 0.076 1 97.25 76 LYS B N 1
ATOM 2716 C CA . LYS B 1 76 ? -0.72 -6.668 -0.116 1 97.25 76 LYS B CA 1
ATOM 2717 C C . LYS B 1 76 ? 0.447 -5.887 -0.711 1 97.25 76 LYS B C 1
ATOM 2719 O O . LYS B 1 76 ? 0.271 -5.133 -1.67 1 97.25 76 LYS B O 1
ATOM 2724 N N . LEU B 1 77 ? 1.552 -6.035 -0.109 1 97.56 77 LEU B N 1
ATOM 2725 C CA . LEU B 1 77 ? 2.799 -5.461 -0.605 1 97.56 77 LEU B CA 1
ATOM 2726 C C . LEU B 1 77 ? 3.791 -6.559 -0.975 1 97.56 77 LEU B C 1
ATOM 2728 O O . LEU B 1 77 ? 4.055 -7.461 -0.174 1 97.56 77 LEU B O 1
ATOM 2732 N N . VAL B 1 78 ? 4.309 -6.492 -2.223 1 93.75 78 VAL B N 1
ATOM 2733 C CA . VAL B 1 78 ? 5.219 -7.531 -2.686 1 93.75 78 VAL B CA 1
ATOM 2734 C C . VAL B 1 78 ? 6.457 -6.895 -3.311 1 93.75 78 VAL B C 1
ATOM 2736 O O . VAL B 1 78 ? 6.352 -5.918 -4.055 1 93.75 78 VAL B O 1
ATOM 2739 N N . THR B 1 79 ? 7.543 -7.371 -2.922 1 92.25 79 THR B N 1
ATOM 2740 C CA . THR B 1 79 ? 8.797 -6.934 -3.529 1 92.25 79 THR B CA 1
ATOM 2741 C C . THR B 1 79 ? 9.383 -8.023 -4.418 1 92.25 79 THR B C 1
ATOM 2743 O O . THR B 1 79 ? 9.266 -9.211 -4.105 1 92.25 79 THR B O 1
ATOM 2746 N N . PHE B 1 80 ? 9.984 -7.582 -5.484 1 87.06 80 PHE B N 1
ATOM 2747 C CA . PHE B 1 80 ? 10.648 -8.469 -6.434 1 87.06 80 PHE B CA 1
ATOM 2748 C C . PHE B 1 80 ? 12.078 -8.016 -6.684 1 87.06 80 PHE B C 1
ATOM 2750 O O . PHE B 1 80 ? 12.32 -6.832 -6.941 1 87.06 80 PHE B O 1
ATOM 2757 N N . TYR B 1 81 ? 12.969 -8.898 -6.473 1 84.12 81 TYR B N 1
ATOM 2758 C CA . TYR B 1 81 ? 14.367 -8.633 -6.789 1 84.12 81 TYR B CA 1
ATOM 2759 C C 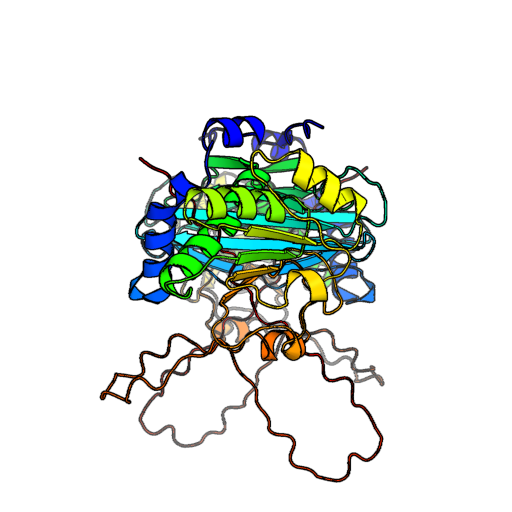. TYR B 1 81 ? 14.93 -9.711 -7.711 1 84.12 81 TYR B C 1
ATOM 2761 O O . TYR B 1 81 ? 14.664 -10.898 -7.523 1 84.12 81 TYR B O 1
ATOM 2769 N N . GLU B 1 82 ? 15.547 -9.25 -8.805 1 71.5 82 GLU B N 1
ATOM 2770 C CA . GLU B 1 82 ? 16.203 -10.18 -9.711 1 71.5 82 GLU B CA 1
ATOM 2771 C C . GLU B 1 82 ? 17.547 -10.641 -9.148 1 71.5 82 GLU B C 1
ATOM 2773 O O . GLU B 1 82 ? 18.391 -9.812 -8.781 1 71.5 82 GLU B O 1
ATOM 2778 N N . HIS B 1 83 ? 17.578 -11.578 -8.422 1 61.28 83 HIS B N 1
ATOM 2779 C CA . HIS B 1 83 ? 18.891 -12.008 -7.941 1 61.28 83 HIS B CA 1
ATOM 2780 C C . HIS B 1 83 ? 19.688 -12.688 -9.055 1 61.28 83 HIS B C 1
ATOM 2782 O O . HIS B 1 83 ? 19.141 -13.5 -9.805 1 61.28 83 HIS B O 1
ATOM 2788 N N . ARG B 1 84 ? 20.766 -11.82 -9.391 1 51.28 84 ARG B N 1
ATOM 2789 C CA . ARG B 1 84 ? 21.781 -12.367 -10.281 1 51.28 84 ARG B CA 1
ATOM 2790 C C . ARG B 1 84 ? 22.672 -13.359 -9.555 1 51.28 84 ARG B C 1
ATOM 2792 O O . ARG B 1 84 ? 23.156 -13.086 -8.453 1 51.28 84 ARG B O 1
ATOM 2799 N N . GLY B 1 85 ? 22.5 -14.625 -9.773 1 52.59 85 GLY B N 1
ATOM 2800 C CA . GLY B 1 85 ? 23.375 -15.695 -9.312 1 52.59 85 GLY B CA 1
ATOM 2801 C C . GLY B 1 85 ? 22.703 -16.609 -8.305 1 52.59 85 GLY B C 1
ATOM 2802 O O . GLY B 1 85 ? 21.484 -16.766 -8.312 1 52.59 85 GLY B O 1
ATOM 2803 N N . ASP B 1 86 ? 23.578 -17.281 -7.438 1 50.31 86 ASP B N 1
ATOM 2804 C CA . ASP B 1 86 ? 23.266 -18.391 -6.547 1 50.31 86 ASP B CA 1
ATOM 2805 C C . ASP B 1 86 ? 22.656 -17.891 -5.238 1 50.31 86 ASP B C 1
ATOM 2807 O O . ASP B 1 86 ? 22.688 -18.594 -4.227 1 50.31 86 ASP B O 1
ATOM 2811 N N . SER B 1 87 ? 22.188 -16.641 -5.301 1 54.47 87 SER B N 1
ATOM 2812 C CA . SER B 1 87 ? 21.75 -16.219 -3.975 1 54.47 87 SER B CA 1
ATOM 2813 C C . SER B 1 87 ? 20.453 -16.938 -3.572 1 54.47 87 SER B C 1
ATOM 2815 O O . SER B 1 87 ? 19.562 -17.125 -4.398 1 54.47 87 SER B O 1
ATOM 2817 N N . ALA B 1 88 ? 20.578 -17.625 -2.5 1 55.69 88 ALA B N 1
ATOM 2818 C CA . ALA B 1 88 ? 19.484 -18.344 -1.856 1 55.69 88 ALA B CA 1
ATOM 2819 C C . ALA B 1 88 ? 18.391 -17.391 -1.402 1 55.69 88 ALA B C 1
ATOM 2821 O O . ALA B 1 88 ? 17.328 -17.812 -0.951 1 55.69 88 ALA B O 1
ATOM 2822 N N . ALA B 1 89 ? 18.625 -16.141 -1.729 1 62.69 89 ALA B N 1
ATOM 2823 C CA . ALA B 1 89 ? 17.609 -15.211 -1.229 1 62.69 89 ALA B CA 1
ATOM 2824 C C . ALA B 1 89 ? 16.359 -15.234 -2.109 1 62.69 89 ALA B C 1
ATOM 2826 O O . ALA B 1 89 ? 16.469 -15.32 -3.336 1 62.69 89 ALA B O 1
ATOM 2827 N N . PRO B 1 90 ? 15.281 -15.266 -1.362 1 69.75 90 PRO B N 1
ATOM 2828 C CA . PRO B 1 90 ? 14.047 -15.305 -2.152 1 69.75 90 PRO B CA 1
ATOM 2829 C C . PRO B 1 90 ? 13.898 -14.102 -3.074 1 69.75 90 PRO B C 1
ATOM 2831 O O . PRO B 1 90 ? 14.297 -12.992 -2.713 1 69.75 90 PRO B O 1
ATOM 2834 N N . SER B 1 91 ? 13.477 -14.383 -4.238 1 75.62 91 SER B N 1
ATOM 2835 C CA . SER B 1 91 ? 13.281 -13.344 -5.246 1 75.62 91 SER B CA 1
ATOM 2836 C C . SER B 1 91 ? 12.078 -12.469 -4.918 1 75.62 91 SER B C 1
ATOM 2838 O O . SER B 1 91 ? 11.984 -11.336 -5.395 1 75.62 91 SER B O 1
ATOM 2840 N N . HIS B 1 92 ? 11.188 -13 -4.168 1 83.88 92 HIS B N 1
ATOM 2841 C CA . HIS B 1 92 ? 10.008 -12.203 -3.857 1 83.88 92 HIS B CA 1
ATOM 2842 C C . HIS B 1 92 ? 9.633 -12.328 -2.385 1 83.88 92 HIS B C 1
ATOM 2844 O O . HIS B 1 92 ? 9.836 -13.383 -1.774 1 83.88 92 HIS B O 1
ATOM 2850 N N . ARG B 1 93 ? 9.211 -11.305 -1.782 1 90.19 93 ARG B N 1
ATOM 2851 C CA . ARG B 1 93 ? 8.656 -11.234 -0.437 1 90.19 93 ARG B CA 1
ATOM 2852 C C . ARG B 1 93 ? 7.328 -10.477 -0.438 1 90.19 93 ARG B C 1
ATOM 2854 O O . ARG B 1 93 ? 7.148 -9.523 -1.2 1 90.19 93 ARG B O 1
ATOM 2861 N N . ALA B 1 94 ? 6.484 -11.008 0.368 1 94.75 94 ALA B N 1
ATOM 2862 C CA . ALA B 1 94 ? 5.172 -10.367 0.405 1 94.75 94 ALA B CA 1
ATOM 2863 C C . ALA B 1 94 ? 4.723 -10.125 1.842 1 94.75 94 ALA B C 1
ATOM 2865 O O . ALA B 1 94 ? 5.062 -10.891 2.746 1 94.75 94 ALA B O 1
ATOM 2866 N N . THR B 1 95 ? 4.02 -9.062 2.02 1 97 95 THR B N 1
ATOM 2867 C CA . THR B 1 95 ? 3.355 -8.703 3.268 1 97 95 THR B CA 1
ATOM 2868 C C . THR B 1 95 ? 1.883 -8.383 3.023 1 97 95 THR B C 1
ATOM 2870 O O . THR B 1 95 ? 1.542 -7.691 2.062 1 97 95 THR B O 1
ATOM 2873 N N . VAL B 1 96 ? 1.036 -8.938 3.883 1 97.75 96 VAL B N 1
ATOM 2874 C CA . VAL B 1 96 ? -0.392 -8.656 3.787 1 97.75 96 VAL B CA 1
ATOM 2875 C C . VAL B 1 96 ? -0.866 -7.957 5.059 1 97.75 96 VAL B C 1
ATOM 2877 O O . VAL B 1 96 ? -0.618 -8.438 6.168 1 97.75 96 VAL B O 1
ATOM 2880 N N . LEU B 1 97 ? -1.496 -6.852 4.855 1 98.12 97 LEU B N 1
ATOM 2881 C CA . LEU B 1 97 ? -2.096 -6.121 5.969 1 98.12 97 LEU B CA 1
ATOM 2882 C C . LEU B 1 97 ? -3.607 -6.312 5.992 1 98.12 97 LEU B C 1
ATOM 2884 O O . LEU B 1 97 ? -4.266 -6.23 4.949 1 98.12 97 LEU B O 1
ATOM 2888 N N . LEU B 1 98 ? -4.078 -6.609 7.199 1 98.12 98 LEU B N 1
ATOM 2889 C CA . LEU B 1 98 ? -5.52 -6.691 7.406 1 98.12 98 LEU B CA 1
ATOM 2890 C C . LEU B 1 98 ? -6 -5.574 8.328 1 98.12 98 LEU B C 1
ATOM 2892 O O . LEU B 1 98 ? -5.508 -5.434 9.453 1 98.12 98 LEU B O 1
ATOM 2896 N N . PHE B 1 99 ? -7.004 -4.84 7.848 1 97.12 99 PHE B N 1
ATOM 2897 C CA . PHE B 1 99 ? -7.562 -3.732 8.617 1 97.12 99 PHE B CA 1
ATOM 2898 C C . PHE B 1 99 ? -8.992 -4.039 9.047 1 97.12 99 PHE B C 1
ATOM 2900 O O . PHE B 1 99 ? -9.695 -4.805 8.375 1 97.12 99 PHE B O 1
ATOM 2907 N N . ASP B 1 100 ? -9.344 -3.459 10.18 1 95.19 100 ASP B N 1
ATOM 2908 C CA . ASP B 1 100 ? -10.766 -3.354 10.484 1 95.19 100 ASP B CA 1
ATOM 2909 C C . ASP B 1 100 ? -11.438 -2.291 9.617 1 95.19 100 ASP B C 1
ATOM 2911 O O . ASP B 1 100 ? -11.141 -1.101 9.75 1 95.19 100 ASP B O 1
ATOM 2915 N N . PRO B 1 101 ? -12.32 -2.713 8.695 1 95.06 101 PRO B N 1
ATOM 2916 C CA . PRO B 1 101 ? -12.875 -1.738 7.754 1 95.06 101 PRO B CA 1
ATOM 2917 C C . PRO B 1 101 ? -13.773 -0.707 8.422 1 95.06 101 PRO B C 1
ATOM 2919 O O . PRO B 1 101 ? -14.102 0.317 7.82 1 95.06 101 PRO B O 1
ATOM 2922 N N . ARG B 1 102 ? -14.203 -0.886 9.656 1 91.81 102 ARG B N 1
ATOM 2923 C CA . ARG B 1 102 ? -15.148 -0.01 10.344 1 91.81 102 ARG B CA 1
ATOM 2924 C C . ARG B 1 102 ? -14.438 1.19 10.953 1 91.81 102 ARG B C 1
ATOM 2926 O O . ARG B 1 102 ? -15.023 2.268 11.086 1 91.81 102 ARG B O 1
ATOM 2933 N N . CYS B 1 103 ? -13.148 0.943 11.234 1 90 103 CYS B N 1
ATOM 2934 C CA . CYS B 1 103 ? -12.484 2.031 11.945 1 90 103 CYS B CA 1
ATOM 2935 C C . CYS B 1 103 ? -11.07 2.242 11.414 1 90 103 CYS B C 1
ATOM 2937 O O . CYS B 1 103 ? -10.383 3.184 11.82 1 90 103 CYS B O 1
ATOM 2939 N N . GLY B 1 104 ? -10.633 1.334 10.633 1 91.94 104 GLY B N 1
ATOM 2940 C CA . GLY B 1 104 ? -9.344 1.53 9.977 1 91.94 104 GLY B CA 1
ATOM 2941 C C . GLY B 1 104 ? -8.18 1.011 10.797 1 91.94 104 GLY B C 1
ATOM 2942 O O . GLY B 1 104 ? -7.02 1.165 10.398 1 91.94 104 GLY B O 1
ATOM 2943 N N . SER B 1 105 ? -8.43 0.355 11.891 1 92.12 105 SER B N 1
ATOM 2944 C CA . SER B 1 105 ? -7.348 -0.165 12.719 1 92.12 105 SER B CA 1
ATOM 2945 C C . SER B 1 105 ? -6.648 -1.341 12.047 1 92.12 105 SER B C 1
ATOM 2947 O O . SER B 1 105 ? -7.297 -2.17 11.406 1 92.12 105 SER B O 1
ATOM 2949 N N . LEU B 1 106 ? -5.32 -1.388 12.203 1 95.81 106 LEU B N 1
ATOM 2950 C CA . LEU B 1 106 ? -4.547 -2.525 11.719 1 95.81 106 LEU B CA 1
ATOM 2951 C C . LEU B 1 106 ? -4.719 -3.73 12.633 1 95.81 106 LEU B C 1
ATOM 2953 O O . LEU B 1 106 ? -4.293 -3.701 13.789 1 95.81 106 LEU B O 1
ATOM 2957 N N . ARG B 1 107 ? -5.258 -4.781 12.117 1 96.19 107 ARG B N 1
ATOM 2958 C CA . ARG B 1 107 ? -5.574 -5.941 12.945 1 96.19 107 ARG B CA 1
ATOM 2959 C C . ARG B 1 107 ? -4.445 -6.969 12.898 1 96.19 107 ARG B C 1
ATOM 2961 O O . ARG B 1 107 ? -4.137 -7.602 13.906 1 96.19 107 ARG B O 1
ATOM 2968 N N . ALA B 1 108 ? -3.883 -7.09 11.68 1 97.06 108 ALA B N 1
ATOM 2969 C CA . ALA B 1 108 ? -2.893 -8.156 11.523 1 97.06 108 ALA B CA 1
ATOM 2970 C C . ALA B 1 108 ? -1.911 -7.828 10.398 1 97.06 108 ALA B C 1
ATOM 2972 O O . ALA B 1 108 ? -2.26 -7.125 9.453 1 97.06 108 ALA B O 1
ATOM 2973 N N . VAL B 1 109 ? -0.731 -8.273 10.586 1 97.31 109 VAL B N 1
ATOM 2974 C CA . VAL B 1 109 ? 0.313 -8.312 9.57 1 97.31 109 VAL B CA 1
ATOM 2975 C C . VAL B 1 109 ? 0.707 -9.766 9.289 1 97.31 109 VAL B C 1
ATOM 2977 O O . VAL B 1 109 ? 1.151 -10.477 10.188 1 97.31 109 VAL B O 1
ATOM 2980 N N . LEU B 1 110 ? 0.55 -10.172 8.062 1 96.88 110 LEU B N 1
ATOM 2981 C CA . LEU B 1 110 ? 0.863 -11.547 7.695 1 96.88 110 LEU B CA 1
ATOM 2982 C C . LEU B 1 110 ? 2.043 -11.594 6.73 1 96.88 110 LEU B C 1
ATOM 2984 O O . LEU B 1 110 ? 2.135 -10.773 5.812 1 96.88 110 LEU B O 1
ATOM 2988 N N . ASP B 1 111 ? 2.861 -12.539 7.008 1 95.81 111 ASP B N 1
ATOM 2989 C CA . ASP B 1 111 ? 3.768 -12.875 5.914 1 95.81 111 ASP B CA 1
ATOM 2990 C C . ASP B 1 111 ? 3 -13.43 4.715 1 95.81 111 ASP B C 1
ATOM 2992 O O . ASP B 1 111 ? 2.285 -14.422 4.84 1 95.81 111 ASP B O 1
ATOM 2996 N N . GLY B 1 112 ? 3.148 -12.781 3.588 1 95.31 112 GLY B N 1
ATOM 2997 C CA . GLY B 1 112 ? 2.305 -13.086 2.445 1 95.31 112 GLY B CA 1
ATOM 2998 C C . GLY B 1 112 ? 2.971 -14 1.439 1 95.31 112 GLY B C 1
ATOM 2999 O O . GLY B 1 112 ? 2.41 -14.281 0.378 1 95.31 112 GLY B O 1
ATOM 3000 N N . THR B 1 113 ? 4.148 -14.492 1.727 1 92 113 THR B N 1
ATOM 3001 C CA . THR B 1 113 ? 4.906 -15.242 0.732 1 92 113 THR B CA 1
ATOM 3002 C C . THR B 1 113 ? 4.191 -16.531 0.365 1 92 113 THR B C 1
ATOM 3004 O O . THR B 1 113 ? 3.969 -16.812 -0.814 1 92 113 THR B O 1
ATOM 3007 N N . VAL B 1 114 ? 3.801 -17.297 1.383 1 94.12 114 VAL B N 1
ATOM 3008 C CA . VAL B 1 114 ? 3.098 -18.547 1.159 1 94.12 114 VAL B CA 1
ATOM 3009 C C . VAL B 1 114 ? 1.72 -18.281 0.561 1 94.12 114 VAL B C 1
ATOM 3011 O O . VAL B 1 114 ? 1.3 -18.953 -0.383 1 94.12 114 VAL B O 1
ATOM 3014 N N . ILE B 1 115 ? 1.076 -17.266 1.074 1 95.31 115 ILE B N 1
ATOM 3015 C CA . ILE B 1 115 ? -0.244 -16.891 0.589 1 95.31 115 ILE B CA 1
ATOM 3016 C C . ILE B 1 115 ? -0.169 -16.547 -0.899 1 95.31 115 ILE B C 1
ATOM 3018 O O . ILE B 1 115 ? -1.006 -17 -1.686 1 95.31 115 ILE B O 1
ATOM 3022 N N . THR B 1 116 ? 0.818 -15.789 -1.232 1 92.06 116 THR B N 1
ATOM 3023 C CA . THR B 1 116 ? 0.981 -15.344 -2.613 1 92.06 116 THR B CA 1
ATOM 3024 C C . THR B 1 116 ? 1.224 -16.531 -3.537 1 92.06 116 THR B C 1
ATOM 3026 O O . THR B 1 116 ? 0.6 -16.641 -4.594 1 92.06 116 THR B O 1
ATOM 3029 N N . ALA B 1 117 ? 2.086 -17.391 -3.135 1 92.25 117 ALA B N 1
ATOM 3030 C CA . ALA B 1 117 ? 2.41 -18.562 -3.947 1 92.25 117 ALA B CA 1
ATOM 3031 C C . ALA B 1 117 ? 1.177 -19.438 -4.168 1 92.25 117 ALA B C 1
ATOM 3033 O O . ALA B 1 117 ? 0.846 -19.781 -5.309 1 92.25 117 ALA B O 1
ATOM 3034 N N . LYS B 1 118 ? 0.466 -19.75 -3.146 1 95.94 118 LYS B N 1
ATOM 3035 C CA . LYS B 1 118 ? -0.666 -20.672 -3.211 1 95.94 118 LYS B CA 1
ATOM 3036 C C . LYS B 1 118 ? -1.863 -20.016 -3.9 1 95.94 118 LYS B C 1
ATOM 3038 O O . LYS B 1 118 ? -2.543 -20.656 -4.707 1 95.94 118 LYS B O 1
ATOM 3043 N N . ARG B 1 119 ? -2.062 -18.75 -3.592 1 94.62 119 ARG B N 1
ATOM 3044 C CA . ARG B 1 119 ? -3.189 -18.062 -4.203 1 94.62 119 ARG B CA 1
ATOM 3045 C C . ARG B 1 119 ? -2.992 -17.922 -5.711 1 94.62 119 ARG B C 1
ATOM 3047 O O . ARG B 1 119 ? -3.941 -18.062 -6.48 1 94.62 119 ARG B O 1
ATOM 3054 N N . THR B 1 120 ? -1.784 -17.562 -6.105 1 91.75 120 THR B N 1
ATOM 3055 C CA . THR B 1 120 ? -1.483 -17.406 -7.523 1 91.75 120 THR B CA 1
ATOM 3056 C C . THR B 1 120 ? -1.729 -18.703 -8.281 1 91.75 120 THR B C 1
ATOM 3058 O O . THR B 1 120 ? -2.4 -18.719 -9.312 1 91.75 120 THR B O 1
ATOM 3061 N N . ALA B 1 121 ? -1.282 -19.75 -7.75 1 94.94 121 ALA B N 1
ATOM 3062 C CA . ALA B 1 121 ? -1.472 -21.062 -8.375 1 94.94 121 ALA B CA 1
ATOM 3063 C C . ALA B 1 121 ? -2.945 -21.453 -8.383 1 94.94 121 ALA B C 1
ATOM 3065 O O . ALA B 1 121 ? -3.439 -22.016 -9.367 1 94.94 121 ALA B O 1
ATOM 3066 N N . ALA B 1 122 ? -3.611 -21.172 -7.324 1 96.56 122 ALA B N 1
ATOM 3067 C CA . ALA B 1 122 ? -5.023 -21.516 -7.203 1 96.56 122 ALA B CA 1
ATOM 3068 C C . ALA B 1 122 ? -5.863 -20.781 -8.242 1 96.56 122 ALA B C 1
ATOM 3070 O O . ALA B 1 122 ? -6.773 -21.359 -8.844 1 96.56 122 ALA B O 1
ATOM 3071 N N . VAL B 1 123 ? -5.562 -19.547 -8.469 1 93.62 123 VAL B N 1
ATOM 3072 C CA . VAL B 1 123 ? -6.301 -18.781 -9.461 1 93.62 123 VAL B CA 1
ATOM 3073 C C . VAL B 1 123 ? -6.055 -19.359 -10.852 1 93.62 123 VAL B C 1
ATOM 3075 O O . VAL B 1 123 ? -6.984 -19.5 -11.648 1 93.62 123 VAL B O 1
ATOM 3078 N N . SER B 1 124 ? -4.832 -19.703 -11.133 1 93.12 124 SER B N 1
ATOM 3079 C CA . SER B 1 124 ? -4.52 -20.375 -12.391 1 93.12 124 SER B CA 1
ATOM 3080 C C . SER B 1 124 ? -5.293 -21.688 -12.531 1 93.12 124 SER B C 1
ATOM 3082 O O . SER B 1 124 ? -5.773 -22.016 -13.617 1 93.12 124 SER B O 1
ATOM 3084 N N . ALA B 1 125 ? -5.406 -22.391 -11.469 1 96.06 125 ALA B N 1
ATOM 3085 C CA . ALA B 1 125 ? -6.117 -23.656 -11.492 1 96.06 125 ALA B CA 1
ATOM 3086 C C . ALA B 1 125 ? -7.602 -23.453 -11.773 1 96.06 125 ALA B C 1
ATOM 3088 O O . ALA B 1 125 ? -8.211 -24.25 -12.5 1 96.06 125 ALA B O 1
ATOM 3089 N N . ILE B 1 126 ? -8.148 -22.422 -11.18 1 93.94 126 ILE B N 1
ATOM 3090 C CA . ILE B 1 126 ? -9.547 -22.109 -11.438 1 93.94 126 ILE B CA 1
ATOM 3091 C C . ILE B 1 126 ? -9.75 -21.812 -12.922 1 93.94 126 ILE B C 1
ATOM 3093 O O . ILE B 1 126 ? -10.68 -22.344 -13.539 1 93.94 126 ILE B O 1
ATOM 3097 N N . ALA B 1 127 ? -8.875 -20.984 -13.477 1 91.88 127 ALA B N 1
ATOM 3098 C CA . ALA B 1 127 ? -8.961 -20.688 -14.906 1 91.88 127 ALA B CA 1
ATOM 3099 C C . ALA B 1 127 ? -8.805 -21.953 -15.742 1 91.88 127 ALA B C 1
ATOM 3101 O O . ALA B 1 127 ? -9.531 -22.156 -16.719 1 91.88 127 ALA B O 1
ATOM 3102 N N . THR B 1 128 ? -7.938 -22.781 -15.383 1 93.25 128 THR B N 1
ATOM 3103 C CA . THR B 1 128 ? -7.664 -24.016 -16.109 1 93.25 128 THR B CA 1
ATOM 3104 C C . THR B 1 128 ? -8.867 -24.953 -16.047 1 93.25 128 THR B C 1
ATOM 3106 O O . THR B 1 128 ? -9.242 -25.562 -17.062 1 93.25 128 THR B O 1
ATOM 3109 N N . LYS B 1 129 ? -9.438 -25.047 -14.906 1 94.12 129 LYS B N 1
ATOM 3110 C CA . LYS B 1 129 ? -10.625 -25.891 -14.727 1 94.12 129 LYS B CA 1
ATOM 3111 C C . LYS B 1 129 ? -11.727 -25.5 -15.703 1 94.12 129 LYS B C 1
ATOM 3113 O O . LYS B 1 129 ? -12.43 -26.359 -16.234 1 94.12 129 LYS B O 1
ATOM 3118 N N . LEU B 1 130 ? -11.805 -24.25 -15.992 1 89.94 130 LEU B N 1
ATOM 3119 C CA . LEU B 1 130 ? -12.898 -23.734 -16.797 1 89.94 130 LEU B CA 1
ATOM 3120 C C . LEU B 1 130 ? -12.539 -23.75 -18.281 1 89.94 130 LEU B C 1
ATOM 3122 O O . LEU B 1 130 ? -13.414 -23.859 -19.141 1 89.94 130 LEU B O 1
ATOM 3126 N N . LEU B 1 131 ? -11.156 -23.719 -18.578 1 89.81 131 LEU B N 1
ATOM 3127 C CA . LEU B 1 131 ? -10.812 -23.359 -19.953 1 89.81 131 LEU B CA 1
ATOM 3128 C C . LEU B 1 131 ? -9.977 -24.453 -20.594 1 89.81 131 LEU B C 1
ATOM 3130 O O . LEU B 1 131 ? -9.828 -24.484 -21.828 1 89.81 131 LEU B O 1
ATOM 3134 N N . MET B 1 132 ? -9.539 -25.359 -19.844 1 88.25 132 MET B N 1
ATOM 3135 C CA . MET B 1 132 ? -8.648 -26.344 -20.438 1 88.25 132 MET B CA 1
ATOM 3136 C C . MET B 1 132 ? -9.438 -27.344 -21.297 1 88.25 132 MET B C 1
ATOM 3138 O O . MET B 1 132 ? -10.633 -27.531 -21.094 1 88.25 132 MET B O 1
ATOM 3142 N N . PRO B 1 133 ? -8.656 -27.906 -22.25 1 89.12 133 PRO B N 1
ATOM 3143 C CA . PRO B 1 133 ? -9.336 -28.953 -23.031 1 89.12 133 PRO B CA 1
ATOM 3144 C C . PRO B 1 133 ? -9.742 -30.141 -22.172 1 89.12 133 PRO B C 1
ATOM 3146 O O . PRO B 1 133 ? -9.07 -30.469 -21.188 1 89.12 133 PRO B O 1
ATOM 3149 N N . ARG B 1 134 ? -10.852 -30.812 -22.484 1 86.94 134 ARG B N 1
ATOM 3150 C CA . ARG B 1 134 ? -11.406 -31.922 -21.734 1 86.94 134 ARG B CA 1
ATOM 3151 C C . ARG B 1 134 ? -10.414 -33.062 -21.641 1 86.94 134 ARG B C 1
ATOM 3153 O O . ARG B 1 134 ? -10.359 -33.781 -20.625 1 86.94 134 ARG B O 1
ATOM 3160 N N . SER B 1 135 ? -9.57 -33.188 -22.656 1 89.25 135 SER B N 1
ATOM 3161 C CA . SER B 1 135 ? -8.672 -34.344 -22.703 1 89.25 135 SER B CA 1
ATOM 3162 C C . SER B 1 135 ? -7.238 -33.938 -22.406 1 89.25 135 SER B C 1
ATOM 3164 O O . SER B 1 135 ? -6.293 -34.531 -22.922 1 89.25 135 SER B O 1
ATOM 3166 N N . ALA B 1 136 ? -7.133 -33 -21.516 1 93.31 136 ALA B N 1
ATOM 3167 C CA . ALA B 1 136 ? -5.777 -32.531 -21.234 1 93.31 136 ALA B CA 1
ATOM 3168 C C . ALA B 1 136 ? -4.984 -33.594 -20.469 1 93.31 136 ALA B C 1
ATOM 3170 O O . ALA B 1 136 ? -5.434 -34.094 -19.438 1 93.31 136 ALA B O 1
ATOM 3171 N N . GLU B 1 137 ? -3.787 -33.938 -20.984 1 96.5 137 GLU B N 1
ATOM 3172 C CA . GLU B 1 137 ? -2.975 -35 -20.391 1 96.5 137 GLU B CA 1
ATOM 3173 C C . GLU B 1 137 ? -1.586 -34.5 -20.016 1 96.5 137 GLU B C 1
ATOM 3175 O O . GLU B 1 137 ? -0.938 -35.031 -19.125 1 96.5 137 GLU B O 1
ATOM 3180 N N . VAL B 1 138 ? -1.165 -33.5 -20.719 1 97.94 138 VAL B N 1
ATOM 3181 C CA . VAL B 1 138 ? 0.221 -33.062 -20.578 1 97.94 138 VAL B CA 1
ATOM 3182 C C . VAL B 1 138 ? 0.263 -31.641 -20 1 97.94 138 VAL B C 1
ATOM 3184 O O . VAL B 1 138 ? -0.291 -30.703 -20.594 1 97.94 138 VAL B O 1
ATOM 3187 N N . LEU B 1 139 ? 0.918 -31.516 -18.828 1 98.12 139 LEU B N 1
ATOM 3188 C CA . LEU B 1 139 ? 1.176 -30.219 -18.188 1 98.12 139 LEU B CA 1
ATOM 3189 C C . LEU B 1 139 ? 2.625 -29.797 -18.406 1 98.12 139 LEU B C 1
ATOM 3191 O O . LEU B 1 139 ? 3.549 -30.578 -18.156 1 98.12 139 LEU B O 1
ATOM 3195 N N . CYS B 1 140 ? 2.771 -28.594 -18.875 1 97.88 140 CYS B N 1
ATOM 3196 C CA . CYS B 1 140 ? 4.094 -27.984 -19.016 1 97.88 140 CYS B CA 1
ATOM 3197 C C . CYS B 1 140 ? 4.262 -26.797 -18.078 1 97.88 140 CYS B C 1
ATOM 3199 O O . CYS B 1 140 ? 3.408 -25.906 -18.031 1 97.88 140 CYS B O 1
ATOM 3201 N N . ILE B 1 141 ? 5.332 -26.797 -17.297 1 96.81 141 ILE B N 1
ATOM 3202 C CA . ILE B 1 141 ? 5.652 -25.672 -16.438 1 96.81 141 ILE B CA 1
ATOM 3203 C C . ILE B 1 141 ? 7.004 -25.078 -16.828 1 96.81 141 ILE B C 1
ATOM 3205 O O . ILE B 1 141 ? 8.031 -25.766 -16.766 1 96.81 141 ILE B O 1
ATOM 3209 N N . LEU B 1 142 ? 6.945 -23.844 -17.266 1 94.5 142 LEU B N 1
ATOM 3210 C CA . LEU B 1 142 ? 8.164 -23.094 -17.562 1 94.5 142 LEU B CA 1
ATOM 3211 C C . LEU B 1 142 ? 8.586 -22.25 -16.359 1 94.5 142 LEU B C 1
ATOM 3213 O O . LEU B 1 142 ? 8.023 -21.188 -16.125 1 94.5 142 LEU B O 1
ATOM 3217 N N . GLY B 1 143 ? 9.578 -22.734 -15.648 1 92.25 143 GLY B N 1
ATOM 3218 C CA . GLY B 1 143 ? 10.047 -22.188 -14.383 1 92.25 143 GLY B CA 1
ATOM 3219 C C . GLY B 1 143 ? 10.289 -23.25 -13.328 1 92.25 143 GLY B C 1
ATOM 3220 O O . GLY B 1 143 ? 9.75 -24.344 -13.406 1 92.25 143 GLY B O 1
ATOM 3221 N N . ALA B 1 144 ? 11.094 -22.859 -12.312 1 92.12 144 ALA B N 1
ATOM 3222 C CA . ALA B 1 144 ? 11.43 -23.859 -11.289 1 92.12 144 ALA B CA 1
ATOM 3223 C C . ALA B 1 144 ? 11.469 -23.219 -9.906 1 92.12 144 ALA B C 1
ATOM 3225 O O . ALA B 1 144 ? 12.039 -23.797 -8.969 1 92.12 144 ALA B O 1
ATOM 3226 N N . GLY B 1 145 ? 10.883 -22.094 -9.766 1 88.12 145 GLY B N 1
ATOM 3227 C CA . GLY B 1 145 ? 10.875 -21.406 -8.484 1 88.12 145 GLY B CA 1
ATOM 3228 C C . GLY B 1 145 ? 9.672 -21.75 -7.633 1 88.12 145 GLY B C 1
ATOM 3229 O O . GLY B 1 145 ? 9.062 -22.812 -7.809 1 88.12 145 GLY B O 1
ATOM 3230 N N . VAL B 1 146 ? 9.383 -20.875 -6.73 1 88.94 146 VAL B N 1
AT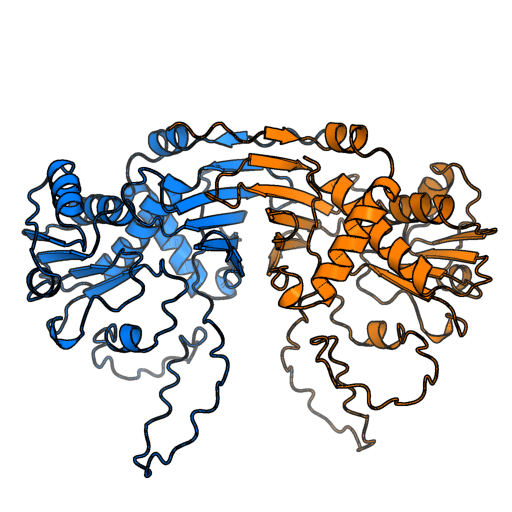OM 3231 C CA . VAL B 1 146 ? 8.32 -21.062 -5.746 1 88.94 146 VAL B CA 1
ATOM 3232 C C . VAL B 1 146 ? 6.977 -21.203 -6.461 1 88.94 146 VAL B C 1
ATOM 3234 O O . VAL B 1 146 ? 6.184 -22.094 -6.121 1 88.94 146 VAL B O 1
ATOM 3237 N N . GLN B 1 147 ? 6.793 -20.391 -7.441 1 90.88 147 GLN B N 1
ATOM 3238 C CA . GLN B 1 147 ? 5.527 -20.453 -8.164 1 90.88 147 GLN B CA 1
ATOM 3239 C C . GLN B 1 147 ? 5.41 -21.75 -8.969 1 90.88 147 GLN B C 1
ATOM 3241 O O . GLN B 1 147 ? 4.32 -22.312 -9.094 1 90.88 147 GLN B O 1
ATOM 3246 N N . ALA B 1 148 ? 6.477 -22.203 -9.5 1 93.31 148 ALA B N 1
ATOM 3247 C CA . ALA B 1 148 ? 6.453 -23.484 -10.211 1 93.31 148 ALA B CA 1
ATOM 3248 C C . ALA B 1 148 ? 6.023 -24.625 -9.297 1 93.31 148 ALA B C 1
ATOM 3250 O O . ALA B 1 148 ? 5.172 -25.438 -9.664 1 93.31 148 ALA B O 1
ATOM 3251 N N . ARG B 1 149 ? 6.59 -24.641 -8.156 1 94.56 149 ARG B N 1
ATOM 3252 C CA . ARG B 1 149 ? 6.25 -25.672 -7.176 1 94.56 149 ARG B CA 1
ATOM 3253 C C . ARG B 1 149 ? 4.777 -25.594 -6.785 1 94.56 149 ARG B C 1
ATOM 3255 O O . ARG B 1 149 ? 4.082 -26.609 -6.77 1 94.56 149 ARG B O 1
ATOM 3262 N N . SER B 1 150 ? 4.309 -24.406 -6.473 1 94.81 150 SER B N 1
ATOM 3263 C CA . SER B 1 150 ? 2.922 -24.219 -6.055 1 94.81 150 SER B CA 1
ATOM 3264 C C . SER B 1 150 ? 1.95 -24.625 -7.152 1 94.81 150 SER B C 1
ATOM 3266 O O . SER B 1 150 ? 0.93 -25.266 -6.879 1 94.81 150 SER B O 1
ATOM 3268 N N . HIS B 1 151 ? 2.279 -24.297 -8.375 1 95.88 151 HIS B N 1
ATOM 3269 C CA . HIS B 1 151 ? 1.442 -24.703 -9.508 1 95.88 151 HIS B CA 1
ATOM 3270 C C . HIS B 1 151 ? 1.464 -26.219 -9.695 1 95.88 151 HIS B C 1
ATOM 3272 O O . HIS B 1 151 ? 0.418 -26.828 -9.906 1 95.88 151 HIS B O 1
ATOM 3278 N N . TYR B 1 152 ? 2.684 -26.797 -9.602 1 97.19 152 TYR B N 1
ATOM 3279 C CA . TYR B 1 152 ? 2.773 -28.25 -9.703 1 97.19 152 TYR B CA 1
ATOM 3280 C C . TYR B 1 152 ? 1.854 -28.922 -8.695 1 97.19 152 TYR B C 1
ATOM 3282 O O . TYR B 1 152 ? 1.076 -29.812 -9.055 1 97.19 152 TYR B O 1
ATOM 3290 N N . GLU B 1 153 ? 1.89 -28.484 -7.508 1 97.19 153 GLU B N 1
ATOM 3291 C CA . GLU B 1 153 ? 1.175 -29.125 -6.41 1 97.19 153 GLU B CA 1
ATOM 3292 C C . GLU B 1 153 ? -0.335 -29.047 -6.613 1 97.19 153 GLU B C 1
ATOM 3294 O O . GLU B 1 153 ? -1.025 -30.062 -6.555 1 97.19 153 GLU B O 1
ATOM 3299 N N . ILE B 1 154 ? -0.827 -27.906 -6.945 1 97.5 154 ILE B N 1
ATOM 3300 C CA . ILE B 1 154 ? -2.279 -27.781 -7.031 1 97.5 154 ILE B CA 1
ATOM 3301 C C . ILE B 1 154 ? -2.766 -28.391 -8.352 1 97.5 154 ILE B C 1
ATOM 3303 O O . ILE B 1 154 ? -3.844 -28.984 -8.406 1 97.5 154 ILE B O 1
ATOM 3307 N N . PHE B 1 155 ? -2.012 -28.266 -9.398 1 97.31 155 PHE B N 1
ATOM 3308 C CA . PHE B 1 155 ? -2.445 -28.781 -10.688 1 97.31 155 PHE B CA 1
ATOM 3309 C C . PHE B 1 155 ? -2.484 -30.312 -10.672 1 97.31 155 PHE B C 1
ATOM 3311 O O . PHE B 1 155 ? -3.41 -30.922 -11.211 1 97.31 155 PHE B O 1
ATOM 3318 N N . THR B 1 156 ? -1.503 -30.922 -10.039 1 96.75 156 THR B N 1
ATOM 3319 C CA . THR B 1 156 ? -1.484 -32.375 -9.992 1 96.75 156 THR B CA 1
ATOM 3320 C C . THR B 1 156 ? -2.48 -32.906 -8.961 1 96.75 156 THR B C 1
ATOM 3322 O O . THR B 1 156 ? -2.889 -34.062 -9.016 1 96.75 156 THR B O 1
ATOM 3325 N N . GLU B 1 157 ? -2.834 -32.094 -8.055 1 96.25 157 GLU B N 1
ATOM 3326 C CA . GLU B 1 157 ? -3.887 -32.438 -7.105 1 96.25 157 GLU B CA 1
ATOM 3327 C C . GLU B 1 157 ? -5.258 -32.438 -7.781 1 96.25 157 GLU B C 1
ATOM 3329 O O . GLU B 1 157 ? -6.066 -33.344 -7.543 1 96.25 157 GLU B O 1
ATOM 3334 N N . LEU B 1 158 ? -5.48 -31.516 -8.648 1 96.31 158 LEU B N 1
ATOM 3335 C CA . LEU B 1 158 ? -6.828 -31.281 -9.141 1 96.31 158 LEU B CA 1
ATOM 3336 C C . LEU B 1 158 ? -7.059 -31.984 -10.469 1 96.31 158 LEU B C 1
ATOM 3338 O O . LEU B 1 158 ? -8.195 -32.312 -10.828 1 96.31 158 LEU B O 1
ATOM 3342 N N . PHE B 1 159 ? -5.957 -32.156 -11.242 1 96 159 PHE B N 1
ATOM 3343 C CA . PHE B 1 159 ? -6.129 -32.625 -12.609 1 96 159 PHE B CA 1
ATOM 3344 C C . PHE B 1 159 ? -5.324 -33.906 -12.828 1 96 159 PHE B C 1
ATOM 3346 O O . PHE B 1 159 ? -4.207 -34.031 -12.328 1 96 159 PHE B O 1
ATOM 3353 N N . PRO B 1 160 ? -5.859 -34.75 -13.617 1 94.19 160 PRO B N 1
ATOM 3354 C CA . PRO B 1 160 ? -5.203 -36.062 -13.844 1 94.19 160 PRO B CA 1
ATOM 3355 C C . PRO B 1 160 ? -4.211 -36.031 -15.008 1 94.19 160 PRO B C 1
ATOM 3357 O O . PRO B 1 160 ? -4.344 -36.781 -15.953 1 94.19 160 PRO B O 1
ATOM 3360 N N . PHE B 1 161 ? -3.188 -35.281 -14.914 1 96.56 161 PHE B N 1
ATOM 3361 C CA . PHE B 1 161 ? -2.164 -35.25 -15.945 1 96.56 161 PHE B CA 1
ATOM 3362 C C . PHE B 1 161 ? -1.367 -36.562 -15.953 1 96.56 161 PHE B C 1
ATOM 3364 O O . PHE B 1 161 ? -1.031 -37.062 -14.891 1 96.56 161 PHE B O 1
ATOM 3371 N N . THR B 1 162 ? -1.076 -37.062 -17.062 1 96.62 162 THR B N 1
ATOM 3372 C CA . THR B 1 162 ? -0.278 -38.25 -17.188 1 96.62 162 THR B CA 1
ATOM 3373 C C . THR B 1 162 ? 1.203 -37.938 -17.328 1 96.62 162 THR B C 1
ATOM 3375 O O . THR B 1 162 ? 2.064 -38.781 -17.109 1 96.62 162 THR B O 1
ATOM 3378 N N . GLU B 1 163 ? 1.42 -36.688 -17.766 1 97.94 163 GLU B N 1
ATOM 3379 C CA . GLU B 1 163 ? 2.795 -36.219 -17.938 1 97.94 163 GLU B CA 1
ATOM 3380 C C . GLU B 1 163 ? 2.951 -34.75 -17.5 1 97.94 163 GLU B C 1
ATOM 3382 O O . GLU B 1 163 ? 2.111 -33.906 -17.812 1 97.94 163 GLU B O 1
ATOM 3387 N N . VAL B 1 164 ? 4.012 -34.531 -16.75 1 98.38 164 VAL B N 1
ATOM 3388 C CA . VAL B 1 164 ? 4.391 -33.188 -16.359 1 98.38 164 VAL B CA 1
ATOM 3389 C C . VAL B 1 164 ? 5.801 -32.875 -16.859 1 98.38 164 VAL B C 1
ATOM 3391 O O . VAL B 1 164 ? 6.738 -33.625 -16.578 1 98.38 164 VAL B O 1
ATOM 3394 N N . ARG B 1 165 ? 5.91 -31.781 -17.594 1 98.62 165 ARG B N 1
ATOM 3395 C CA . ARG B 1 165 ? 7.195 -31.328 -18.125 1 98.62 165 ARG B CA 1
ATOM 3396 C C . ARG B 1 165 ? 7.633 -30.031 -17.438 1 98.62 165 ARG B C 1
ATOM 3398 O O . ARG B 1 165 ? 6.812 -29.141 -17.188 1 98.62 165 ARG B O 1
ATOM 3405 N N . LEU B 1 166 ? 8.883 -30.016 -17.141 1 97.94 166 LEU B N 1
ATOM 3406 C CA . LEU B 1 166 ? 9.453 -28.859 -16.453 1 97.94 166 LEU B CA 1
ATOM 3407 C C . LEU B 1 166 ? 10.672 -28.328 -17.203 1 97.94 166 LEU B C 1
ATOM 3409 O O . LEU B 1 166 ? 11.508 -29.125 -17.672 1 97.94 166 LEU B O 1
ATOM 3413 N N . TRP B 1 167 ? 10.719 -27.016 -17.281 1 96.56 167 TRP B N 1
ATOM 3414 C CA . TRP B 1 167 ? 11.906 -26.375 -17.844 1 96.56 167 TRP B CA 1
ATOM 3415 C C . TRP B 1 167 ? 12.258 -25.109 -17.047 1 96.56 167 TRP B C 1
ATOM 3417 O O . TRP B 1 167 ? 11.375 -24.391 -16.609 1 96.56 167 TRP B O 1
ATOM 3427 N N . SER B 1 168 ? 13.539 -24.953 -16.875 1 93.62 168 SER B N 1
ATOM 3428 C CA . SER B 1 168 ? 14.07 -23.688 -16.375 1 93.62 168 SER B CA 1
ATOM 3429 C C . SER B 1 168 ? 15.344 -23.297 -17.109 1 93.62 168 SER B C 1
ATOM 3431 O O . SER B 1 168 ? 16.016 -24.141 -17.703 1 93.62 168 SER B O 1
ATOM 3433 N N . ARG B 1 169 ? 15.617 -22.031 -17.109 1 88.5 169 ARG B N 1
ATOM 3434 C CA . ARG B 1 169 ? 16.844 -21.547 -17.734 1 88.5 169 ARG B CA 1
ATOM 3435 C C . ARG B 1 169 ? 18.062 -22.266 -17.172 1 88.5 169 ARG B C 1
ATOM 3437 O O . ARG B 1 169 ? 18.969 -22.641 -17.922 1 88.5 169 ARG B O 1
ATOM 3444 N N . THR B 1 170 ? 18 -22.406 -15.867 1 88.69 170 THR B N 1
ATOM 3445 C CA . THR B 1 170 ? 19.031 -23.203 -15.195 1 88.69 170 THR B CA 1
ATOM 3446 C C . THR B 1 170 ? 18.531 -24.625 -14.93 1 88.69 170 THR B C 1
ATOM 3448 O O . THR B 1 170 ? 17.688 -24.828 -14.07 1 88.69 170 THR B O 1
ATOM 3451 N N . GLU B 1 171 ? 19.156 -25.516 -15.578 1 93.12 171 GLU B N 1
ATOM 3452 C CA . GLU B 1 171 ? 18.703 -26.906 -15.523 1 93.12 171 GLU B CA 1
ATOM 3453 C C . GLU B 1 171 ? 18.734 -27.438 -14.094 1 93.12 171 GLU B C 1
ATOM 3455 O O . GLU B 1 171 ? 17.844 -28.188 -13.688 1 93.12 171 GLU B O 1
ATOM 3460 N N . GLN B 1 172 ? 19.719 -27.062 -13.367 1 93.31 172 GLN B N 1
ATOM 3461 C CA . GLN B 1 172 ? 19.891 -27.547 -12 1 93.31 172 GLN B CA 1
ATOM 3462 C C . GLN B 1 172 ? 18.688 -27.172 -11.141 1 93.31 172 GLN B C 1
ATOM 3464 O O . GLN B 1 172 ? 18.281 -27.938 -10.258 1 93.31 172 GLN B O 1
ATOM 3469 N N . HIS B 1 173 ? 18.109 -26.078 -11.43 1 91.44 173 HIS B N 1
ATOM 3470 C CA . HIS B 1 173 ? 16.922 -25.656 -10.688 1 91.44 173 HIS B CA 1
ATOM 3471 C C . HIS B 1 173 ? 15.734 -26.562 -11 1 91.44 173 HIS B C 1
ATOM 3473 O O . HIS B 1 173 ? 14.969 -26.922 -10.102 1 91.44 173 HIS B O 1
ATOM 3479 N N . ALA B 1 174 ? 15.609 -26.859 -12.258 1 95.06 174 ALA B N 1
ATOM 3480 C CA . ALA B 1 174 ? 14.531 -27.734 -12.672 1 95.06 174 ALA B CA 1
ATOM 3481 C C . ALA B 1 174 ? 14.688 -29.125 -12.055 1 95.06 174 ALA B C 1
ATOM 3483 O O . ALA B 1 174 ? 13.719 -29.719 -11.57 1 95.06 174 ALA B O 1
ATOM 3484 N N . LEU B 1 175 ? 15.898 -29.609 -12.016 1 96.25 175 LEU B N 1
ATOM 3485 C CA . LEU B 1 175 ? 16.172 -30.922 -11.445 1 96.25 175 LEU B CA 1
ATOM 3486 C C . LEU B 1 175 ? 15.891 -30.938 -9.945 1 96.25 175 LEU B C 1
ATOM 3488 O O . LEU B 1 175 ? 15.328 -31.891 -9.422 1 96.25 175 LEU B O 1
ATOM 3492 N N . ARG B 1 176 ? 16.266 -29.891 -9.336 1 95 176 ARG B N 1
ATOM 3493 C CA . ARG B 1 176 ? 16.016 -29.781 -7.906 1 95 176 ARG B CA 1
ATOM 3494 C C . ARG B 1 176 ? 14.523 -29.812 -7.609 1 95 176 ARG B C 1
ATOM 3496 O O . ARG B 1 176 ? 14.078 -30.516 -6.695 1 95 176 ARG B O 1
ATOM 3503 N N . LEU B 1 177 ? 13.789 -29.031 -8.383 1 95.19 177 LEU B N 1
ATOM 3504 C CA . LEU B 1 177 ? 12.344 -29.016 -8.188 1 95.19 177 LEU B CA 1
ATOM 3505 C C . LEU B 1 177 ? 11.742 -30.391 -8.484 1 95.19 177 LEU B C 1
ATOM 3507 O O . LEU B 1 177 ? 10.93 -30.906 -7.715 1 95.19 177 LEU B O 1
ATOM 3511 N N . ALA B 1 178 ? 12.156 -31 -9.516 1 96.88 178 ALA B N 1
ATOM 3512 C CA . ALA B 1 178 ? 11.648 -32.312 -9.906 1 96.88 178 ALA B CA 1
ATOM 3513 C C . ALA B 1 178 ? 11.898 -33.344 -8.812 1 96.88 178 ALA B C 1
ATOM 3515 O O . ALA B 1 178 ? 11.062 -34.219 -8.562 1 96.88 178 ALA B O 1
ATOM 3516 N N . SER B 1 179 ? 13.016 -33.219 -8.156 1 95.88 179 SER B N 1
ATOM 3517 C CA . SER B 1 179 ? 13.383 -34.156 -7.117 1 95.88 179 SER B CA 1
ATOM 3518 C C . SER B 1 179 ? 12.617 -33.906 -5.824 1 95.88 179 SER B C 1
ATOM 3520 O O . SER B 1 179 ? 12.516 -34.781 -4.961 1 95.88 179 SER B O 1
ATOM 3522 N N . SER B 1 180 ? 12.141 -32.688 -5.727 1 95.06 180 SER B N 1
ATOM 3523 C CA . SER B 1 180 ? 11.523 -32.281 -4.473 1 95.06 180 SER B CA 1
ATOM 3524 C C . SER B 1 180 ? 10.023 -32.594 -4.473 1 95.06 180 SER B C 1
ATOM 3526 O O . SER B 1 180 ? 9.375 -32.5 -3.426 1 95.06 180 SER B O 1
ATOM 3528 N N . VAL B 1 181 ? 9.531 -32.875 -5.598 1 93.94 181 VAL B N 1
ATOM 3529 C CA . VAL B 1 181 ? 8.094 -33.125 -5.668 1 93.94 181 VAL B CA 1
ATOM 3530 C C . VAL B 1 181 ? 7.812 -34.625 -5.746 1 93.94 181 VAL B C 1
ATOM 3532 O O . VAL B 1 181 ? 8.703 -35.406 -6.074 1 93.94 181 VAL B O 1
ATOM 3535 N N . GLY B 1 182 ? 6.676 -35.094 -5.359 1 87.25 182 GLY B N 1
ATOM 3536 C CA . GLY B 1 182 ? 6.359 -36.5 -5.203 1 87.25 182 GLY B CA 1
ATOM 3537 C C . GLY B 1 182 ? 6.031 -37.188 -6.516 1 87.25 182 GLY B C 1
ATOM 3538 O O . GLY B 1 182 ? 6.211 -38.406 -6.648 1 87.25 182 GLY B O 1
ATOM 3539 N N . GLY B 1 183 ? 5.637 -36.531 -7.535 1 89.69 183 GLY B N 1
ATOM 3540 C CA . GLY B 1 183 ? 5.223 -37.125 -8.781 1 89.69 183 GLY B CA 1
ATOM 3541 C C . GLY B 1 183 ? 6.297 -37.094 -9.859 1 89.69 183 GLY B C 1
ATOM 3542 O O . GLY B 1 183 ? 7.32 -36.438 -9.688 1 89.69 183 GLY B O 1
ATOM 3543 N N . ALA B 1 184 ? 6.109 -37.938 -10.914 1 91.06 184 ALA B N 1
ATOM 3544 C CA . ALA B 1 184 ? 7.051 -37.969 -12.031 1 91.06 184 ALA B CA 1
ATOM 3545 C C . ALA B 1 184 ? 7.047 -36.656 -12.797 1 91.06 184 ALA B C 1
ATOM 3547 O O . ALA B 1 184 ? 5.984 -36.125 -13.102 1 91.06 184 ALA B O 1
ATOM 3548 N N . VAL B 1 185 ? 8.211 -36.094 -12.953 1 97.44 185 VAL B N 1
ATOM 3549 C CA . VAL B 1 185 ? 8.406 -34.875 -13.727 1 97.44 185 VAL B CA 1
ATOM 3550 C C . VAL B 1 185 ? 9.523 -35.094 -14.75 1 97.44 185 VAL B C 1
ATOM 3552 O O . VAL B 1 185 ? 10.594 -35.594 -14.406 1 97.44 185 VAL B O 1
ATOM 3555 N N . ARG B 1 186 ? 9.273 -34.812 -15.953 1 98 186 ARG B N 1
ATOM 3556 C CA . ARG B 1 186 ? 10.297 -34.844 -16.984 1 98 186 ARG B CA 1
ATOM 3557 C C . ARG B 1 186 ? 10.953 -33.469 -17.141 1 98 186 ARG B C 1
ATOM 3559 O O . ARG B 1 186 ? 10.297 -32.5 -17.531 1 98 186 ARG B O 1
ATOM 3566 N N . VAL B 1 187 ? 12.188 -33.406 -16.859 1 98.31 187 VAL B N 1
ATOM 3567 C CA . VAL B 1 187 ? 12.93 -32.156 -17.047 1 98.31 187 VAL B CA 1
ATOM 3568 C C . VAL B 1 187 ? 13.391 -32.062 -18.5 1 98.31 187 VAL B C 1
ATOM 3570 O O . VAL B 1 187 ? 14.031 -32.969 -19.031 1 98.31 187 VAL B O 1
ATOM 3573 N N . CYS B 1 188 ? 13.055 -30.969 -19.141 1 97.94 188 CYS B N 1
ATOM 3574 C CA . CYS B 1 188 ? 13.383 -30.766 -20.547 1 97.94 188 CYS B CA 1
ATOM 3575 C C . CYS B 1 188 ? 14.586 -29.859 -20.703 1 97.94 188 CYS B C 1
ATOM 3577 O O . CYS B 1 188 ? 14.789 -28.938 -19.906 1 97.94 188 CYS B O 1
ATOM 3579 N N . GLY B 1 189 ? 15.297 -30.062 -21.703 1 96.19 189 GLY B N 1
ATOM 3580 C CA . GLY B 1 189 ? 16.5 -29.281 -21.953 1 96.19 189 GLY B CA 1
ATOM 3581 C C . GLY B 1 189 ? 16.203 -27.906 -22.547 1 96.19 189 GLY B C 1
ATOM 3582 O O . GLY B 1 189 ? 17.016 -26.984 -22.422 1 96.19 189 GLY B O 1
ATOM 3583 N N . THR B 1 190 ? 15.117 -27.828 -23.297 1 96.06 190 THR B N 1
ATOM 3584 C CA . THR B 1 190 ? 14.727 -26.547 -23.875 1 96.06 190 THR B CA 1
ATOM 3585 C C . THR B 1 190 ? 13.258 -26.234 -23.578 1 96.06 190 THR B C 1
ATOM 3587 O O . THR B 1 190 ? 12.477 -27.156 -23.312 1 96.06 190 THR B O 1
ATOM 3590 N N . ALA B 1 191 ? 12.984 -24.969 -23.641 1 94.81 191 ALA B N 1
ATOM 3591 C CA . ALA B 1 191 ? 11.594 -24.547 -23.453 1 94.81 191 ALA B CA 1
ATOM 3592 C C . ALA B 1 191 ? 10.695 -25.141 -24.547 1 94.81 191 ALA B C 1
ATOM 3594 O O . ALA B 1 191 ? 9.586 -25.594 -24.266 1 94.81 191 ALA B O 1
ATOM 3595 N N . ARG B 1 192 ? 11.195 -25.141 -25.703 1 95.44 192 ARG B N 1
ATOM 3596 C CA . ARG B 1 192 ? 10.445 -25.672 -26.844 1 95.44 192 ARG B CA 1
ATOM 3597 C C . ARG B 1 192 ? 10.086 -27.125 -26.609 1 95.44 192 ARG B C 1
ATOM 3599 O O . ARG B 1 192 ? 8.938 -27.531 -26.812 1 95.44 192 ARG B O 1
ATOM 3606 N N . GLU B 1 193 ? 11.039 -27.906 -26.234 1 97.75 193 GLU B N 1
ATOM 3607 C CA . GLU B 1 193 ? 10.82 -29.328 -25.969 1 97.75 193 GLU B CA 1
ATOM 3608 C C . GLU B 1 193 ? 9.719 -29.531 -24.938 1 97.75 193 GLU B C 1
ATOM 3610 O O . GLU B 1 193 ? 8.898 -30.438 -25.062 1 97.75 193 GLU B O 1
ATOM 3615 N N . ALA B 1 194 ? 9.672 -28.688 -23.953 1 98 194 ALA B N 1
ATOM 3616 C CA . ALA B 1 194 ? 8.68 -28.797 -22.891 1 98 194 ALA B CA 1
ATOM 3617 C C . ALA B 1 194 ? 7.289 -28.422 -23.391 1 98 194 ALA B C 1
ATOM 3619 O O . ALA B 1 194 ? 6.293 -29.016 -22.969 1 98 194 ALA B O 1
ATOM 3620 N N . VAL B 1 195 ? 7.18 -27.5 -24.281 1 96.81 195 VAL B N 1
ATOM 3621 C CA . VAL B 1 195 ? 5.93 -26.859 -24.656 1 96.81 195 VAL B CA 1
ATOM 3622 C C . VAL B 1 195 ? 5.242 -27.656 -25.766 1 96.81 195 VAL B C 1
ATOM 3624 O O . VAL B 1 195 ? 4.02 -27.812 -25.766 1 96.81 195 VAL B O 1
ATOM 3627 N N . VAL B 1 196 ? 6.02 -28.156 -26.688 1 97.5 196 VAL B N 1
ATOM 3628 C CA . VAL B 1 196 ? 5.457 -28.797 -27.875 1 97.5 196 VAL B CA 1
ATOM 3629 C C . VAL B 1 196 ? 4.59 -29.984 -27.453 1 97.5 196 VAL B C 1
ATOM 3631 O O . VAL B 1 196 ? 5.059 -30.891 -26.766 1 97.5 196 VAL B O 1
ATOM 3634 N N . GLY B 1 197 ? 3.328 -29.891 -27.828 1 96.62 197 GLY B N 1
ATOM 3635 C CA . GLY B 1 197 ? 2.41 -30.984 -27.562 1 96.62 197 GLY B CA 1
ATOM 3636 C C . GLY B 1 197 ? 1.736 -30.891 -26.219 1 96.62 197 GLY B C 1
ATOM 3637 O O . GLY B 1 197 ? 0.877 -31.703 -25.875 1 96.62 197 GLY B O 1
ATOM 3638 N N . ALA B 1 198 ? 2.092 -29.984 -25.406 1 97.44 198 ALA B N 1
ATOM 3639 C CA . ALA B 1 198 ? 1.486 -29.812 -24.078 1 97.44 198 ALA B CA 1
ATOM 3640 C C . ALA B 1 198 ? 0.052 -29.312 -24.203 1 97.44 198 ALA B C 1
ATOM 3642 O O . ALA B 1 198 ? -0.266 -28.516 -25.094 1 97.44 198 ALA B O 1
ATOM 3643 N N . ASP B 1 199 ? -0.844 -29.734 -23.297 1 97.06 199 ASP B N 1
ATOM 3644 C CA . ASP B 1 199 ? -2.242 -29.312 -23.281 1 97.06 199 ASP B CA 1
ATOM 3645 C C . ASP B 1 199 ? -2.428 -28.062 -22.422 1 97.06 199 ASP B C 1
ATOM 3647 O O . ASP B 1 199 ? -3.277 -27.219 -22.734 1 97.06 199 ASP B O 1
ATOM 3651 N N . VAL B 1 200 ? -1.713 -28.016 -21.328 1 96.5 200 VAL B N 1
ATOM 3652 C CA . VAL B 1 200 ? -1.733 -26.891 -20.406 1 96.5 200 VAL B CA 1
ATOM 3653 C C . VAL B 1 200 ? -0.31 -26.391 -20.156 1 96.5 200 VAL B C 1
ATOM 3655 O O . VAL B 1 200 ? 0.585 -27.188 -19.859 1 96.5 200 VAL B O 1
ATOM 3658 N N . ILE B 1 201 ? -0.11 -25.078 -20.359 1 94.94 201 ILE B N 1
ATOM 3659 C CA . ILE B 1 201 ? 1.205 -24.469 -20.219 1 94.94 201 ILE B CA 1
ATOM 3660 C C . ILE B 1 201 ? 1.153 -23.391 -19.141 1 94.94 201 ILE B C 1
ATOM 3662 O O . ILE B 1 201 ? 0.292 -22.5 -19.172 1 94.94 201 ILE B O 1
ATOM 3666 N N . VAL B 1 202 ? 2.07 -23.516 -18.172 1 94.38 202 VAL B N 1
ATOM 3667 C CA . VAL B 1 202 ? 2.201 -22.516 -17.109 1 94.38 202 VAL B CA 1
ATOM 3668 C C . VAL B 1 202 ? 3.555 -21.812 -17.219 1 94.38 202 VAL B C 1
ATOM 3670 O O . VAL B 1 202 ? 4.598 -22.469 -17.25 1 94.38 202 VAL B O 1
ATOM 3673 N N . THR B 1 203 ? 3.514 -20.5 -17.312 1 90.88 203 THR B N 1
ATOM 3674 C CA . THR B 1 203 ? 4.754 -19.734 -17.328 1 90.88 203 THR B CA 1
ATOM 3675 C C . THR B 1 203 ? 4.93 -18.953 -16.016 1 90.88 203 THR B C 1
ATOM 3677 O O . THR B 1 203 ? 4.16 -18.031 -15.734 1 90.88 203 THR B O 1
ATOM 3680 N N . VAL B 1 204 ? 5.914 -19.297 -15.227 1 87.75 204 VAL B N 1
ATOM 3681 C CA . VAL B 1 204 ? 6.148 -18.672 -13.922 1 87.75 204 VAL B CA 1
ATOM 3682 C C . VAL B 1 204 ? 7.625 -18.312 -13.781 1 87.75 204 VAL B C 1
ATOM 3684 O O . VAL B 1 204 ? 8.312 -18.828 -12.891 1 87.75 204 VAL B O 1
ATOM 3687 N N . THR B 1 205 ? 8.148 -17.531 -14.578 1 75.88 205 THR B N 1
ATOM 3688 C CA . THR B 1 205 ? 9.539 -17.094 -14.594 1 75.88 205 THR B CA 1
ATOM 3689 C C . THR B 1 205 ? 9.641 -15.578 -14.453 1 75.88 205 THR B C 1
ATOM 3691 O O . THR B 1 205 ? 8.672 -14.867 -14.719 1 75.88 205 THR B O 1
ATOM 3694 N N . MET B 1 206 ? 10.805 -15.18 -13.992 1 68.44 206 MET B N 1
ATOM 3695 C CA . MET B 1 206 ? 11.102 -13.75 -13.938 1 68.44 206 MET B CA 1
ATOM 3696 C C . MET B 1 206 ? 11.812 -13.297 -15.211 1 68.44 206 MET B C 1
ATOM 3698 O O . MET B 1 206 ? 12.406 -12.219 -15.242 1 68.44 206 MET B O 1
ATOM 3702 N N . ALA B 1 207 ? 11.758 -14.133 -16.203 1 66.5 207 ALA B N 1
ATOM 3703 C CA . ALA B 1 207 ? 12.484 -13.82 -17.438 1 66.5 207 ALA B CA 1
ATOM 3704 C C . ALA B 1 207 ? 12 -12.5 -18.031 1 66.5 207 ALA B C 1
ATOM 3706 O O . ALA B 1 207 ? 10.805 -12.203 -18.016 1 66.5 207 ALA B O 1
ATOM 3707 N N . THR B 1 208 ? 12.914 -11.727 -18.469 1 65.62 208 THR B N 1
ATOM 3708 C CA . THR B 1 208 ? 12.609 -10.445 -19.094 1 65.62 208 THR B CA 1
ATOM 3709 C C . THR B 1 208 ? 12.555 -10.57 -20.609 1 65.62 208 THR B C 1
ATOM 3711 O O . THR B 1 208 ? 12.164 -9.633 -21.297 1 65.62 208 THR B O 1
ATOM 3714 N N . THR B 1 209 ? 12.945 -11.664 -21.062 1 70.19 209 THR B N 1
ATOM 3715 C CA . THR B 1 209 ? 12.859 -11.969 -22.484 1 70.19 209 THR B CA 1
ATOM 3716 C C . THR B 1 209 ? 11.828 -13.07 -22.75 1 70.19 209 THR B C 1
ATOM 3718 O O . THR B 1 209 ? 11.578 -13.906 -21.875 1 70.19 209 THR B O 1
ATOM 3721 N N . PRO B 1 210 ? 11.305 -13.047 -23.938 1 77.38 210 PRO B N 1
ATOM 3722 C CA . PRO B 1 210 ? 10.289 -14.062 -24.219 1 77.38 210 PRO B CA 1
ATOM 3723 C C . PRO B 1 210 ? 10.844 -15.484 -24.125 1 77.38 210 PRO B C 1
ATOM 3725 O O . PRO B 1 210 ? 11.938 -15.758 -24.609 1 77.38 210 PRO B O 1
ATOM 3728 N N . ILE B 1 211 ? 10.07 -16.312 -23.5 1 80.44 211 ILE B N 1
ATOM 3729 C CA . ILE B 1 211 ? 10.523 -17.703 -23.344 1 80.44 211 ILE B CA 1
ATOM 3730 C C . ILE B 1 211 ? 9.531 -18.656 -24 1 80.44 211 ILE B C 1
ATOM 3732 O O . ILE B 1 211 ? 9.805 -19.844 -24.141 1 80.44 211 ILE B O 1
ATOM 3736 N N . LEU B 1 212 ? 8.414 -18.188 -24.328 1 85.75 212 LEU B N 1
ATOM 3737 C CA . LEU B 1 212 ? 7.363 -18.969 -24.969 1 85.75 212 LEU B CA 1
ATOM 3738 C C . LEU B 1 212 ? 6.965 -18.344 -26.312 1 85.75 212 LEU B C 1
ATOM 3740 O O . LEU B 1 212 ? 6.676 -17.156 -26.375 1 85.75 212 LEU B O 1
ATOM 3744 N N . PHE B 1 213 ? 6.953 -19.156 -27.359 1 85.5 213 PHE B N 1
ATOM 3745 C CA . PHE B 1 213 ? 6.582 -18.688 -28.688 1 85.5 213 PHE B CA 1
ATOM 3746 C C . PHE B 1 213 ? 5.309 -19.359 -29.172 1 85.5 213 PHE B C 1
ATOM 3748 O O . PHE B 1 213 ? 5.121 -20.562 -28.953 1 85.5 213 PHE B O 1
ATOM 3755 N N . GLY B 1 214 ? 4.504 -18.594 -29.766 1 85.94 214 GLY B N 1
ATOM 3756 C CA . GLY B 1 214 ? 3.207 -19.047 -30.234 1 85.94 214 GLY B CA 1
ATOM 3757 C C . GLY B 1 214 ? 3.297 -20.266 -31.141 1 85.94 214 GLY B C 1
ATOM 3758 O O . GLY B 1 214 ? 2.455 -21.156 -31.078 1 85.94 214 GLY B O 1
ATOM 3759 N N . GLU B 1 215 ? 4.355 -20.297 -31.875 1 89.19 215 GLU B N 1
ATOM 3760 C CA . GLU B 1 215 ? 4.508 -21.375 -32.844 1 89.19 215 GLU B CA 1
ATOM 3761 C C . GLU B 1 215 ? 4.73 -22.719 -32.188 1 89.19 215 GLU B C 1
ATOM 3763 O O . GLU B 1 215 ? 4.562 -23.766 -32.781 1 89.19 215 GLU B O 1
ATOM 3768 N N . TRP B 1 216 ? 5.16 -22.703 -30.906 1 93.06 216 TRP B N 1
ATOM 3769 C CA . TRP B 1 216 ? 5.406 -23.953 -30.172 1 93.06 216 TRP B CA 1
ATOM 3770 C C . TRP B 1 216 ? 4.105 -24.516 -29.609 1 93.06 216 TRP B C 1
ATOM 3772 O O . TRP B 1 216 ? 4.047 -25.688 -29.234 1 93.06 216 TRP B O 1
ATOM 3782 N N . VAL B 1 217 ? 3.068 -23.641 -29.469 1 91.75 217 VAL B N 1
ATOM 3783 C CA . VAL B 1 217 ? 1.851 -23.984 -28.734 1 91.75 217 VAL B CA 1
ATOM 3784 C C . VAL B 1 217 ? 0.847 -24.641 -29.672 1 91.75 217 VAL B C 1
ATOM 3786 O O . VAL B 1 217 ? 0.453 -24.047 -30.688 1 91.75 217 VAL B O 1
ATOM 3789 N N . LYS B 1 218 ? 0.399 -25.812 -29.406 1 92.44 218 LYS B N 1
ATOM 3790 C CA . LYS B 1 218 ? -0.563 -26.469 -30.281 1 92.44 218 LYS B CA 1
ATOM 3791 C C . LYS B 1 218 ? -1.939 -25.812 -30.172 1 92.44 218 LYS B C 1
ATOM 3793 O O . LYS B 1 218 ? -2.295 -25.266 -29.125 1 92.44 218 LYS B O 1
ATOM 3798 N N . PRO B 1 219 ? -2.664 -25.938 -31.234 1 90.06 219 PRO B N 1
ATOM 3799 C CA . PRO B 1 219 ? -4.023 -25.391 -31.172 1 90.06 219 PRO B CA 1
ATOM 3800 C C . PRO B 1 219 ? -4.863 -26.016 -30.062 1 90.06 219 PRO B C 1
ATOM 3802 O O . PRO B 1 219 ? -4.824 -27.234 -29.875 1 90.06 219 PRO B O 1
ATOM 3805 N N . GLY B 1 220 ? -5.555 -25.156 -29.281 1 89 220 GLY B N 1
ATOM 3806 C CA . GLY B 1 220 ? -6.453 -25.625 -28.25 1 89 220 GLY B CA 1
ATOM 3807 C C . GLY B 1 220 ? -5.793 -25.719 -26.891 1 89 220 GLY B C 1
ATOM 3808 O O . GLY B 1 220 ? -6.461 -25.953 -25.875 1 89 220 GLY B O 1
ATOM 3809 N N . ALA B 1 221 ? -4.473 -25.578 -26.859 1 92.81 221 ALA B N 1
ATOM 3810 C CA . ALA B 1 221 ? -3.775 -25.594 -25.578 1 92.81 221 ALA B CA 1
ATOM 3811 C C . ALA B 1 221 ? -4.188 -24.406 -24.703 1 92.81 221 ALA B C 1
ATOM 3813 O O . ALA B 1 221 ? -4.574 -23.359 -25.219 1 92.81 221 ALA B O 1
ATOM 3814 N N . HIS B 1 222 ? -4.172 -24.641 -23.406 1 94.25 222 HIS B N 1
ATOM 3815 C CA . HIS B 1 222 ? -4.449 -23.594 -22.453 1 94.25 222 HIS B CA 1
ATOM 3816 C C . HIS B 1 222 ? -3.164 -23.078 -21.812 1 94.25 222 HIS B C 1
ATOM 3818 O O . HIS B 1 222 ? -2.352 -23.859 -21.312 1 94.25 222 HIS B O 1
ATOM 3824 N N . VAL B 1 223 ? -3.064 -21.656 -21.844 1 92.62 223 VAL B N 1
ATOM 3825 C CA . VAL B 1 223 ? -1.833 -21.078 -21.328 1 92.62 223 VAL B CA 1
ATOM 3826 C C . VAL B 1 223 ? -2.146 -20.188 -20.125 1 92.62 223 VAL B C 1
ATOM 3828 O O . VAL B 1 223 ? -3.006 -19.312 -20.203 1 92.62 223 VAL B O 1
ATOM 3831 N N . ASN B 1 224 ? -1.473 -20.531 -18.984 1 91.44 224 ASN B N 1
ATOM 3832 C CA . ASN B 1 224 ? -1.47 -19.656 -17.812 1 91.44 224 ASN B CA 1
ATOM 3833 C C . ASN B 1 224 ? -0.192 -18.828 -17.719 1 91.44 224 ASN B C 1
ATOM 3835 O O . ASN B 1 224 ? 0.905 -19.375 -17.609 1 91.44 224 ASN B O 1
ATOM 3839 N N . GLY B 1 225 ? -0.414 -17.469 -17.781 1 84 225 GLY B N 1
ATOM 3840 C CA . GLY B 1 225 ? 0.727 -16.578 -17.609 1 84 225 GLY B CA 1
ATOM 3841 C C . GLY B 1 225 ? 0.709 -15.836 -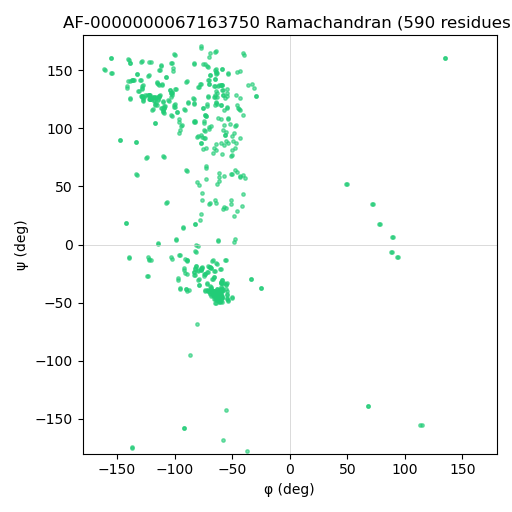16.297 1 84 225 GLY B C 1
ATOM 3842 O O . GLY B 1 225 ? -0.32 -15.281 -15.898 1 84 225 GLY B O 1
ATOM 3843 N N . THR B 1 226 ? 1.692 -16.062 -15.469 1 67.5 226 THR B N 1
ATOM 3844 C CA . THR B 1 226 ? 1.796 -15.305 -14.227 1 67.5 226 THR B CA 1
ATOM 3845 C C . THR B 1 226 ? 2.75 -14.125 -14.398 1 67.5 226 THR B C 1
ATOM 3847 O O . THR B 1 226 ? 3.877 -14.289 -14.867 1 67.5 226 THR B O 1
ATOM 3850 N N . PRO B 1 227 ? 2.184 -12.859 -14.492 1 50.91 227 PRO B N 1
ATOM 3851 C CA . PRO B 1 227 ? 2.982 -11.656 -14.766 1 50.91 227 PRO B CA 1
ATOM 3852 C C . PRO B 1 227 ? 4.02 -11.383 -13.68 1 50.91 227 PRO B C 1
ATOM 3854 O O . PRO B 1 227 ? 3.66 -11.148 -12.523 1 50.91 227 PRO B O 1
ATOM 3857 N N . CYS B 1 228 ? 4.824 -12.109 -13.305 1 46.88 228 CYS B N 1
ATOM 3858 C CA . CYS B 1 228 ? 5.711 -11.516 -12.305 1 46.88 228 CYS B CA 1
ATOM 3859 C C . CYS B 1 228 ? 6.324 -10.219 -12.828 1 46.88 228 CYS B C 1
ATOM 3861 O O . CYS B 1 228 ? 6.758 -9.375 -12.047 1 46.88 228 CYS B O 1
ATOM 3863 N N . SER B 1 229 ? 6.941 -10.117 -14.117 1 38.47 229 SER B N 1
ATOM 3864 C CA . SER B 1 229 ? 7.957 -9.125 -14.461 1 38.47 229 SER B CA 1
ATOM 3865 C C . SER B 1 229 ? 7.32 -7.789 -14.828 1 38.47 229 SER B C 1
ATOM 3867 O O . SER B 1 229 ? 6.383 -7.742 -15.625 1 38.47 229 SER B O 1
ATOM 3869 N N . ALA B 1 230 ? 7.426 -6.859 -13.984 1 40.06 230 ALA B N 1
ATOM 3870 C CA . ALA B 1 230 ? 7.191 -5.449 -14.297 1 40.06 230 ALA B CA 1
ATOM 3871 C C . ALA B 1 230 ? 7.422 -5.176 -15.781 1 40.06 230 ALA B C 1
ATOM 3873 O O . ALA B 1 230 ? 6.859 -4.23 -16.344 1 40.06 230 ALA B O 1
ATOM 3874 N N . ARG B 1 231 ? 8.398 -5.812 -16.375 1 35.62 231 ARG B N 1
ATOM 3875 C CA . ARG B 1 231 ? 8.859 -5.492 -17.719 1 35.62 231 ARG B CA 1
ATOM 3876 C C . ARG B 1 231 ? 7.969 -6.133 -18.781 1 35.62 231 ARG B C 1
ATOM 3878 O O . ARG B 1 231 ? 8.258 -6.062 -19.969 1 35.62 231 ARG B O 1
ATOM 3885 N N . LEU B 1 232 ? 7.148 -6.859 -18.438 1 34.97 232 LEU B N 1
ATOM 3886 C CA . LEU B 1 232 ? 6.434 -7.445 -19.562 1 34.97 232 LEU B CA 1
ATOM 3887 C C . LEU B 1 232 ? 5.586 -6.398 -20.266 1 34.97 232 LEU B C 1
ATOM 3889 O O . LEU B 1 232 ? 4.355 -6.445 -20.219 1 34.97 232 LEU B O 1
ATOM 3893 N N . ARG B 1 233 ? 6.023 -5.309 -20.328 1 34.28 233 ARG B N 1
ATOM 3894 C CA . ARG B 1 233 ? 5.438 -4.371 -21.281 1 34.28 233 ARG B CA 1
ATOM 3895 C C . ARG B 1 233 ? 5.473 -4.938 -22.703 1 34.28 233 ARG B C 1
ATOM 3897 O O . ARG B 1 233 ? 5.137 -4.242 -23.656 1 34.28 233 ARG B O 1
ATOM 3904 N N . ALA B 1 234 ? 6.184 -5.988 -23.031 1 30.39 234 ALA B N 1
ATOM 3905 C CA . ALA B 1 234 ? 6.16 -6.293 -24.453 1 30.39 234 ALA B CA 1
ATOM 3906 C C . ALA B 1 234 ? 4.816 -6.898 -24.859 1 30.39 234 ALA B C 1
ATOM 3908 O O . ALA B 1 234 ? 4.418 -7.945 -24.344 1 30.39 234 ALA B O 1
ATOM 3909 N N . PRO B 1 235 ? 3.922 -6.121 -25.375 1 32.94 235 PRO B N 1
ATOM 3910 C CA . PRO B 1 235 ? 2.709 -6.637 -26.016 1 32.94 235 PRO B CA 1
ATOM 3911 C C . PRO B 1 235 ? 2.939 -7.961 -26.734 1 32.94 235 PRO B C 1
ATOM 3913 O O . PRO B 1 235 ? 1.985 -8.695 -27.016 1 32.94 235 PRO B O 1
ATOM 3916 N N . SER B 1 236 ? 4.137 -8.172 -27.219 1 31.48 236 SER B N 1
ATOM 3917 C CA . SER B 1 236 ? 4.324 -9.289 -28.141 1 31.48 236 SER B CA 1
ATOM 3918 C C . SER B 1 236 ? 3.979 -10.617 -27.469 1 31.48 236 SER B C 1
ATOM 3920 O O . SER B 1 236 ? 3.529 -11.555 -28.141 1 31.48 236 SER B O 1
ATOM 3922 N N . LEU B 1 237 ? 4.391 -10.703 -26.266 1 33.53 237 LEU B N 1
ATOM 3923 C CA . LEU B 1 237 ? 4.109 -12.031 -25.734 1 33.53 237 LEU B CA 1
ATOM 3924 C C . LEU B 1 237 ? 2.625 -12.188 -25.406 1 33.53 237 LEU B C 1
ATOM 3926 O O . LEU B 1 237 ? 2.094 -13.297 -25.422 1 33.53 237 LEU B O 1
ATOM 3930 N N . TRP B 1 238 ? 1.991 -11.094 -25.156 1 33.31 238 TRP B N 1
ATOM 3931 C CA . TRP B 1 238 ? 0.548 -11.188 -24.969 1 33.31 238 TRP B CA 1
ATOM 3932 C C . TRP B 1 238 ? -0.144 -11.57 -26.266 1 33.31 238 TRP B C 1
ATOM 3934 O O . TRP B 1 238 ? -1.298 -12.008 -26.266 1 33.31 238 TRP B O 1
ATOM 3944 N N . GLY B 1 239 ? 0.382 -11.219 -27.422 1 30.08 239 GLY B N 1
ATOM 3945 C CA . GLY B 1 239 ? -0.25 -11.68 -28.641 1 30.08 239 GLY B CA 1
ATOM 3946 C C . GLY B 1 239 ? -0.518 -13.18 -28.656 1 30.08 239 GLY B C 1
ATOM 3947 O O . GLY B 1 239 ? -1.532 -13.625 -29.188 1 30.08 239 GLY B O 1
ATOM 3948 N N . ALA B 1 240 ? 0.458 -13.984 -28.266 1 29.64 240 ALA B N 1
ATOM 3949 C CA . ALA B 1 240 ? 0.205 -15.414 -28.422 1 29.64 240 ALA B CA 1
ATOM 3950 C C . ALA B 1 240 ? -0.741 -15.93 -27.344 1 29.64 240 ALA B C 1
ATOM 3952 O O . ALA B 1 240 ? -1.176 -17.078 -27.391 1 29.64 240 ALA B O 1
ATOM 3953 N N . ILE B 1 241 ? -0.875 -15.25 -26.312 1 30.94 241 ILE B N 1
ATOM 3954 C CA . ILE B 1 241 ? -1.852 -15.859 -25.422 1 30.94 241 ILE B CA 1
ATOM 3955 C C . ILE B 1 241 ? -3.264 -15.578 -25.938 1 30.94 241 ILE B C 1
ATOM 3957 O O . ILE B 1 241 ? -3.861 -14.555 -25.578 1 30.94 241 ILE B O 1
ATOM 3961 N N . ALA B 1 242 ? -3.555 -15.344 -27.25 1 28.95 242 ALA B N 1
ATOM 3962 C CA . ALA B 1 242 ? -4.91 -15.484 -27.766 1 28.95 242 ALA B CA 1
ATOM 3963 C C . ALA B 1 242 ? -5.543 -16.797 -27.281 1 28.95 242 ALA B C 1
ATOM 3965 O O . ALA B 1 242 ? -5.07 -17.875 -27.625 1 28.95 242 ALA B O 1
ATOM 3966 N N . CYS B 1 243 ? -6.164 -16.844 -26.156 1 28.23 243 CYS B N 1
ATOM 3967 C CA . CYS B 1 243 ? -7.125 -17.922 -25.953 1 28.23 243 CYS B CA 1
ATOM 3968 C C . CYS B 1 243 ? -7.988 -18.125 -27.188 1 28.23 243 CYS B C 1
ATOM 3970 O O . CYS B 1 243 ? -8.422 -17.156 -27.812 1 28.23 243 CYS B O 1
ATOM 3972 N N . SER B 1 244 ? -7.973 -19.156 -27.844 1 26.77 244 SER B N 1
ATOM 3973 C CA . SER B 1 244 ? -8.961 -19.75 -28.734 1 26.77 244 SER B CA 1
ATOM 3974 C C . SER B 1 244 ? -10.367 -19.609 -28.172 1 26.77 244 SER B C 1
ATOM 3976 O O . SER B 1 244 ? -10.773 -20.391 -27.297 1 26.77 244 SER B O 1
ATOM 3978 N N . LEU B 1 245 ? -11.062 -18.453 -27.859 1 29.78 245 LEU B N 1
ATOM 3979 C CA . LEU B 1 245 ? -12.516 -18.312 -27.875 1 29.78 245 LEU B CA 1
ATOM 3980 C C . LEU B 1 245 ? -13.094 -18.828 -29.188 1 29.78 245 LEU B C 1
ATOM 3982 O O . LEU B 1 245 ? -12.75 -18.312 -30.25 1 29.78 245 LEU B O 1
ATOM 3986 N N . GLY B 1 246 ? -13.531 -20.062 -29.375 1 25.08 246 GLY B N 1
ATOM 3987 C CA . GLY B 1 246 ? -14.445 -20.484 -30.422 1 25.08 246 GLY B CA 1
ATOM 3988 C C . GLY B 1 246 ? -15.562 -19.484 -30.672 1 25.08 246 GLY B C 1
ATOM 3989 O O . GLY B 1 246 ? -15.828 -18.609 -29.828 1 25.08 246 GLY B O 1
ATOM 3990 N N . SER B 1 247 ? -16.375 -19.531 -31.938 1 25.25 247 SER B N 1
ATOM 3991 C CA . SER B 1 247 ? -17.5 -18.906 -32.625 1 25.25 247 SER B CA 1
ATOM 3992 C C . SER B 1 247 ? -18.75 -18.938 -31.766 1 25.25 247 SER B C 1
ATOM 3994 O O . SER B 1 247 ? -19.547 -19.875 -31.844 1 25.25 247 SER B O 1
ATOM 3996 N N . VAL B 1 248 ? -19.062 -18.906 -30.5 1 26.55 248 VAL B N 1
ATOM 3997 C CA . VAL B 1 248 ? -20.469 -18.781 -30.141 1 26.55 248 VAL B CA 1
ATOM 3998 C C . VAL B 1 248 ? -21.078 -17.562 -30.828 1 26.55 248 VAL B C 1
ATOM 4000 O O . VAL B 1 248 ? -20.422 -16.547 -31 1 26.55 248 VAL B O 1
ATOM 4003 N N . GLN B 1 249 ? -22.094 -17.766 -31.703 1 23 249 GLN B N 1
ATOM 4004 C CA . GLN B 1 249 ? -23.031 -16.828 -32.312 1 23 249 GLN B CA 1
ATOM 4005 C C . GLN B 1 249 ? -23.359 -15.68 -31.391 1 23 249 GLN B C 1
ATOM 4007 O O . GLN B 1 249 ? -23.359 -15.852 -30.156 1 23 249 GLN B O 1
ATOM 4012 N N . PRO B 1 250 ? -23.422 -14.383 -31.938 1 25.58 250 PRO B N 1
ATOM 4013 C CA . PRO B 1 250 ? -23.75 -13.055 -31.406 1 25.58 250 PRO B CA 1
ATOM 4014 C C . PRO B 1 250 ? -25.078 -13.031 -30.656 1 25.58 250 PRO B C 1
ATOM 4016 O O . PRO B 1 250 ? -26.141 -13.07 -31.281 1 25.58 250 PRO B O 1
ATOM 4019 N N . LEU B 1 251 ? -25.578 -14.008 -29.906 1 24.17 251 LEU B N 1
ATOM 4020 C CA . LEU B 1 251 ? -26.891 -13.57 -29.438 1 24.17 251 LEU B CA 1
ATOM 4021 C C . LEU B 1 251 ? -26.844 -12.117 -28.984 1 24.17 251 LEU B C 1
ATOM 4023 O O . LEU B 1 251 ? -25.781 -11.609 -28.609 1 24.17 251 LEU B O 1
ATOM 4027 N N . ALA B 1 252 ? -27.984 -11.211 -29.078 1 22.36 252 ALA B N 1
ATOM 4028 C CA . ALA B 1 252 ? -28.188 -9.797 -28.766 1 22.36 252 ALA B CA 1
ATOM 4029 C C . ALA B 1 252 ? -27.484 -9.43 -27.453 1 22.36 252 ALA B C 1
ATOM 4031 O O . ALA B 1 252 ? -28.047 -9.594 -26.375 1 22.36 252 ALA B O 1
ATOM 4032 N N . ALA B 1 253 ? -26.375 -9.883 -27.328 1 22.97 253 ALA B N 1
ATOM 4033 C CA . ALA B 1 253 ? -25.547 -9.93 -26.125 1 22.97 253 ALA B CA 1
ATOM 4034 C C . ALA B 1 253 ? -25.188 -8.531 -25.656 1 22.97 253 ALA B C 1
ATOM 4036 O O . ALA B 1 253 ? -24.562 -7.762 -26.406 1 22.97 253 ALA B O 1
ATOM 4037 N N . ARG B 1 254 ? -26.047 -8 -24.891 1 21.23 254 ARG B N 1
ATOM 4038 C CA . ARG B 1 254 ? -25.906 -6.652 -24.344 1 21.23 254 ARG B CA 1
ATOM 4039 C C . ARG B 1 254 ? -24.484 -6.414 -23.828 1 21.23 254 ARG B C 1
ATOM 4041 O O . ARG B 1 254 ? -23.922 -7.27 -23.141 1 21.23 254 ARG B O 1
ATOM 4048 N N . PRO B 1 255 ? -23.625 -5.422 -24.406 1 22.95 255 PRO B N 1
ATOM 4049 C CA . PRO B 1 255 ? -22.234 -4.969 -24.234 1 22.95 255 PRO B CA 1
ATOM 4050 C C . PRO B 1 255 ? -21.859 -4.797 -22.766 1 22.95 255 PRO B C 1
ATOM 4052 O O . PRO B 1 255 ? -20.875 -4.121 -22.453 1 22.95 255 PRO B O 1
ATOM 4055 N N . ALA B 1 256 ? -22.5 -5.57 -21.922 1 21.92 256 ALA B N 1
ATOM 4056 C CA . ALA B 1 256 ? -22.062 -5.18 -20.594 1 21.92 256 ALA B CA 1
ATOM 4057 C C . ALA B 1 256 ? -20.531 -5.176 -20.5 1 21.92 256 ALA B C 1
ATOM 4059 O O . ALA B 1 256 ? -19.875 -6.125 -20.922 1 21.92 256 ALA B O 1
ATOM 4060 N N . PHE B 1 257 ? -19.938 -3.926 -20.531 1 21.75 257 PHE B N 1
ATOM 4061 C CA . PHE B 1 257 ? -18.578 -3.389 -20.469 1 21.75 257 PHE B CA 1
ATOM 4062 C C . PHE B 1 257 ? -17.719 -4.16 -19.484 1 21.75 257 PHE B C 1
ATOM 4064 O O . PHE B 1 257 ? -17.969 -4.098 -18.266 1 21.75 257 PHE B O 1
ATOM 4071 N N . LEU B 1 258 ? -17.562 -5.379 -19.625 1 23.14 258 LEU B N 1
ATOM 4072 C CA . LEU B 1 258 ? -16.484 -5.953 -18.828 1 23.14 258 LEU B CA 1
ATOM 4073 C C . LEU B 1 258 ? -15.203 -5.137 -18.969 1 23.14 258 LEU B C 1
ATOM 4075 O O . LEU B 1 258 ? -14.758 -4.855 -20.094 1 23.14 258 LEU B O 1
ATOM 4079 N N . PRO B 1 259 ? -14.781 -4.238 -18.219 1 23.47 259 PRO B N 1
ATOM 4080 C CA . PRO B 1 259 ? -13.672 -3.295 -18.391 1 23.47 259 PRO B CA 1
ATOM 4081 C C . PRO B 1 259 ? -12.469 -3.91 -19.094 1 23.47 259 PRO B C 1
ATOM 4083 O O . PRO B 1 259 ? -12.375 -5.137 -19.203 1 23.47 259 PRO B O 1
ATOM 4086 N N . ALA B 1 260 ? -11.125 -3.033 -19.328 1 23.03 260 ALA B N 1
ATOM 4087 C CA . ALA B 1 260 ? -10.055 -2.795 -20.281 1 23.03 260 ALA B CA 1
ATOM 4088 C C . ALA B 1 260 ? -9.078 -3.965 -20.312 1 23.03 260 ALA B C 1
ATOM 4090 O O . ALA B 1 260 ? -8.266 -4.129 -19.406 1 23.03 260 ALA B O 1
ATOM 4091 N N . ALA B 1 261 ? -9.383 -5.008 -20.516 1 24.17 261 ALA B N 1
ATOM 4092 C CA . ALA B 1 261 ? -8.492 -5.984 -21.141 1 24.17 261 ALA B CA 1
ATOM 4093 C C . ALA B 1 261 ? -8.008 -5.5 -22.5 1 24.17 261 ALA B C 1
ATOM 4095 O O . ALA B 1 261 ? -8.672 -5.73 -23.516 1 24.17 261 ALA B O 1
ATOM 4096 N N . CYS B 1 262 ? -7.84 -4.035 -22.75 1 23.42 262 CYS B N 1
ATOM 4097 C CA . CYS B 1 262 ? -7.926 -3.469 -24.078 1 23.42 262 CYS B CA 1
ATOM 4098 C C . CYS B 1 262 ? -6.918 -4.125 -25.016 1 23.42 262 CYS B C 1
ATOM 4100 O O . CYS B 1 262 ? -5.754 -4.305 -24.656 1 23.42 262 CYS B O 1
ATOM 4102 N N . THR B 1 263 ? -7.566 -4.754 -25.938 1 22.45 263 THR B N 1
ATOM 4103 C CA . THR B 1 263 ? -7.246 -5.27 -27.266 1 22.45 263 THR B CA 1
ATOM 4104 C C . THR B 1 263 ? -6.828 -4.137 -28.203 1 22.45 263 THR B C 1
ATOM 4106 O O . THR B 1 263 ? -7.66 -3.322 -28.609 1 22.45 263 THR B O 1
ATOM 4109 N N . ASP B 1 264 ? -5.777 -3.199 -28.078 1 22.88 264 ASP B N 1
ATOM 4110 C CA . ASP B 1 264 ? -5.418 -2.271 -29.141 1 22.88 264 ASP B CA 1
ATOM 4111 C C . ASP B 1 264 ? -4.906 -3.018 -30.375 1 22.88 264 ASP B C 1
ATOM 4113 O O . ASP B 1 264 ? -3.895 -3.719 -30.297 1 22.88 264 ASP B O 1
ATOM 4117 N N . THR B 1 265 ? -5.84 -3.52 -31.203 1 21.05 265 THR B N 1
ATOM 4118 C CA . THR B 1 265 ? -5.5 -4.074 -32.5 1 21.05 265 THR B CA 1
ATOM 4119 C C . THR B 1 265 ? -5.203 -2.961 -33.5 1 21.05 265 THR B C 1
ATOM 4121 O O . THR B 1 265 ? -6.125 -2.375 -34.094 1 21.05 265 THR B O 1
ATOM 4124 N N . ARG B 1 266 ? -4.543 -1.786 -33.281 1 24 266 ARG B N 1
ATOM 4125 C CA . ARG B 1 266 ? -4.312 -1.046 -34.531 1 24 266 ARG B CA 1
ATOM 4126 C C . ARG B 1 266 ? -3.516 -1.883 -35.531 1 24 266 ARG B C 1
ATOM 4128 O O . ARG B 1 266 ? -2.441 -2.391 -35.188 1 24 266 ARG B O 1
ATOM 4135 N N . CYS B 1 267 ? -4.27 -2.504 -36.469 1 18.69 267 CYS B N 1
ATOM 4136 C CA . CYS B 1 267 ? -3.9 -3.266 -37.688 1 18.69 267 CYS B CA 1
ATOM 4137 C C . CYS B 1 267 ? -2.859 -2.518 -38.5 1 18.69 267 CYS B C 1
ATOM 4139 O O . CYS B 1 267 ? -2.869 -1.286 -38.562 1 18.69 267 CYS B O 1
ATOM 4141 N N . ALA B 1 268 ? -1.813 -3.234 -38.812 1 21.7 268 ALA B N 1
ATOM 4142 C CA . ALA B 1 268 ? -0.638 -3.043 -39.656 1 21.7 268 ALA B CA 1
ATOM 4143 C C . ALA B 1 268 ? -1.038 -2.578 -41.062 1 21.7 268 ALA B C 1
ATOM 4145 O O . ALA B 1 268 ? -1.564 -3.359 -41.844 1 21.7 268 ALA B O 1
ATOM 4146 N N . HIS B 1 269 ? -1.728 -1.346 -41.062 1 20.2 269 HIS B N 1
ATOM 4147 C CA . HIS B 1 269 ? -1.663 -1.031 -42.5 1 20.2 269 HIS B CA 1
ATOM 4148 C C . HIS B 1 269 ? -0.219 -0.974 -42.969 1 20.2 269 HIS B C 1
ATOM 4150 O O . HIS B 1 269 ? 0.693 -0.688 -42.188 1 20.2 269 HIS B O 1
ATOM 4156 N N . GLY B 1 270 ? 0.145 -1.646 -44 1 19.47 270 GLY B N 1
ATOM 4157 C CA . GLY B 1 270 ? 1.302 -1.946 -44.812 1 19.47 270 GLY B CA 1
ATOM 4158 C C . GLY B 1 270 ? 2.098 -0.712 -45.188 1 19.47 270 GLY B C 1
ATOM 4159 O O . GLY B 1 270 ? 2.971 -0.773 -46.062 1 19.47 270 GLY B O 1
ATOM 4160 N N . GLY B 1 271 ? 1.726 0.558 -44.656 1 20.88 271 GLY B N 1
ATOM 4161 C CA . GLY B 1 271 ? 2.502 1.425 -45.531 1 20.88 271 GLY B CA 1
ATOM 4162 C C . GLY B 1 271 ? 3.996 1.334 -45.281 1 20.88 271 GLY B C 1
ATOM 4163 O O . GLY B 1 271 ? 4.434 0.764 -44.281 1 20.88 271 GLY B O 1
ATOM 4164 N N . SER B 1 272 ? 4.895 1.734 -46.156 1 20.42 272 SER B N 1
ATOM 4165 C CA . SER B 1 272 ? 6.34 1.848 -46.312 1 20.42 272 SER B CA 1
ATOM 4166 C C . SER B 1 272 ? 6.973 2.613 -45.156 1 20.42 272 SER B C 1
ATOM 4168 O O . SER B 1 272 ? 6.582 3.746 -44.875 1 20.42 272 SER B O 1
ATOM 4170 N N . TRP B 1 273 ? 7.367 1.921 -43.969 1 19.98 273 TRP B N 1
ATOM 4171 C CA . TRP B 1 273 ? 8.008 2.34 -42.719 1 19.98 273 TRP B CA 1
ATOM 4172 C C . TRP B 1 273 ? 9.258 3.16 -43 1 19.98 273 TRP B C 1
ATOM 4174 O O . TRP B 1 273 ? 10.273 2.621 -43.469 1 19.98 273 TRP B O 1
ATOM 4184 N N . SER B 1 274 ? 9.172 4.273 -43.656 1 19.67 274 SER B N 1
ATOM 4185 C CA . SER B 1 274 ? 10.453 4.969 -43.625 1 19.67 274 SER B CA 1
ATOM 4186 C C . SER B 1 274 ? 10.938 5.191 -42.188 1 19.67 274 SER B C 1
ATOM 4188 O O . SER B 1 274 ? 10.195 4.965 -41.25 1 19.67 274 SER B O 1
ATOM 4190 N N . ARG B 1 275 ? 11.617 6.375 -41.719 1 21.06 275 ARG B N 1
ATOM 4191 C CA . ARG B 1 275 ? 12.789 6.68 -40.906 1 21.06 275 ARG B CA 1
ATOM 4192 C C . ARG B 1 275 ? 12.43 6.707 -39.438 1 21.06 275 ARG B C 1
ATOM 4194 O O . ARG B 1 275 ? 13.086 6.055 -38.625 1 21.06 275 ARG B O 1
ATOM 4201 N N . ARG B 1 276 ? 12.086 7.93 -38.688 1 20.2 276 ARG B N 1
ATOM 4202 C CA . ARG B 1 276 ? 12.68 8.438 -37.438 1 20.2 276 ARG B CA 1
ATOM 4203 C C . ARG B 1 276 ? 11.852 8.031 -36.219 1 20.2 276 ARG B C 1
ATOM 4205 O O . ARG B 1 276 ? 10.664 8.336 -36.156 1 20.2 276 ARG B O 1
ATOM 4212 N N . PRO B 1 277 ? 12.164 6.91 -35.469 1 22.88 277 PRO B N 1
ATOM 4213 C CA . PRO B 1 277 ? 11.359 6.207 -34.469 1 22.88 277 PRO B CA 1
ATOM 4214 C C . PRO B 1 277 ? 11.102 7.055 -33.219 1 22.88 277 PRO B C 1
ATOM 4216 O O . PRO B 1 277 ? 12.039 7.508 -32.562 1 22.88 277 PRO B O 1
ATOM 4219 N N . SER B 1 278 ? 10.047 7.984 -33.219 1 18.94 278 SER B N 1
ATOM 4220 C CA . SER B 1 278 ? 9.797 8.836 -32.062 1 18.94 278 SER B CA 1
ATOM 4221 C C . SER B 1 278 ? 9.422 8.016 -30.828 1 18.94 278 SER B C 1
ATOM 4223 O O . SER B 1 278 ? 8.766 6.977 -30.938 1 18.94 278 SER B O 1
ATOM 4225 N N . SER B 1 279 ? 10.078 8.141 -29.578 1 19.78 279 SER B N 1
ATOM 4226 C CA . SER B 1 279 ? 10.219 7.562 -28.234 1 19.78 279 SER B CA 1
ATOM 4227 C C . SER B 1 279 ? 8.914 7.641 -27.453 1 19.78 279 SER B C 1
ATOM 4229 O O . SER B 1 279 ? 8.922 7.734 -26.234 1 19.78 279 SER B O 1
ATOM 4231 N N . ALA B 1 280 ? 7.715 7.484 -28.062 1 20.94 280 ALA B N 1
ATOM 4232 C CA . ALA B 1 280 ? 6.52 7.707 -27.25 1 20.94 280 ALA B CA 1
ATOM 4233 C C . ALA B 1 280 ? 6.43 6.691 -26.109 1 20.94 280 ALA B C 1
ATOM 4235 O O . ALA B 1 280 ? 6.715 5.508 -26.312 1 20.94 280 ALA B O 1
ATOM 4236 N N . SER B 1 281 ? 6.387 7.156 -24.781 1 20.3 281 SER B N 1
ATOM 4237 C CA . SER B 1 281 ? 6.352 6.605 -23.422 1 20.3 281 SER B CA 1
ATOM 4238 C C . SER B 1 281 ? 5.156 5.676 -23.25 1 20.3 281 SER B C 1
ATOM 4240 O O . SER B 1 281 ? 4.016 6.059 -23.516 1 20.3 281 SER B O 1
ATOM 4242 N N . PHE B 1 282 ? 5.219 4.414 -23.594 1 20.56 282 PHE B N 1
ATOM 4243 C CA . PHE B 1 282 ? 4.25 3.33 -23.516 1 20.56 282 PHE B CA 1
ATOM 4244 C C . PHE B 1 282 ? 3.76 3.139 -22.094 1 20.56 282 PHE B C 1
ATOM 4246 O O . PHE B 1 282 ? 4.559 2.902 -21.188 1 20.56 282 PHE B O 1
ATOM 4253 N N . ALA B 1 283 ? 2.645 3.73 -21.688 1 19.67 283 ALA B N 1
ATOM 4254 C CA . ALA B 1 283 ? 1.966 3.715 -20.391 1 19.67 283 ALA B CA 1
ATOM 4255 C C . ALA B 1 283 ? 1.524 2.301 -20.031 1 19.67 283 ALA B C 1
ATOM 4257 O O . ALA B 1 283 ? 0.909 1.604 -20.844 1 19.67 283 ALA B O 1
ATOM 4258 N N . ALA B 1 284 ? 2.135 1.632 -19.047 1 23.61 284 ALA B N 1
ATOM 4259 C CA . ALA B 1 284 ? 2.115 0.344 -18.359 1 23.61 284 ALA B CA 1
ATOM 4260 C C . ALA B 1 284 ? 0.717 0.021 -17.844 1 23.61 284 ALA B C 1
ATOM 4262 O O . ALA B 1 284 ? 0.044 0.885 -17.281 1 23.61 284 ALA B O 1
ATOM 4263 N N . SER B 1 285 ? 0.028 -0.965 -18.469 1 21.88 285 SER B N 1
ATOM 4264 C CA . SER B 1 285 ? -1.32 -1.404 -18.125 1 21.88 285 SER B CA 1
ATOM 4265 C C . SER B 1 285 ? -1.369 -1.983 -16.719 1 21.88 285 SER B C 1
ATOM 4267 O O . SER B 1 285 ? -0.439 -2.67 -16.281 1 21.88 285 SER B O 1
ATOM 4269 N N . PRO B 1 286 ? -2.275 -1.661 -15.703 1 23.27 286 PRO B N 1
ATOM 4270 C CA . PRO B 1 286 ? -2.439 -1.965 -14.273 1 23.27 286 PRO B CA 1
ATOM 4271 C C . PRO B 1 286 ? -2.904 -3.398 -14.031 1 23.27 286 PRO B C 1
ATOM 4273 O O . PRO B 1 286 ? -3.889 -3.844 -14.625 1 23.27 286 PRO B O 1
ATOM 4276 N N . PHE B 1 287 ? -2.047 -4.426 -14.008 1 23.88 287 PHE B N 1
ATOM 4277 C CA . PHE B 1 287 ? -2.383 -5.805 -13.672 1 23.88 287 PHE B CA 1
ATOM 4278 C C . PHE B 1 287 ? -2.98 -5.887 -12.273 1 23.88 287 PHE B C 1
ATOM 4280 O O . PHE B 1 287 ? -2.576 -5.145 -11.375 1 23.88 287 PHE B O 1
ATOM 4287 N N . LEU B 1 288 ? -4.16 -6.523 -12.047 1 23.69 288 LEU B N 1
ATOM 4288 C CA . LEU B 1 288 ? -5.051 -6.641 -10.898 1 23.69 288 LEU B CA 1
ATOM 4289 C C . LEU B 1 288 ? -4.539 -7.691 -9.914 1 23.69 288 LEU B C 1
ATOM 4291 O O . LEU B 1 288 ? -4.531 -8.883 -10.227 1 23.69 288 LEU B O 1
ATOM 4295 N N . SER B 1 289 ? -3.422 -7.754 -9.406 1 24.33 289 SER B N 1
ATOM 4296 C CA . SER B 1 289 ? -3.139 -8.758 -8.383 1 24.33 289 SER B CA 1
ATOM 4297 C C . SER B 1 289 ? -3.82 -8.414 -7.062 1 24.33 289 SER B C 1
ATOM 4299 O O . SER B 1 289 ? -3.359 -7.535 -6.332 1 24.33 289 SER B O 1
ATOM 4301 N N . VAL B 1 290 ? -5.086 -8.438 -6.926 1 25.38 290 VAL B N 1
ATOM 4302 C CA . VAL B 1 290 ? -5.684 -8.117 -5.633 1 25.38 290 VAL B CA 1
ATOM 4303 C C . VAL B 1 290 ? -5.668 -9.359 -4.734 1 25.38 290 VAL B C 1
ATOM 4305 O O . VAL B 1 290 ? -6.039 -10.453 -5.168 1 25.38 290 VAL B O 1
ATOM 4308 N N . PRO B 1 291 ? -5.051 -9.359 -3.557 1 24.23 291 PRO B N 1
ATOM 4309 C CA . PRO B 1 291 ? -5.09 -10.453 -2.584 1 24.23 291 PRO B CA 1
ATOM 4310 C C . PRO B 1 291 ? -6.461 -10.609 -1.921 1 24.23 291 PRO B C 1
ATOM 4312 O O . PRO B 1 291 ? -7.059 -9.617 -1.501 1 24.23 291 PRO B O 1
ATOM 4315 N N . PHE B 1 292 ? -7.258 -11.5 -2.299 1 22.94 292 PHE B N 1
ATOM 4316 C CA . PHE B 1 292 ? -8.531 -11.766 -1.637 1 22.94 292 PHE B CA 1
ATOM 4317 C C . PHE B 1 292 ? -8.32 -12.609 -0.386 1 22.94 292 PHE B C 1
ATOM 4319 O O . PHE B 1 292 ? -7.66 -13.656 -0.438 1 22.94 292 PHE B O 1
ATOM 4326 N N . VAL B 1 293 ? -8.172 -12.039 0.76 1 23.42 293 VAL B N 1
ATOM 4327 C CA . VAL B 1 293 ? -8.039 -12.805 1.994 1 23.42 293 VAL B CA 1
ATOM 4328 C C . VAL B 1 293 ? -9.422 -13.195 2.516 1 23.42 293 VAL B C 1
ATOM 4330 O O . VAL B 1 293 ? -10.289 -12.336 2.686 1 23.42 293 VAL B O 1
ATOM 4333 N N . SER B 1 294 ? -9.773 -14.359 2.377 1 21.5 294 SER B N 1
ATOM 4334 C CA . SER B 1 294 ? -11 -14.883 2.975 1 21.5 294 SER B CA 1
ATOM 4335 C C . SER B 1 294 ? -10.844 -15.07 4.48 1 21.5 294 SER B C 1
ATOM 4337 O O . SER B 1 294 ? -9.945 -15.781 4.934 1 21.5 294 SER B O 1
ATOM 4339 N N . VAL B 1 295 ? -11.156 -14.141 5.262 1 23.03 295 VAL B N 1
ATOM 4340 C CA . VAL B 1 295 ? -11.18 -14.32 6.711 1 23.03 295 VAL B CA 1
ATOM 4341 C C . VAL B 1 295 ? -12.43 -15.094 7.121 1 23.03 295 VAL B C 1
ATOM 4343 O O . VAL B 1 295 ? -13.547 -14.688 6.789 1 23.03 295 VAL B O 1
ATOM 4346 N N . SER B 1 296 ? -12.312 -16.344 7.215 1 20.45 296 SER B N 1
ATOM 4347 C CA . SER B 1 296 ? -13.398 -17.094 7.836 1 20.45 296 SER B CA 1
ATOM 4348 C C . SER B 1 296 ? -13.719 -16.547 9.227 1 20.45 296 SER B C 1
ATOM 4350 O O . SER B 1 296 ? -12.812 -16.25 10.008 1 20.45 296 SER B O 1
ATOM 4352 N N . PRO B 1 297 ? -15 -16.266 9.391 1 23.53 297 PRO B N 1
ATOM 4353 C CA . PRO B 1 297 ? -15.398 -15.969 10.766 1 23.53 297 PRO B CA 1
ATOM 4354 C C . PRO B 1 297 ? -15.008 -17.062 11.75 1 23.53 297 PRO B C 1
ATOM 4356 O O . PRO B 1 297 ? -14.898 -18.234 11.367 1 23.53 297 PRO B O 1
#

Solvent-accessible surface area (backbone atoms only — not comparable to full-atom values): 34209 Å² total; per-residue (Å²): 130,81,73,68,76,51,46,76,43,47,52,69,55,44,44,70,76,50,77,50,40,69,77,44,42,69,56,49,53,51,48,52,51,25,50,72,52,40,79,82,28,37,49,34,63,59,60,43,48,71,36,62,37,69,97,55,52,27,34,37,38,40,18,46,34,29,34,57,86,74,61,40,29,38,36,34,36,36,24,43,39,69,70,86,70,87,61,82,64,67,42,59,33,31,37,31,39,36,34,40,62,79,66,39,46,58,50,30,42,32,44,21,48,63,54,50,32,28,50,54,29,36,52,47,44,54,52,41,71,75,59,40,48,93,80,49,35,30,39,17,34,42,24,42,46,67,50,30,52,34,33,50,54,46,46,61,70,76,39,83,54,80,40,36,26,30,18,33,96,52,57,70,44,25,51,50,44,42,69,72,46,92,60,83,55,45,74,35,92,38,56,59,68,28,39,49,77,26,28,34,38,36,40,40,47,74,61,85,59,88,75,74,56,55,89,46,53,45,91,72,42,28,78,43,78,51,82,67,40,88,65,68,69,54,62,67,63,56,58,52,64,57,71,81,77,75,86,78,76,82,61,96,63,77,70,83,64,67,86,76,82,77,76,81,72,81,72,79,69,79,69,86,83,74,84,84,85,78,84,77,82,80,83,82,81,63,61,77,66,62,75,80,76,78,74,75,130,130,80,74,68,77,51,46,76,42,46,51,70,54,46,46,69,76,50,79,50,42,67,76,45,42,70,57,48,52,51,50,52,51,26,50,72,51,40,79,81,30,38,49,36,62,58,59,44,46,72,38,63,36,68,96,54,53,28,33,38,39,40,18,44,33,28,34,56,87,74,60,39,28,38,37,34,37,35,22,41,37,69,69,86,70,86,62,84,62,68,45,59,33,31,37,31,40,36,35,40,62,80,66,38,47,59,50,31,42,30,43,22,48,61,54,49,32,28,49,54,27,36,53,48,46,53,51,42,73,74,60,40,48,93,82,50,37,29,37,17,34,43,24,44,47,69,50,30,52,35,34,51,55,46,44,60,69,74,39,83,52,80,41,37,26,28,18,33,96,51,58,68,45,26,51,52,44,42,70,70,44,94,59,82,52,47,74,35,92,39,57,60,69,29,39,48,77,26,26,34,39,36,39,42,47,75,63,84,59,89,75,73,56,56,87,44,53,43,91,72,42,28,78,42,77,51,81,65,41,88,67,67,68,55,62,68,63,57,59,52,64,59,75,82,76,76,87,74,77,82,60,96,63,76,72,75,75,70,79,84,75,74,78,82,73,82,73,81,70,78,70,85,80,74,84,86,84,77,82,78,83,79,82,80,81,63,60,75,67,61,73,80,76,79,75,76,130

Secondary structure (DSSP, 8-state):
----PPEEE-HHHHHHH---GGGGHHHHHHHHHHHHTGGGGTEE-PPPEEEEEGGGTEEEEEEEEEETTTTEEEEEEEEEE---SS--S-SEEEEEEEE-TTT--EEEEEE-HHHHHHHHHHHHHHHHHHHS-TT--EEEEE--SHHHHHHHHHHHHHS--SEEEEE-SSHHHHHHHHHHSSS--EEPSSHHHHHTT-SEEEE----SS----GGGSPTT-EEEE----TTTT-HHHHHH-----------S----------------------S----------------------/----PPEEE-HHHHHHH---GGGGHHHHHHHHHHHHTGGGGTEE-PPPEEEEEGGGTEEEEEEEEEETTTTEEEEEEEEEE---SS--S-SEEEEEEEE-TTT--EEEEEE-HHHHHHHHHHHHHHHHHHHS-TT--EEEEE--SHHHHHHHHHHHHHS--SEEEEE-SSHHHHHHHHHHSSS--EEPSSHHHHHTT-SEEEE----SS----GGGSPTT-EEEE----TTTT-HHHHHH-----------S----------------------S----------------------

Organism: Gallus gallus (NCBI:txid9031)

Sequence (594 aa):
MSSEPPVFISAAEVERLLPRASLLLPGLEAALCNFSAGAAGGVEQPLRAVVPVRPHGGFLGVMPAYSAADDALTTKLVTFYEHRGDSAAPSHRATVLLFDPRCGSLRAVLDGTVITAKRTAAVSAIATKLLMPRSAEVLCILGAGVQARSHYEIFTELFPFTEVRLWSRTEQHALRLASSVGGAVRVCGTAREAVVGADVIVTVTMATTPILFGEWVKPGAHVNGTPCSARLRAPSLWGAIACSLGSVQPLAARPAFLPAACTDTRCAHGGSWSRRPSSASFAASPFLSVPFVSVSPMSSEPPVFISAAEVERLLPRASLLLPGLEAALCNFSAGAAGGVEQPLRAVVPVRPHGGFLGVMPAYSAADDALTTKLVTFYEHRGDSAAPSHRATVLLFDPRCGSLRAVLDGTVITAKRTAAVSAIATKLLMPRSAEVLCILGAGVQARSHYEIFTELFPFTEVRLWSRTEQHALRLASSVGGAVRVCGTAREAVVGADVIVTVTMATTPILFGEWVKPGAHVNGTPCSARLRAPSLWGAIACSLGSVQPLAARPAFLPAACTDTRCAHGGSWSRRPSSASFAASPFLSVPFVSVSP